Protein 4P8I (pdb70)

Radius of gyration: 22.71 Å; Cα contacts (8 Å, |Δi|>4): 964; chains: 2; bounding box: 68×53×58 Å

InterPro domains:
  IPR020916 Protein-glutamine gamma-glutamyltransferase, bacteria [MF_00727] (1-245)
  IPR020916 Protein-glutamine gamma-glutamyltransferase, bacteria [NF002869] (1-244)
  IPR020916 Protein-glutamine gamma-glutamyltransferase, bacteria [PF20085] (1-242)

Organism: Bacillus subtilis (strain 168) (NCBI:txid224308)

Foldseek 3Di:
DEDECNRQDDDDPDDDDPLQVVQVNLQNPDPDYDYYPDPVLVVLVSQLLVLLLVLLVLLLPQLAAADEQCGWFADPVAFDADNSRKTWGDDPDQVLVRLVVCSVNVNRTHYHQQLVSQSSSLSSLCVRQNSVLCCVQVVTDIRDRPDDRPFAKDKDFAADDGRNWWWKFALCQFAPVCCSLRIFIWGDNDDQWTRTHNPHIGGQVVSQVVSQVRGDDPDPDTTGIGRMTMDTDSVSSVVSRD/DEAAQHDQDDPPVDDDDPVLPVQVVLQNPDPDYDYHPHPVLVVLQSQLLLLLLVLLVLLLVQQAAADEQCGWFADPVAFDADNRRKTWGPDQDQPQVRLCVCSVNRNRTYYHQQLVSQSSSLSSVCVRQNSVLSCVQQVTDIRDRNDDGPFAKDKFFAQRDGRNWWWKWALCQFAPVCVSLRIFIWGCNDDQWTRTGNQHIGGDVSRQVVSQVGGDPPDDDTIDTGRMTMDTPSNSVVVSGD

Secondary structure (DSSP, 8-state):
-EEETTEEE--------GGGHHHHHHHHHSSS-EEESSHHHHHHHHHHHHHHHHHHHHHHHH--EE--GGG-B--TTTEEE-TTS-EEE-TT--HHHHHHHHHHSGGG-EE-HHHHHHHHHHHHHHHHH-HHHHHHH--S-EESTTEEES--EEEEE-S---TT-EEEEE-TTB-TT-GGGSEEEEEEEETTEEEETTTEEE-HHHHHHHHHTTB-TT--SPPEE-SEEEEE-HHHHHHHH-/-EEETTEEE--------GGGHHHHHHHHHSSS-EEESSHHHHHHHHHHHHHHHHHHHHHHHHT-EE--GGG-B--TTTEEEPTTS-EEEPTT--HHHHHHHHHHSGGG-EE-HHHHHHHHHHHHHHHHH-HHHHHHHS-S-EE-TTEEES--EEEEE-S---TT-EEEEE-TTB-GGGGGGSEEEEEEEETTEEEETTTEEE-HHHHHHHHHTTB-TT--PPPEE-SEEEEE-HHHHHHH--

B-factor: mean 51.2, std 26.02, range [20.74, 214.8]

Solvent-accessible surface area: 22007 Å² total; per-residue (Å²): 76,0,38,15,91,75,124,87,9,147,105,105,175,85,187,37,80,152,98,6,40,70,0,10,117,74,0,27,144,18,96,45,99,21,87,11,133,22,77,37,6,0,25,12,13,0,99,2,11,45,34,6,5,50,3,0,82,61,2,72,177,17,34,15,130,63,10,46,22,116,149,11,92,7,20,94,76,29,0,65,60,6,87,9,3,0,0,3,15,52,126,165,63,63,13,4,121,0,0,73,9,0,27,134,56,0,88,121,0,2,0,33,10,5,2,0,1,0,0,0,1,0,10,0,1,1,81,28,13,30,92,117,86,0,43,83,22,5,42,46,1,3,1,8,15,35,0,7,0,77,0,5,4,52,27,67,92,23,133,82,46,12,24,3,0,4,2,45,2,83,1,38,28,37,31,99,169,91,58,93,39,136,11,9,22,0,0,16,11,15,174,74,86,14,5,0,8,51,44,13,60,29,51,7,146,95,0,42,68,93,0,32,80,39,70,98,200,60,16,172,90,54,2,100,56,33,60,28,2,13,19,12,36,8,52,11,4,19,72,68,36,185,68,0,29,16,86,69,110,62,14,148,126,98,174,85,187,43,90,148,73,5,52,66,0,17,114,45,0,42,132,14,90,35,112,17,76,8,140,40,73,58,10,0,31,3,10,0,90,1,11,29,34,5,3,48,2,0,68,54,2,80,158,20,33,16,116,79,11,50,23,112,149,13,88,9,21,94,76,24,0,69,57,7,87,8,4,0,0,6,14,53,118,200,60,55,10,0,115,0,0,75,9,0,24,128,56,1,84,120,0,2,1,30,16,6,4,0,1,0,0,0,1,0,10,0,1,1,76,18,12,31,64,123,73,0,41,84,18,0,66,70,2,3,1,12,14,31,0,2,0,51,0,2,9,57,30,58,96,25,144,96,49,4,15,3,0,5,2,48,2,87,1,41,36,55,30,90,163,80,51,107,39,140,7,11,20,0,0,15,10,14,163,85,89,12,3,0,12,55,45,12,58,32,55,8,149,95,0,41,67,92,0,28,78,43,65,98,201,58,17,165,105,53,3,93,52,39,35,30,2,15,6,12,32,2,39,8,0,41,94,58,19,130

Sequence (484 aa):
MIIVSGQLLRPQNWQIDQDLNPLLKEMIETPVQFDYHSIAELMFELKLRMNIVAAAKTLHKSGAKFATFLKTYGNTTYWRVSPEGALELKYRMPPSKAIRDIAENGPFYAFECCATAIVIIYYLALIDTIGEDKFNASFDRIILYDWHYEKLPIYTETGHHFFLGDCLYFKNPEFDPQKAQWRGENVILLGEDKYFAHGLGILNGKQIIDKLNSFRKKGALQSAYLLSQATRLDVPSLFRIVRMIIVSGQLLRPQNWQIDQDLNPLLKEMIETPVQFDYHSIAELMFELKLRMNIVAAAKTLHKSGAKFATFLKTYGNTTYWRVSPEGALELKYRMPPSKAIRDIAENGPFYAFECATAIVIIYYLALIDTIGEDKFNASFDRIILYDWHYEKLPIYTETGHHHFFLGDCLYFKNPEFDPQKAQWRGENVILLGEDKYFAHGLGILNGKQIIDKLNSFRKKGALQSAYLLSQATRLDVPSLFRIVR

Structure (mmCIF, N/CA/C/O backbone):
data_4P8I
#
_entry.id   4P8I
#
_cell.length_a   97.940
_cell.length_b   97.940
_cell.length_c   66.183
_cell.angle_alpha   90.00
_cell.angle_beta   90.00
_cell.angle_gamma   90.00
#
_symmetry.space_group_name_H-M   'P 41'
#
loop_
_entity.id
_entity.type
_entity.pdbx_description
1 polymer 'Protein-glutamine gamma-glutamyltransferase'
2 non-polymer 1,2-ETHANEDIOL
3 non-polymer 'TRIETHYLENE GLYCOL'
4 non-polymer DI(HYDROXYETHYL)ETHER
5 non-polymer GLYCEROL
6 water water
#
loop_
_atom_site.group_PDB
_atom_site.id
_atom_site.type_symbol
_atom_site.label_atom_id
_atom_site.label_alt_id
_atom_site.label_comp_id
_atom_site.label_asym_id
_atom_site.label_entity_id
_atom_site.label_seq_id
_atom_site.pdbx_PDB_ins_code
_atom_site.Cartn_x
_atom_site.Cartn_y
_atom_site.Cartn_z
_atom_site.occupancy
_atom_site.B_iso_or_equiv
_atom_site.auth_seq_id
_atom_site.auth_comp_id
_atom_site.auth_asym_id
_atom_site.auth_atom_id
_atom_site.pdbx_PDB_model_num
ATOM 1 N N . MET A 1 1 ? 21.136 7.758 59.389 1.00 67.01 1 MET A N 1
ATOM 2 C CA . MET A 1 1 ? 21.615 6.357 59.304 1.00 83.27 1 MET A CA 1
ATOM 3 C C . MET A 1 1 ? 23.006 6.329 58.691 1.00 73.61 1 MET A C 1
ATOM 4 O O . MET A 1 1 ? 23.185 6.715 57.538 1.00 72.13 1 MET A O 1
ATOM 9 N N . ILE A 1 2 ? 23.989 5.897 59.475 1.00 70.67 2 ILE A N 1
ATOM 10 C CA . ILE A 1 2 ? 25.352 5.745 58.987 1.00 65.99 2 ILE A CA 1
ATOM 11 C C . ILE A 1 2 ? 25.683 4.268 58.764 1.00 73.22 2 ILE A C 1
ATOM 12 O O . ILE A 1 2 ? 25.532 3.436 59.659 1.00 80.89 2 ILE A O 1
ATOM 17 N N . ILE A 1 3 ? 26.134 3.963 57.553 1.00 74.32 3 ILE A N 1
ATOM 18 C CA . ILE A 1 3 ? 26.618 2.641 57.208 1.00 77.35 3 ILE A CA 1
ATOM 19 C C . ILE A 1 3 ? 28.079 2.734 56.789 1.00 82.78 3 ILE A C 1
ATOM 20 O O . ILE A 1 3 ? 28.429 3.476 55.865 1.00 76.08 3 ILE A O 1
ATOM 25 N N . VAL A 1 4 ? 28.932 1.995 57.488 1.00 75.73 4 VAL A N 1
ATOM 26 C CA . VAL A 1 4 ? 30.365 2.035 57.235 1.00 73.31 4 VAL A CA 1
ATOM 27 C C . VAL A 1 4 ? 30.831 0.654 56.791 1.00 77.84 4 VAL A C 1
ATOM 28 O O . VAL A 1 4 ? 30.662 -0.323 57.512 1.00 81.59 4 VAL A O 1
ATOM 32 N N . SER A 1 5 ? 31.379 0.592 55.578 1.00 85.16 5 SER A N 1
ATOM 33 C CA . SER A 1 5 ? 31.865 -0.656 54.975 1.00 94.96 5 SER A CA 1
ATOM 34 C C . SER A 1 5 ? 30.802 -1.765 54.968 1.00 108.61 5 SER A C 1
ATOM 35 O O . SER A 1 5 ? 31.118 -2.952 55.098 1.00 116.26 5 SER A O 1
ATOM 38 N N . GLY A 1 6 ? 29.546 -1.363 54.788 1.00 93.19 6 GLY A N 1
ATOM 39 C CA . GLY A 1 6 ? 28.443 -2.297 54.679 1.00 97.45 6 GLY A CA 1
ATOM 40 C C . GLY A 1 6 ? 27.884 -2.705 56.027 1.00 106.15 6 GLY A C 1
ATOM 41 O O . GLY A 1 6 ? 27.113 -3.663 56.122 1.00 115.48 6 GLY A O 1
ATOM 42 N N . GLN A 1 7 ? 28.282 -1.987 57.072 1.00 98.44 7 GLN A N 1
ATOM 43 C CA . GLN A 1 7 ? 27.806 -2.252 58.424 1.00 110.97 7 GLN A CA 1
ATOM 44 C C . GLN A 1 7 ? 27.104 -1.025 58.977 1.00 104.39 7 GLN A C 1
ATOM 45 O O . GLN A 1 7 ? 27.642 0.078 58.928 1.00 96.19 7 GLN A O 1
ATOM 51 N N . LEU A 1 8 ? 25.906 -1.222 59.511 1.00 104.88 8 LEU A N 1
ATOM 52 C CA . LEU A 1 8 ? 25.168 -0.143 60.151 1.00 102.41 8 LEU A CA 1
ATOM 53 C C . LEU A 1 8 ? 25.883 0.320 61.411 1.00 98.17 8 LEU A C 1
ATOM 54 O O . LEU A 1 8 ? 26.396 -0.490 62.182 1.00 87.56 8 LEU A O 1
ATOM 59 N N . LEU A 1 9 ? 25.916 1.631 61.608 1.00 77.66 9 LEU A N 1
ATOM 60 C CA . LEU A 1 9 ? 26.484 2.211 62.810 1.00 84.58 9 LEU A CA 1
ATOM 61 C C . LEU A 1 9 ? 25.333 2.684 63.688 1.00 84.34 9 LEU A C 1
ATOM 62 O O . LEU A 1 9 ? 24.689 3.693 63.390 1.00 85.87 9 LEU A O 1
ATOM 67 N N . ARG A 1 10 ? 25.045 1.930 64.741 1.00 93.27 10 ARG A N 1
ATOM 68 C CA . ARG A 1 10 ? 24.097 2.367 65.758 1.00 111.33 10 ARG A CA 1
ATOM 69 C C . ARG A 1 10 ? 24.915 2.857 66.942 1.00 98.24 10 ARG A C 1
ATOM 70 O O . ARG A 1 10 ? 26.123 2.645 66.969 1.00 98.26 10 ARG A O 1
ATOM 78 N N . PRO A 1 11 ? 24.271 3.525 67.915 1.00 97.84 11 PRO A N 1
ATOM 79 C CA . PRO A 1 11 ? 24.973 4.042 69.101 1.00 106.58 11 PRO A CA 1
ATOM 80 C C . PRO A 1 11 ? 26.021 3.097 69.717 1.00 151.61 11 PRO A C 1
ATOM 81 O O . PRO A 1 11 ? 25.709 2.037 70.273 1.00 103.57 11 PRO A O 1
ATOM 85 N N . GLN A 1 12 ? 27.279 3.511 69.588 1.00 139.44 12 GLN A N 1
ATOM 86 C CA . GLN A 1 12 ? 28.427 2.757 70.074 1.00 120.18 12 GLN A CA 1
ATOM 87 C C . GLN A 1 12 ? 29.497 3.724 70.569 1.00 94.95 12 GLN A C 1
ATOM 88 O O . GLN A 1 12 ? 29.824 4.703 69.897 1.00 89.97 12 GLN A O 1
ATOM 94 N N . ASN A 1 16 ? 30.366 5.756 73.882 1.00 93.68 16 ASN A N 1
ATOM 95 C CA . ASN A 1 16 ? 31.649 5.077 74.025 1.00 144.86 16 ASN A CA 1
ATOM 96 C C . ASN A 1 16 ? 32.838 5.847 73.445 1.00 154.77 16 ASN A C 1
ATOM 97 O O . ASN A 1 16 ? 33.792 6.155 74.161 1.00 158.30 16 ASN A O 1
ATOM 102 N N . TRP A 1 17 ? 32.771 6.136 72.145 1.00 147.60 17 TRP A N 1
ATOM 103 C CA . TRP A 1 17 ? 33.907 6.656 71.373 1.00 124.97 17 TRP A CA 1
ATOM 104 C C . TRP A 1 17 ? 34.665 7.810 72.021 1.00 109.79 17 TRP A C 1
ATOM 105 O O . TRP A 1 17 ? 34.094 8.607 72.766 1.00 108.41 17 TRP A O 1
ATOM 116 N N . GLN A 1 18 ? 35.954 7.896 71.704 1.00 104.66 18 GLN A N 1
ATOM 117 C CA . GLN A 1 18 ? 36.808 8.967 72.205 1.00 104.39 18 GLN A CA 1
ATOM 118 C C . GLN A 1 18 ? 37.041 10.037 71.135 1.00 93.50 18 GLN A C 1
ATOM 119 O O . GLN A 1 18 ? 38.147 10.164 70.603 1.00 88.26 18 GLN A O 1
ATOM 125 N N . ILE A 1 19 ? 35.992 10.801 70.829 1.00 89.76 19 ILE A N 1
ATOM 126 C CA . ILE A 1 19 ? 36.077 11.875 69.840 1.00 84.43 19 ILE A CA 1
ATOM 127 C C . ILE A 1 19 ? 35.730 13.240 70.422 1.00 83.40 19 ILE A C 1
ATOM 128 O O . ILE A 1 19 ? 35.139 13.355 71.498 1.00 81.55 19 ILE A O 1
ATOM 133 N N . ASP A 1 20 ? 36.095 14.267 69.668 1.00 67.06 20 ASP A N 1
ATOM 134 C CA . ASP A 1 20 ? 35.800 15.642 70.016 1.00 70.57 20 ASP A CA 1
ATOM 135 C C . ASP A 1 20 ? 34.316 15.823 70.285 1.00 75.76 20 ASP A C 1
ATOM 136 O O . ASP A 1 20 ? 33.505 15.768 69.360 1.00 74.66 20 ASP A O 1
ATOM 141 N N . GLN A 1 21 ? 33.982 16.037 71.557 1.00 87.84 21 GLN A N 1
ATOM 142 C CA . GLN A 1 21 ? 32.613 16.318 71.982 1.00 88.17 21 GLN A CA 1
ATOM 143 C C . GLN A 1 21 ? 31.880 17.189 70.976 1.00 84.71 21 GLN A C 1
ATOM 144 O O . GLN A 1 21 ? 30.731 16.916 70.646 1.00 88.38 21 GLN A O 1
ATOM 150 N N . ASP A 1 22 ? 32.566 18.214 70.468 1.00 76.01 22 ASP A N 1
ATOM 151 C CA . ASP A 1 22 ? 32.009 19.118 69.460 1.00 76.46 22 ASP A CA 1
ATOM 152 C C . ASP A 1 22 ? 31.349 18.405 68.281 1.00 58.76 22 ASP A C 1
ATOM 153 O O . ASP A 1 22 ? 30.585 19.021 67.545 1.00 47.61 22 ASP A O 1
ATOM 158 N N . LEU A 1 23 ? 31.648 17.119 68.096 1.00 66.96 23 LEU A N 1
ATOM 159 C CA . LEU A 1 23 ? 31.180 16.383 66.923 1.00 57.52 23 LEU A CA 1
ATOM 160 C C . LEU A 1 23 ? 29.982 15.488 67.226 1.00 61.12 23 LEU A C 1
ATOM 161 O O . LEU A 1 23 ? 29.338 14.987 66.308 1.00 53.07 23 LEU A O 1
ATOM 166 N N . ASN A 1 24 ? 29.674 15.305 68.504 1.00 76.22 24 ASN A N 1
ATOM 167 C CA . ASN A 1 24 ? 28.678 14.313 68.908 1.00 83.88 24 ASN A CA 1
ATOM 168 C C . ASN A 1 24 ? 27.252 14.659 68.501 1.00 74.76 24 ASN A C 1
ATOM 169 O O . ASN A 1 24 ? 26.533 13.785 68.022 1.00 68.98 24 ASN A O 1
ATOM 174 N N . PRO A 1 25 ? 26.834 15.925 68.694 1.00 74.02 25 PRO A N 1
ATOM 175 C CA . PRO A 1 25 ? 25.515 16.319 68.192 1.00 75.12 25 PRO A CA 1
ATOM 176 C C . PRO A 1 25 ? 25.312 15.953 66.726 1.00 66.90 25 PRO A C 1
ATOM 177 O O . PRO A 1 25 ? 24.340 15.265 66.410 1.00 62.17 25 PRO A O 1
ATOM 181 N N . LEU A 1 26 ? 26.225 16.370 65.854 1.00 50.77 26 LEU A N 1
ATOM 182 C CA . LEU A 1 26 ? 26.100 16.058 64.439 1.00 50.92 26 LEU A CA 1
ATOM 183 C C . LEU A 1 26 ? 26.097 14.556 64.189 1.00 52.91 26 LEU A C 1
ATOM 184 O O . LEU A 1 26 ? 25.306 14.052 63.392 1.00 51.23 26 LEU A O 1
ATOM 189 N N . LEU A 1 27 ? 27.003 13.850 64.853 1.00 54.26 27 LEU A N 1
ATOM 190 C CA . LEU A 1 27 ? 27.098 12.405 64.708 1.00 52.75 27 LEU A CA 1
ATOM 191 C C . LEU A 1 27 ? 25.763 11.765 65.072 1.00 52.30 27 LEU A C 1
ATOM 192 O O . LEU A 1 27 ? 25.222 10.968 64.307 1.00 52.49 27 LEU A O 1
ATOM 197 N N . LYS A 1 28 ? 25.219 12.144 66.223 1.00 60.33 28 LYS A N 1
ATOM 198 C CA . LYS A 1 28 ? 23.954 11.582 66.669 1.00 79.21 28 LYS A CA 1
ATOM 199 C C . LYS A 1 28 ? 22.863 11.941 65.680 1.00 75.25 28 LYS A C 1
ATOM 200 O O . LYS A 1 28 ? 22.020 11.106 65.355 1.00 74.67 28 LYS A O 1
ATOM 206 N N . GLU A 1 29 ? 22.891 13.175 65.188 1.00 59.42 29 GLU A N 1
ATOM 207 C CA . GLU A 1 29 ? 21.916 13.604 64.199 1.00 61.39 29 GLU A CA 1
ATOM 208 C C . GLU A 1 29 ? 22.032 12.746 62.937 1.00 62.40 29 GLU A C 1
ATOM 209 O O . GLU A 1 29 ? 21.025 12.347 62.366 1.00 62.65 29 GLU A O 1
ATOM 215 N N . MET A 1 30 ? 23.254 12.443 62.510 1.00 53.46 30 MET A N 1
ATOM 216 C CA . MET A 1 30 ? 23.437 11.683 61.279 1.00 46.79 30 MET A CA 1
ATOM 217 C C . MET A 1 30 ? 23.117 10.200 61.454 1.00 56.70 30 MET A C 1
ATOM 218 O O . MET A 1 30 ? 22.842 9.501 60.478 1.00 56.49 30 MET A O 1
ATOM 223 N N . ILE A 1 31 ? 23.126 9.713 62.685 1.00 58.38 31 ILE A N 1
ATOM 224 C CA . ILE A 1 31 ? 22.763 8.319 62.911 1.00 60.07 31 ILE A CA 1
ATOM 225 C C . ILE A 1 31 ? 21.234 8.188 62.927 1.00 73.55 31 ILE A C 1
ATOM 226 O O . ILE A 1 31 ? 20.677 7.309 62.271 1.00 68.95 31 ILE A O 1
ATOM 231 N N . GLU A 1 32 ? 20.565 9.090 63.642 1.00 73.25 32 GLU A N 1
ATOM 232 C CA . GLU A 1 32 ? 19.132 8.972 63.897 1.00 78.06 32 GLU A CA 1
ATOM 233 C C . GLU A 1 32 ? 18.269 9.225 62.654 1.00 68.91 32 GLU A C 1
ATOM 234 O O . GLU A 1 32 ? 17.242 8.572 62.462 1.00 73.58 32 GLU A O 1
ATOM 240 N N . THR A 1 33 ? 18.691 10.168 61.819 1.00 74.31 33 THR A N 1
ATOM 241 C CA . THR A 1 33 ? 17.928 10.583 60.644 1.00 70.26 33 THR A CA 1
ATOM 242 C C . THR A 1 33 ? 17.626 9.410 59.720 1.00 69.05 33 THR A C 1
ATOM 243 O O . THR A 1 33 ? 18.398 8.454 59.665 1.00 71.99 33 THR A O 1
ATOM 247 N N . PRO A 1 34 ? 16.493 9.467 58.996 1.00 69.00 34 PRO A N 1
ATOM 248 C CA . PRO A 1 34 ? 16.237 8.383 58.042 1.00 84.42 34 PRO A CA 1
ATOM 249 C C . PRO A 1 34 ? 17.182 8.403 56.838 1.00 84.81 34 PRO A C 1
ATOM 250 O O . PRO A 1 34 ? 17.349 7.375 56.194 1.00 83.15 34 PRO A O 1
ATOM 254 N N . VAL A 1 35 ? 17.801 9.541 56.534 1.00 73.39 35 VAL A N 1
ATOM 255 C CA . VAL A 1 35 ? 18.679 9.603 55.374 1.00 71.49 35 VAL A CA 1
ATOM 256 C C . VAL A 1 35 ? 19.950 8.794 55.629 1.00 73.26 35 VAL A C 1
ATOM 257 O O . VAL A 1 35 ? 20.381 8.626 56.773 1.00 68.05 35 VAL A O 1
ATOM 261 N N . GLN A 1 36 ? 20.560 8.323 54.549 1.00 85.14 36 GLN A N 1
ATOM 262 C CA . GLN A 1 36 ? 21.643 7.354 54.627 1.00 86.95 36 GLN A CA 1
ATOM 263 C C . GLN A 1 36 ? 23.000 7.962 54.288 1.00 72.39 36 GLN A C 1
ATOM 264 O O . GLN A 1 36 ? 23.158 8.571 53.234 1.00 74.57 36 GLN A O 1
ATOM 270 N N . PHE A 1 37 ? 23.972 7.792 55.184 1.00 70.40 37 PHE A N 1
ATOM 271 C CA . PHE A 1 37 ? 25.360 8.196 54.926 1.00 76.72 37 PHE A CA 1
ATOM 272 C C . PHE A 1 37 ? 26.270 6.979 54.829 1.00 72.29 37 PHE A C 1
ATOM 273 O O . PHE A 1 37 ? 26.363 6.204 55.783 1.00 73.24 37 PHE A O 1
ATOM 281 N N . ASP A 1 38 ? 26.941 6.831 53.686 1.00 61.66 38 ASP A N 1
ATOM 282 C CA . ASP A 1 38 ? 27.793 5.672 53.418 1.00 62.21 38 ASP A CA 1
ATOM 283 C C . ASP A 1 38 ? 29.263 6.077 53.401 1.00 63.16 38 ASP A C 1
ATOM 284 O O . ASP A 1 38 ? 29.637 7.029 52.718 1.00 56.80 38 ASP A O 1
ATOM 289 N N . TYR A 1 39 ? 30.080 5.330 54.142 1.00 70.57 39 TYR A N 1
ATOM 290 C CA . TYR A 1 39 ? 31.525 5.543 54.211 1.00 65.15 39 TYR A CA 1
ATOM 291 C C . TYR A 1 39 ? 32.280 4.232 53.988 1.00 71.89 39 TYR A C 1
ATOM 292 O O . TYR A 1 39 ? 31.753 3.164 54.275 1.00 72.56 39 TYR A O 1
ATOM 301 N N . HIS A 1 40 ? 33.509 4.334 53.483 1.00 66.98 40 HIS A N 1
ATOM 302 C CA . HIS A 1 40 ? 34.399 3.186 53.339 1.00 65.73 40 HIS A CA 1
ATOM 303 C C . HIS A 1 40 ? 35.240 2.967 54.597 1.00 62.37 40 HIS A C 1
ATOM 304 O O . HIS A 1 40 ? 35.909 1.944 54.729 1.00 68.11 40 HIS A O 1
ATOM 311 N N . SER A 1 41 ? 35.219 3.919 55.522 1.00 59.21 41 SER A N 1
ATOM 312 C CA . SER A 1 41 ? 36.013 3.801 56.750 1.00 62.49 41 SER A CA 1
ATOM 313 C C . SER A 1 41 ? 35.512 4.735 57.846 1.00 57.40 41 SER A C 1
ATOM 314 O O . SER A 1 41 ? 34.754 5.675 57.581 1.00 52.84 41 SER A O 1
ATOM 317 N N . ILE A 1 42 ? 35.950 4.488 59.075 1.00 62.08 42 ILE A N 1
ATOM 318 C CA . ILE A 1 42 ? 35.634 5.383 60.178 1.00 70.06 42 ILE A CA 1
ATOM 319 C C . ILE A 1 42 ? 36.323 6.720 59.960 1.00 60.04 42 ILE A C 1
ATOM 320 O O . ILE A 1 42 ? 35.719 7.773 60.149 1.00 58.28 42 ILE A O 1
ATOM 325 N N . ALA A 1 43 ? 37.598 6.671 59.585 1.00 51.69 43 ALA A N 1
ATOM 326 C CA . ALA A 1 43 ? 38.338 7.863 59.191 1.00 59.40 43 ALA A CA 1
ATOM 327 C C . ALA A 1 43 ? 37.506 8.742 58.257 1.00 55.93 43 ALA A C 1
ATOM 328 O O . ALA A 1 43 ? 37.501 9.990 58.359 1.00 46.25 43 ALA A O 1
ATOM 330 N N . GLU A 1 44 ? 36.786 8.107 57.338 1.00 54.23 44 GLU A N 1
ATOM 331 C CA . GLU A 1 44 ? 36.075 8.883 56.325 1.00 49.98 44 GLU A CA 1
ATOM 332 C C . GLU A 1 44 ? 34.889 9.622 56.943 1.00 42.58 44 GLU A C 1
ATOM 333 O O . GLU A 1 44 ? 34.625 10.768 56.595 1.00 43.68 44 GLU A O 1
ATOM 339 N N . LEU A 1 45 ? 34.169 8.952 57.844 1.00 49.52 45 LEU A N 1
ATOM 340 C CA . LEU A 1 45 ? 33.087 9.592 58.596 1.00 46.30 45 LEU A CA 1
ATOM 341 C C . LEU A 1 45 ? 33.624 10.723 59.497 1.00 52.46 45 LEU A C 1
ATOM 342 O O . LEU A 1 45 ? 33.026 11.789 59.596 1.00 39.87 45 LEU A O 1
ATOM 347 N N . MET A 1 46 ? 34.753 10.488 60.154 1.00 48.09 46 MET A N 1
ATOM 348 C CA . MET A 1 46 ? 35.336 11.498 61.035 1.00 49.33 46 MET A CA 1
ATOM 349 C C . MET A 1 46 ? 35.654 12.774 60.265 1.00 45.64 46 MET A C 1
ATOM 350 O O . MET A 1 46 ? 35.399 13.888 60.741 1.00 49.71 46 MET A O 1
ATOM 355 N N . PHE A 1 47 ? 36.187 12.595 59.060 1.00 46.94 47 PHE A N 1
ATOM 356 C CA . PHE A 1 47 ? 36.474 13.681 58.142 1.00 45.48 47 PHE A CA 1
ATOM 357 C C . PHE A 1 47 ? 35.190 14.475 57.848 1.00 40.96 47 PHE A C 1
ATOM 358 O O . PHE A 1 47 ? 35.182 15.696 57.935 1.00 37.22 47 PHE A O 1
ATOM 366 N N . GLU A 1 48 ? 34.090 13.787 57.544 1.00 38.47 48 GLU A N 1
ATOM 367 C CA . GLU A 1 48 ? 32.848 14.499 57.286 1.00 36.86 48 GLU A CA 1
ATOM 368 C C . GLU A 1 48 ? 32.366 15.284 58.509 1.00 34.30 48 GLU A C 1
ATOM 369 O O . GLU A 1 48 ? 31.968 16.437 58.372 1.00 37.68 48 GLU A O 1
ATOM 375 N N . LEU A 1 49 ? 32.389 14.673 59.692 1.00 36.60 49 LEU A N 1
ATOM 376 C CA . LEU A 1 49 ? 31.973 15.382 60.903 1.00 35.88 49 LEU A CA 1
ATOM 377 C C . LEU A 1 49 ? 32.808 16.637 61.105 1.00 41.09 49 LEU A C 1
ATOM 378 O O . LEU A 1 49 ? 32.255 17.732 61.282 1.00 37.45 49 LEU A O 1
ATOM 383 N N . LYS A 1 50 ? 34.134 16.487 61.059 1.00 46.22 50 LYS A N 1
ATOM 384 C CA . LYS A 1 50 ? 35.030 17.633 61.188 1.00 42.81 50 LYS A CA 1
ATOM 385 C C . LYS A 1 50 ? 34.809 18.689 60.100 1.00 36.73 50 LYS A C 1
ATOM 386 O O . LYS A 1 50 ? 34.777 19.909 60.378 1.00 40.08 50 LYS A O 1
ATOM 392 N N . LEU A 1 51 ? 34.684 18.242 58.853 1.00 35.78 51 LEU A N 1
ATOM 393 C CA . LEU A 1 51 ? 34.504 19.163 57.734 1.00 37.14 51 LEU A CA 1
ATOM 394 C C . LEU A 1 51 ? 33.212 19.985 57.917 1.00 37.30 51 LEU A C 1
ATOM 395 O O . LEU A 1 51 ? 33.194 21.193 57.712 1.00 33.77 51 LEU A O 1
ATOM 400 N N . ARG A 1 52 ? 32.127 19.322 58.304 1.00 36.65 52 ARG A N 1
ATOM 401 C CA . ARG A 1 52 ? 30.859 20.020 58.455 1.00 36.53 52 ARG A CA 1
ATOM 402 C C . ARG A 1 52 ? 30.912 21.036 59.606 1.00 35.38 52 ARG A C 1
ATOM 403 O O . ARG A 1 52 ? 30.431 22.170 59.465 1.00 32.58 52 ARG A O 1
ATOM 411 N N . MET A 1 53 ? 31.484 20.642 60.737 1.00 39.11 53 MET A N 1
ATOM 412 C CA . MET A 1 53 ? 31.590 21.570 61.856 1.00 43.60 53 MET A CA 1
ATOM 413 C C . MET A 1 53 ? 32.532 22.745 61.516 1.00 42.60 53 MET A C 1
ATOM 414 O O . MET A 1 53 ? 32.320 23.855 61.999 1.00 39.36 53 MET A O 1
ATOM 419 N N . ASN A 1 54 ? 33.534 22.500 60.672 1.00 38.59 54 ASN A N 1
ATOM 420 C CA . ASN A 1 54 ? 34.467 23.543 60.218 1.00 36.66 54 ASN A CA 1
ATOM 421 C C . ASN A 1 54 ? 33.786 24.524 59.234 1.00 33.06 54 ASN A C 1
ATOM 422 O O . ASN A 1 54 ? 34.162 25.720 59.154 1.00 37.95 54 ASN A O 1
ATOM 427 N N . ILE A 1 55 ? 32.813 24.017 58.479 1.00 32.60 55 ILE A N 1
ATOM 428 C CA . ILE A 1 55 ? 31.967 24.840 57.606 1.00 30.86 55 ILE A CA 1
ATOM 429 C C . ILE A 1 55 ? 31.143 25.807 58.477 1.00 35.16 55 ILE A C 1
ATOM 430 O O . ILE A 1 55 ? 31.055 26.986 58.180 1.00 31.19 55 ILE A O 1
ATOM 435 N N . VAL A 1 56 ? 30.541 25.291 59.545 1.00 33.02 56 VAL A N 1
ATOM 436 C CA . VAL A 1 56 ? 29.772 26.104 60.470 1.00 35.12 56 VAL A CA 1
ATOM 437 C C . VAL A 1 56 ? 30.666 27.169 61.120 1.00 42.25 56 VAL A C 1
ATOM 438 O O . VAL A 1 56 ? 30.320 28.354 61.181 1.00 36.16 56 VAL A O 1
ATOM 442 N N . ALA A 1 57 ? 31.819 26.743 61.608 1.00 36.70 57 ALA A N 1
ATOM 443 C CA . ALA A 1 57 ? 32.760 27.661 62.216 1.00 39.49 57 ALA A CA 1
ATOM 444 C C . ALA A 1 57 ? 33.225 28.711 61.218 1.00 39.07 57 ALA A C 1
ATOM 445 O O . ALA A 1 57 ? 33.324 29.885 61.558 1.00 38.39 57 ALA A O 1
ATOM 447 N N . ALA A 1 58 ? 33.502 28.287 59.988 1.00 32.93 58 ALA A N 1
ATOM 448 C CA . ALA A 1 58 ? 33.963 29.199 58.957 1.00 35.16 58 ALA A CA 1
ATOM 449 C C . ALA A 1 58 ? 32.889 30.243 58.569 1.00 33.66 58 ALA A C 1
ATOM 450 O O . ALA A 1 58 ? 33.210 31.388 58.284 1.00 29.38 58 ALA A O 1
ATOM 452 N N . ALA A 1 59 ? 31.630 29.821 58.494 1.00 32.28 59 ALA A N 1
ATOM 453 C CA . ALA A 1 59 ? 30.539 30.756 58.249 1.00 34.65 59 ALA A CA 1
ATOM 454 C C . ALA A 1 59 ? 30.511 31.811 59.350 1.00 29.86 59 ALA A C 1
ATOM 455 O O . ALA A 1 59 ? 30.439 33.019 59.077 1.00 33.87 59 ALA A O 1
ATOM 457 N N . LYS A 1 60 ? 30.617 31.368 60.599 1.00 33.57 60 LYS A N 1
ATOM 458 C CA . LYS A 1 60 ? 30.616 32.282 61.734 1.00 40.56 60 LYS A CA 1
ATOM 459 C C . LYS A 1 60 ? 31.822 33.213 61.695 1.00 43.32 60 LYS A C 1
ATOM 460 O O . LYS A 1 60 ? 31.736 34.412 62.071 1.00 35.41 60 LYS A O 1
ATOM 466 N N . THR A 1 61 ? 32.944 32.673 61.226 1.00 36.97 61 THR A N 1
ATOM 467 C CA . THR A 1 61 ? 34.183 33.457 61.125 1.00 36.81 61 THR A CA 1
ATOM 468 C C . THR A 1 61 ? 34.019 34.556 60.085 1.00 35.96 61 THR A C 1
ATOM 469 O O . THR A 1 61 ? 34.426 35.701 60.305 1.00 37.78 61 THR A O 1
ATOM 473 N N . LEU A 1 62 ? 33.402 34.213 58.956 1.00 33.50 62 LEU A N 1
ATOM 474 C CA . LEU A 1 62 ? 33.171 35.194 57.920 1.00 31.81 62 LEU A CA 1
ATOM 475 C C . LEU A 1 62 ? 32.197 36.255 58.439 1.00 35.11 62 LEU A C 1
ATOM 476 O O . LEU A 1 62 ? 32.423 37.443 58.264 1.00 37.33 62 LEU A O 1
ATOM 481 N N . HIS A 1 63 ? 31.141 35.806 59.112 1.00 36.29 63 HIS A N 1
ATOM 482 C CA . HIS A 1 63 ? 30.193 36.705 59.733 1.00 35.64 63 HIS A CA 1
ATOM 483 C C . HIS A 1 63 ? 30.862 37.767 60.604 1.00 34.04 63 HIS A C 1
ATOM 484 O O . HIS A 1 63 ? 30.506 38.953 60.557 1.00 45.42 63 HIS A O 1
ATOM 491 N N . LYS A 1 64 ? 31.821 37.356 61.419 1.00 38.43 64 LYS A N 1
ATOM 492 C CA . LYS A 1 64 ? 32.448 38.290 62.345 1.00 42.32 64 LYS A CA 1
ATOM 493 C C . LYS A 1 64 ? 33.673 39.006 61.755 1.00 34.48 64 LYS A C 1
ATOM 494 O O . LYS A 1 64 ? 34.221 39.919 62.382 1.00 40.37 64 LYS A O 1
ATOM 500 N N . SER A 1 65 ? 34.094 38.618 60.555 1.00 45.25 65 SER A N 1
ATOM 501 C CA . SER A 1 65 ? 35.328 39.157 59.974 1.00 39.05 65 SER A CA 1
ATOM 502 C C . SER A 1 65 ? 35.290 40.619 59.590 1.00 42.58 65 SER A C 1
ATOM 503 O O . SER A 1 65 ? 36.330 41.278 59.566 1.00 39.89 65 SER A O 1
ATOM 506 N N . GLY A 1 66 ? 34.119 41.115 59.223 1.00 38.02 66 GLY A N 1
ATOM 507 C CA . GLY A 1 66 ? 33.992 42.478 58.727 1.00 45.96 66 GLY A CA 1
ATOM 508 C C . GLY A 1 66 ? 33.934 42.524 57.204 1.00 43.46 66 GLY A C 1
ATOM 509 O O . GLY A 1 66 ? 33.726 43.589 56.622 1.00 38.96 66 GLY A O 1
ATOM 510 N N . ALA A 1 67 ? 34.139 41.377 56.556 1.00 34.54 67 ALA A N 1
ATOM 511 C CA . ALA A 1 67 ? 33.893 41.235 55.119 1.00 34.30 67 ALA A CA 1
ATOM 512 C C . ALA A 1 67 ? 32.415 41.557 54.813 1.00 44.29 67 ALA A C 1
ATOM 513 O O . ALA A 1 67 ? 31.521 41.064 55.492 1.00 37.46 67 ALA A O 1
ATOM 515 N N . LYS A 1 68 ? 32.179 42.324 53.759 1.00 38.54 68 LYS A N 1
ATOM 516 C CA . LYS A 1 68 ? 30.851 42.859 53.464 1.00 35.20 68 LYS A CA 1
ATOM 517 C C . LYS A 1 68 ? 30.251 42.233 52.214 1.00 37.23 68 LYS A C 1
ATOM 518 O O . LYS A 1 68 ? 30.929 41.550 51.444 1.00 33.71 68 LYS A O 1
ATOM 524 N N . PHE A 1 69 ? 28.963 42.484 51.999 1.00 36.79 69 PHE A N 1
ATOM 525 C CA . PHE A 1 69 ? 28.354 42.136 50.735 1.00 32.33 69 PHE A CA 1
ATOM 526 C C . PHE A 1 69 ? 28.673 43.213 49.706 1.00 31.53 69 PHE A C 1
ATOM 527 O O . PHE A 1 69 ? 28.599 44.411 50.005 1.00 35.00 69 PHE A O 1
ATOM 535 N N . ALA A 1 70 ? 28.976 42.797 48.483 1.00 32.39 70 ALA A N 1
ATOM 536 C CA . ALA A 1 70 ? 28.991 43.711 47.347 1.00 32.47 70 ALA A CA 1
ATOM 537 C C . ALA A 1 70 ? 28.572 42.937 46.107 1.00 36.59 70 ALA A C 1
ATOM 538 O O . ALA A 1 70 ? 28.804 41.744 46.026 1.00 32.33 70 ALA A O 1
ATOM 540 N N . THR A 1 71 ? 27.940 43.623 45.164 1.00 32.00 71 THR A N 1
ATOM 541 C CA . THR A 1 71 ? 27.699 43.066 43.841 1.00 30.78 71 THR A CA 1
ATOM 542 C C . THR A 1 71 ? 28.994 42.734 43.122 1.00 33.21 71 THR A C 1
ATOM 543 O O . THR A 1 71 ? 30.075 43.189 43.521 1.00 32.38 71 THR A O 1
ATOM 547 N N . PHE A 1 72 ? 28.907 42.004 42.021 1.00 31.80 72 PHE A N 1
ATOM 548 C CA . PHE A 1 72 ? 30.132 41.699 41.307 1.00 28.06 72 PHE A CA 1
ATOM 549 C C . PHE A 1 72 ? 30.837 42.980 40.877 1.00 32.10 72 PHE A C 1
ATOM 550 O O . PHE A 1 72 ? 32.060 43.062 40.964 1.00 32.29 72 PHE A O 1
ATOM 558 N N . LEU A 1 73 ? 30.090 43.956 40.395 1.00 28.96 73 LEU A N 1
ATOM 559 C CA . LEU A 1 73 ? 30.804 45.138 39.885 1.00 28.71 73 LEU A CA 1
ATOM 560 C C . LEU A 1 73 ? 31.363 46.012 40.993 1.00 39.99 73 LEU A C 1
ATOM 561 O O . LEU A 1 73 ? 32.123 46.936 40.713 1.00 36.42 73 LEU A O 1
ATOM 566 N N . LYS A 1 74 ? 31.013 45.721 42.240 1.00 32.06 74 LYS A N 1
ATOM 567 C CA . LYS A 1 74 ? 31.494 46.508 43.370 1.00 35.36 74 LYS A CA 1
ATOM 568 C C . LYS A 1 74 ? 32.412 45.684 44.258 1.00 31.78 74 LYS A C 1
ATOM 569 O O . LYS A 1 74 ? 32.899 46.166 45.293 1.00 33.36 74 LYS A O 1
ATOM 575 N N . THR A 1 75 ? 32.696 44.462 43.830 1.00 32.50 75 THR A N 1
ATOM 576 C CA . THR A 1 75 ? 33.511 43.545 44.607 1.00 32.72 75 THR A CA 1
ATOM 577 C C . THR A 1 75 ? 34.944 44.051 44.722 1.00 31.78 75 THR A C 1
ATOM 578 O O . THR A 1 75 ? 35.487 44.584 43.753 1.00 31.35 75 THR A O 1
ATOM 582 N N . TYR A 1 76 ? 35.502 43.980 45.925 1.00 31.05 76 TYR A N 1
ATOM 583 C CA . TYR A 1 76 ? 36.917 44.297 46.135 1.00 34.99 76 TYR A CA 1
ATOM 584 C C . TYR A 1 76 ? 37.573 43.367 47.161 1.00 36.13 76 TYR A C 1
ATOM 585 O O . TYR A 1 76 ? 36.902 42.669 47.929 1.00 31.97 76 TYR A O 1
ATOM 594 N N . GLY A 1 77 ? 38.907 43.365 47.177 1.00 31.66 77 GLY A N 1
ATOM 595 C CA . GLY A 1 77 ? 39.642 42.536 48.120 1.00 32.70 77 GLY A CA 1
ATOM 596 C C . GLY A 1 77 ? 40.976 43.148 48.526 1.00 33.75 77 GLY A C 1
ATOM 597 O O . GLY A 1 77 ? 41.340 44.220 48.059 1.00 36.64 77 GLY A O 1
ATOM 598 N N . ASN A 1 78 ? 41.683 42.482 49.430 1.00 32.41 78 ASN A N 1
ATOM 599 C CA . ASN A 1 78 ? 43.005 42.948 49.860 1.00 33.58 78 ASN A CA 1
ATOM 600 C C . ASN A 1 78 ? 43.978 42.814 48.707 1.00 34.20 78 ASN A C 1
ATOM 601 O O . ASN A 1 78 ? 44.352 41.714 48.294 1.00 33.65 78 ASN A O 1
ATOM 606 N N . THR A 1 79 ? 44.407 43.957 48.190 1.00 33.55 79 THR A N 1
ATOM 607 C CA . THR A 1 79 ? 45.216 43.964 46.991 1.00 36.52 79 THR A CA 1
ATOM 608 C C . THR A 1 79 ? 46.627 43.388 47.232 1.00 33.77 79 THR A C 1
ATOM 609 O O . THR A 1 79 ? 47.414 43.217 46.300 1.00 38.64 79 THR A O 1
ATOM 613 N N . THR A 1 80 ? 46.964 43.145 48.484 1.00 37.25 80 THR A N 1
ATOM 614 C CA . THR A 1 80 ? 48.210 42.421 48.744 1.00 37.34 80 THR A CA 1
ATOM 615 C C . THR A 1 80 ? 48.155 41.046 48.082 1.00 35.80 80 THR A C 1
ATOM 616 O O . THR A 1 80 ? 49.168 40.558 47.558 1.00 37.80 80 THR A O 1
ATOM 620 N N . TYR A 1 81 ? 46.979 40.412 48.121 1.00 35.90 81 TYR A N 1
ATOM 621 C CA . TYR A 1 81 ? 46.833 39.008 47.691 1.00 35.91 81 TYR A CA 1
ATOM 622 C C . TYR A 1 81 ? 46.013 38.801 46.428 1.00 30.42 81 TYR A C 1
ATOM 623 O O . TYR A 1 81 ? 46.209 37.799 45.708 1.00 34.38 81 TYR A O 1
ATOM 632 N N . TRP A 1 82 ? 45.084 39.727 46.175 1.00 32.11 82 TRP A N 1
ATOM 633 C CA . TRP A 1 82 ? 43.969 39.525 45.223 1.00 30.84 82 TRP A CA 1
ATOM 634 C C . TRP A 1 82 ? 43.884 40.691 44.248 1.00 41.40 82 TRP A C 1
ATOM 635 O O . TRP A 1 82 ? 43.974 41.837 44.652 1.00 38.25 82 TRP A O 1
ATOM 646 N N . ARG A 1 83 ? 43.749 40.401 42.966 1.00 28.53 83 ARG A N 1
ATOM 647 C CA . ARG A 1 83 ? 43.411 41.433 42.022 1.00 28.42 83 ARG A CA 1
ATOM 648 C C . ARG A 1 83 ? 41.942 41.238 41.697 1.00 29.51 83 ARG A C 1
ATOM 649 O O . ARG A 1 83 ? 41.423 40.111 41.746 1.00 32.84 83 ARG A O 1
ATOM 657 N N . VAL A 1 84 ? 41.279 42.331 41.355 1.00 29.11 84 VAL A N 1
ATOM 658 C CA . VAL A 1 84 ? 39.846 42.262 40.990 1.00 31.53 84 VAL A CA 1
ATOM 659 C C . VAL A 1 84 ? 39.696 42.434 39.483 1.00 28.32 84 VAL A C 1
ATOM 660 O O . VAL A 1 84 ? 40.139 43.466 38.930 1.00 32.58 84 VAL A O 1
ATOM 664 N N . SER A 1 85 ? 39.117 41.432 38.814 1.00 24.96 85 SER A N 1
ATOM 665 C CA . SER A 1 85 ? 38.911 41.524 37.360 1.00 34.67 85 SER A CA 1
ATOM 666 C C . SER A 1 85 ? 37.825 42.542 37.030 1.00 32.62 85 SER A C 1
ATOM 667 O O . SER A 1 85 ? 37.015 42.905 37.888 1.00 28.58 85 SER A O 1
ATOM 670 N N . PRO A 1 86 ? 37.770 42.979 35.778 1.00 27.49 86 PRO A N 1
ATOM 671 C CA . PRO A 1 86 ? 36.726 43.950 35.475 1.00 28.18 86 PRO A CA 1
ATOM 672 C C . PRO A 1 86 ? 35.308 43.425 35.788 1.00 29.11 86 PRO A C 1
ATOM 673 O O . PRO A 1 86 ? 34.510 44.187 36.315 1.00 30.25 86 PRO A O 1
ATOM 677 N N . GLU A 1 87 ? 35.057 42.134 35.589 1.00 27.54 87 GLU A N 1
ATOM 678 C CA . GLU A 1 87 ? 33.753 41.554 35.806 1.00 30.07 87 GLU A CA 1
ATOM 679 C C . GLU A 1 87 ? 33.464 41.338 37.296 1.00 24.38 87 GLU A C 1
ATOM 680 O O . GLU A 1 87 ? 32.313 41.137 37.699 1.00 28.28 87 GLU A O 1
ATOM 686 N N . GLY A 1 88 ? 34.498 41.427 38.116 1.00 26.84 88 GLY A N 1
ATOM 687 C CA . GLY A 1 88 ? 34.355 41.286 39.559 1.00 32.04 88 GLY A CA 1
ATOM 688 C C . GLY A 1 88 ? 34.918 40.020 40.201 1.00 29.28 88 GLY A C 1
ATOM 689 O O . GLY A 1 88 ? 34.600 39.734 41.361 1.00 26.35 88 GLY A O 1
ATOM 690 N N . ALA A 1 89 ? 35.776 39.290 39.486 1.00 25.04 89 ALA A N 1
ATOM 691 C CA . ALA A 1 89 ? 36.413 38.086 40.035 1.00 23.62 89 ALA A CA 1
ATOM 692 C C . ALA A 1 89 ? 37.592 38.478 40.928 1.00 30.42 89 ALA A C 1
ATOM 693 O O . ALA A 1 89 ? 38.318 39.407 40.598 1.00 29.68 89 ALA A O 1
ATOM 695 N N . LEU A 1 90 ? 37.757 37.812 42.061 1.00 25.03 90 LEU A N 1
ATOM 696 C CA . LEU A 1 90 ? 38.909 37.977 42.923 1.00 22.56 90 LEU A CA 1
ATOM 697 C C . LEU A 1 90 ? 39.934 36.905 42.571 1.00 28.36 90 LEU A C 1
ATOM 698 O O . LEU A 1 90 ? 39.708 35.713 42.813 1.00 27.36 90 LEU A O 1
ATOM 703 N N . GLU A 1 91 ? 41.035 37.354 41.994 1.00 28.55 91 GLU A N 1
ATOM 704 C CA . GLU A 1 91 ? 42.048 36.513 41.393 1.00 31.17 91 GLU A CA 1
ATOM 705 C C . GLU A 1 91 ? 43.270 36.523 42.282 1.00 26.78 91 GLU A C 1
ATOM 706 O O . GLU A 1 91 ? 43.790 37.578 42.610 1.00 29.59 91 GLU A O 1
ATOM 712 N N . LEU A 1 92 ? 43.664 35.336 42.738 1.00 27.97 92 LEU A N 1
ATOM 713 C CA . LEU A 1 92 ? 44.892 35.186 43.526 1.00 26.77 92 LEU A CA 1
ATOM 714 C C . LEU A 1 92 ? 46.076 35.693 42.718 1.00 27.23 92 LEU A C 1
ATOM 715 O O . LEU A 1 92 ? 46.309 35.219 41.597 1.00 31.03 92 LEU A O 1
ATOM 720 N N . LYS A 1 93 ? 46.806 36.655 43.258 1.00 31.01 93 LYS A N 1
ATOM 721 C CA . LYS A 1 93 ? 48.001 37.153 42.558 1.00 31.23 93 LYS A CA 1
ATOM 722 C C . LYS A 1 93 ? 49.120 36.124 42.429 1.00 29.93 93 LYS A C 1
ATOM 723 O O . LYS A 1 93 ? 49.281 35.184 43.240 1.00 29.07 93 LYS A O 1
ATOM 729 N N . TYR A 1 94 ? 49.846 36.266 41.336 1.00 27.85 94 TYR A N 1
ATOM 730 C CA . TYR A 1 94 ? 50.956 35.385 40.969 1.00 31.38 94 TYR A CA 1
ATOM 731 C C . TYR A 1 94 ? 51.829 34.997 42.170 1.00 39.39 94 TYR A C 1
ATOM 732 O O . TYR A 1 94 ? 52.370 35.867 42.848 1.00 35.40 94 TYR A O 1
ATOM 741 N N . ARG A 1 95 ? 51.970 33.695 42.412 1.00 37.26 95 ARG A N 1
ATOM 742 C CA . ARG A 1 95 ? 52.816 33.137 43.497 1.00 39.73 95 ARG A CA 1
ATOM 743 C C . ARG A 1 95 ? 52.493 33.710 44.915 1.00 43.03 95 ARG A C 1
ATOM 744 O O . ARG A 1 95 ? 53.368 33.826 45.761 1.00 43.31 95 ARG A O 1
ATOM 752 N N . MET A 1 96 ? 51.228 34.032 45.188 1.00 33.80 96 MET A N 1
ATOM 753 C CA . MET A 1 96 ? 50.794 34.259 46.576 1.00 31.84 96 MET A CA 1
ATOM 754 C C . MET A 1 96 ? 50.332 32.939 47.197 1.00 33.96 96 MET A C 1
ATOM 755 O O . MET A 1 96 ? 49.612 32.157 46.541 1.00 40.02 96 MET A O 1
ATOM 760 N N . PRO A 1 97 ? 50.741 32.657 48.452 1.00 35.21 97 PRO A N 1
ATOM 761 C CA . PRO A 1 97 ? 50.358 31.362 49.054 1.00 34.57 97 PRO A CA 1
ATOM 762 C C . PRO A 1 97 ? 48.863 31.215 49.193 1.00 33.42 97 PRO A C 1
ATOM 763 O O . PRO A 1 97 ? 48.294 32.093 49.852 1.00 31.80 97 PRO A O 1
ATOM 767 N N . PRO A 1 98 ? 48.224 30.167 48.598 1.00 31.87 98 PRO A N 1
ATOM 768 C CA . PRO A 1 98 ? 46.752 30.140 48.607 1.00 33.39 98 PRO A CA 1
ATOM 769 C C . PRO A 1 98 ? 46.125 30.127 50.001 1.00 26.05 98 PRO A C 1
ATOM 770 O O . PRO A 1 98 ? 45.221 30.934 50.222 1.00 32.68 98 PRO A O 1
ATOM 774 N N . SER A 1 99 ? 46.589 29.268 50.899 1.00 32.21 99 SER A N 1
ATOM 775 C CA . SER A 1 99 ? 45.996 29.202 52.229 1.00 35.36 99 SER A CA 1
ATOM 776 C C . SER A 1 99 ? 46.026 30.557 52.933 1.00 32.99 99 SER A C 1
ATOM 777 O O . SER A 1 99 ? 45.051 30.954 53.559 1.00 34.46 99 SER A O 1
ATOM 780 N N . LYS A 1 100 ? 47.153 31.257 52.834 1.00 31.06 100 LYS A N 1
ATOM 781 C CA . LYS A 1 100 ? 47.322 32.544 53.486 1.00 32.84 100 LYS A CA 1
ATOM 782 C C . LYS A 1 100 ? 46.424 33.636 52.877 1.00 33.12 100 LYS A C 1
ATOM 783 O O . LYS A 1 100 ? 45.864 34.443 53.604 1.00 30.61 100 LYS A O 1
ATOM 789 N N . ALA A 1 101 ? 46.301 33.670 51.557 1.00 31.11 101 ALA A N 1
ATOM 790 C CA . ALA A 1 101 ? 45.460 34.652 50.883 1.00 31.60 101 ALA A CA 1
ATOM 791 C C . ALA A 1 101 ? 43.983 34.483 51.283 1.00 29.86 101 ALA A C 1
ATOM 792 O O . ALA A 1 101 ? 43.259 35.460 51.501 1.00 29.95 101 ALA A O 1
ATOM 794 N N . ILE A 1 102 ? 43.572 33.239 51.406 1.00 30.10 102 ILE A N 1
ATOM 795 C CA . ILE A 1 102 ? 42.181 32.893 51.726 1.00 24.34 102 ILE A CA 1
ATOM 796 C C . ILE A 1 102 ? 41.917 33.205 53.208 1.00 32.37 102 ILE A C 1
ATOM 797 O O . ILE A 1 102 ? 40.926 33.842 53.540 1.00 29.98 102 ILE A O 1
ATOM 802 N N . ARG A 1 103 ? 42.836 32.818 54.080 1.00 29.93 103 ARG A N 1
ATOM 803 C CA . ARG A 1 103 ? 42.763 33.140 55.505 1.00 30.11 103 ARG A CA 1
ATOM 804 C C . ARG A 1 103 ? 42.741 34.642 55.768 1.00 35.84 103 ARG A C 1
ATOM 805 O O . ARG A 1 103 ? 42.207 35.091 56.789 1.00 38.31 103 ARG A O 1
ATOM 813 N N . ASP A 1 104 ? 43.289 35.414 54.838 1.00 34.03 104 ASP A N 1
ATOM 814 C CA . ASP A 1 104 ? 43.351 36.857 55.028 1.00 30.62 104 ASP A CA 1
ATOM 815 C C . ASP A 1 104 ? 41.937 37.427 54.992 1.00 28.53 104 ASP A C 1
ATOM 816 O O . ASP A 1 104 ? 41.683 38.511 55.541 1.00 33.09 104 ASP A O 1
ATOM 821 N N . ILE A 1 105 ? 41.024 36.721 54.343 1.00 29.70 105 ILE A N 1
ATOM 822 C CA . ILE A 1 105 ? 39.634 37.182 54.276 1.00 32.71 105 ILE A CA 1
ATOM 823 C C . ILE A 1 105 ? 39.034 37.244 55.701 1.00 37.33 105 ILE A C 1
ATOM 824 O O . ILE A 1 105 ? 38.269 38.168 56.038 1.00 33.91 105 ILE A O 1
ATOM 829 N N . ALA A 1 106 ? 39.423 36.286 56.538 1.00 36.74 106 ALA A N 1
ATOM 830 C CA . ALA A 1 106 ? 38.984 36.241 57.927 1.00 36.15 106 ALA A CA 1
ATOM 831 C C . ALA A 1 106 ? 39.769 37.226 58.788 1.00 41.27 106 ALA A C 1
ATOM 832 O O . ALA A 1 106 ? 39.252 37.767 59.767 1.00 41.92 106 ALA A O 1
ATOM 834 N N . GLU A 1 107 ? 41.021 37.471 58.428 1.00 36.49 107 GLU A N 1
ATOM 835 C CA . GLU A 1 107 ? 41.904 38.246 59.301 1.00 42.80 107 GLU A CA 1
ATOM 836 C C . GLU A 1 107 ? 41.880 39.734 58.956 1.00 41.05 107 GLU A C 1
ATOM 837 O O . GLU A 1 107 ? 42.111 40.557 59.822 1.00 46.01 107 GLU A O 1
ATOM 843 N N . ASN A 1 108 ? 41.590 40.049 57.695 1.00 42.09 108 ASN A N 1
ATOM 844 C CA . ASN A 1 108 ? 41.445 41.433 57.232 1.00 39.22 108 ASN A CA 1
ATOM 845 C C . ASN A 1 108 ? 40.112 41.644 56.507 1.00 33.65 108 ASN A C 1
ATOM 846 O O . ASN A 1 108 ? 40.058 42.259 55.438 1.00 38.66 108 ASN A O 1
ATOM 851 N N . GLY A 1 109 ? 39.045 41.107 57.093 1.00 34.60 109 GLY A N 1
ATOM 852 C CA . GLY A 1 109 ? 37.718 41.193 56.515 1.00 38.78 109 GLY A CA 1
ATOM 853 C C . GLY A 1 109 ? 37.329 42.553 55.955 1.00 37.62 109 GLY A C 1
ATOM 854 O O . GLY A 1 109 ? 36.806 42.622 54.851 1.00 34.85 109 GLY A O 1
ATOM 855 N N . PRO A 1 110 ? 37.595 43.642 56.693 1.00 35.34 110 PRO A N 1
ATOM 856 C CA . PRO A 1 110 ? 37.113 44.935 56.167 1.00 41.68 110 PRO A CA 1
ATOM 857 C C . PRO A 1 110 ? 37.716 45.313 54.809 1.00 46.32 110 PRO A C 1
ATOM 858 O O . PRO A 1 110 ? 37.232 46.248 54.188 1.00 40.10 110 PRO A O 1
ATOM 862 N N . PHE A 1 111 ? 38.741 44.597 54.342 1.00 35.61 111 PHE A N 1
ATOM 863 C CA . PHE A 1 111 ? 39.310 44.901 53.035 1.00 37.38 111 PHE A CA 1
ATOM 864 C C . PHE A 1 111 ? 38.643 44.179 51.887 1.00 39.20 111 PHE A C 1
ATOM 865 O O . PHE A 1 111 ? 39.091 44.294 50.737 1.00 33.85 111 PHE A O 1
ATOM 873 N N . TYR A 1 112 ? 37.540 43.485 52.192 1.00 35.88 112 TYR A N 1
ATOM 874 C CA . TYR A 1 112 ? 36.865 42.640 51.214 1.00 39.10 112 TYR A CA 1
ATOM 875 C C . TYR A 1 112 ? 35.381 42.915 51.149 1.00 37.56 112 TYR A C 1
ATOM 876 O O . TYR A 1 112 ? 34.777 43.212 52.160 1.00 35.28 112 TYR A O 1
ATOM 885 N N . ALA A 1 113 ? 34.808 42.767 49.965 1.00 31.48 113 ALA A N 1
ATOM 886 C CA . ALA A 1 113 ? 33.359 42.779 49.790 1.00 33.24 113 ALA A CA 1
ATOM 887 C C . ALA A 1 113 ? 33.078 41.986 48.543 1.00 29.49 113 ALA A C 1
ATOM 888 O O . ALA A 1 113 ? 33.731 42.176 47.523 1.00 32.02 113 ALA A O 1
ATOM 890 N N . PHE A 1 114 ? 32.134 41.056 48.627 1.00 28.35 114 PHE A N 1
ATOM 891 C CA . PHE A 1 114 ? 31.871 40.131 47.536 1.00 27.71 114 PHE A CA 1
ATOM 892 C C . PHE A 1 114 ? 30.442 39.569 47.697 1.00 31.92 114 PHE A C 1
ATOM 893 O O . PHE A 1 114 ? 29.780 39.838 48.705 1.00 32.65 114 PHE A O 1
ATOM 901 N N . GLU A 1 115 ? 30.004 38.830 46.683 1.00 28.50 115 GLU A N 1
ATOM 902 C CA . GLU A 1 115 ? 28.606 38.377 46.506 1.00 40.99 115 GLU A CA 1
ATOM 903 C C . GLU A 1 115 ? 28.348 37.063 47.312 1.00 30.87 115 GLU A C 1
ATOM 904 O O . GLU A 1 115 ? 29.292 36.455 47.878 1.00 27.03 115 GLU A O 1
ATOM 910 N N A CYS A 1 116 ? 27.093 36.642 47.382 0.45 27.59 116 CYS A N 1
ATOM 911 N N B CYS A 1 116 ? 27.101 36.620 47.420 0.55 26.99 116 CYS A N 1
ATOM 912 C CA A CYS A 1 116 ? 26.687 35.516 48.232 0.45 27.80 116 CYS A CA 1
ATOM 913 C CA B CYS A 1 116 ? 26.813 35.552 48.385 0.55 26.94 116 CYS A CA 1
ATOM 914 C C A CYS A 1 116 ? 27.300 34.205 47.830 0.45 30.12 116 CYS A C 1
ATOM 915 C C B CYS A 1 116 ? 27.193 34.154 47.861 0.55 29.48 116 CYS A C 1
ATOM 916 O O A CYS A 1 116 ? 27.801 33.463 48.657 0.45 31.40 116 CYS A O 1
ATOM 917 O O B CYS A 1 116 ? 27.506 33.302 48.670 0.55 32.03 116 CYS A O 1
ATOM 922 N N . ALA A 1 117 ? 27.250 33.917 46.544 1.00 27.39 117 ALA A N 1
ATOM 923 C CA . ALA A 1 117 ? 27.774 32.644 46.051 1.00 33.09 117 ALA A CA 1
ATOM 924 C C . ALA A 1 117 ? 29.289 32.586 46.320 1.00 34.09 117 ALA A C 1
ATOM 925 O O . ALA A 1 117 ? 29.833 31.594 46.805 1.00 25.49 117 ALA A O 1
ATOM 927 N N . THR A 1 118 ? 29.962 33.684 46.023 1.00 27.96 118 THR A N 1
ATOM 928 C CA . THR A 1 118 ? 31.397 33.802 46.281 1.00 25.07 118 THR A CA 1
ATOM 929 C C . THR A 1 118 ? 31.705 33.539 47.753 1.00 26.76 118 THR A C 1
ATOM 930 O O . THR A 1 118 ? 32.684 32.830 48.091 1.00 28.59 118 THR A O 1
ATOM 934 N N . ALA A 1 119 ? 30.824 34.033 48.619 1.00 28.27 119 ALA A N 1
ATOM 935 C CA . ALA A 1 119 ? 30.949 33.864 50.060 1.00 23.65 119 ALA A CA 1
ATOM 936 C C . ALA A 1 119 ? 30.899 32.375 50.436 1.00 21.57 119 ALA A C 1
ATOM 937 O O . ALA A 1 119 ? 31.662 31.925 51.287 1.00 26.22 119 ALA A O 1
ATOM 939 N N . ILE A 1 120 ? 29.982 31.629 49.828 1.00 25.81 120 ILE A N 1
ATOM 940 C CA . ILE A 1 120 ? 29.862 30.199 50.144 1.00 25.37 120 ILE A CA 1
ATOM 941 C C . ILE A 1 120 ? 31.166 29.453 49.787 1.00 27.69 120 ILE A C 1
ATOM 942 O O . ILE A 1 120 ? 31.626 28.578 50.526 1.00 26.07 120 ILE A O 1
ATOM 947 N N . VAL A 1 121 ? 31.698 29.752 48.607 1.00 27.25 121 VAL A N 1
ATOM 948 C CA . VAL A 1 121 ? 32.914 29.111 48.153 1.00 23.89 121 VAL A CA 1
ATOM 949 C C . VAL A 1 121 ? 34.060 29.449 49.073 1.00 27.79 121 VAL A C 1
ATOM 950 O O . VAL A 1 121 ? 34.868 28.583 49.384 1.00 26.96 121 VAL A O 1
ATOM 954 N N . ILE A 1 122 ? 34.132 30.699 49.526 1.00 27.43 122 ILE A N 1
ATOM 955 C CA . ILE A 1 122 ? 35.139 31.107 50.483 1.00 29.34 122 ILE A CA 1
ATOM 956 C C . ILE A 1 122 ? 35.016 30.338 51.770 1.00 28.99 122 ILE A C 1
ATOM 957 O O . ILE A 1 122 ? 36.014 29.887 52.336 1.00 24.59 122 ILE A O 1
ATOM 962 N N . ILE A 1 123 ? 33.788 30.135 52.230 1.00 28.72 123 ILE A N 1
ATOM 963 C CA . ILE A 1 123 ? 33.577 29.376 53.451 1.00 23.17 123 ILE A CA 1
ATOM 964 C C . ILE A 1 123 ? 34.050 27.895 53.295 1.00 23.39 123 ILE A C 1
ATOM 965 O O . ILE A 1 123 ? 34.660 27.327 54.209 1.00 29.07 123 ILE A O 1
ATOM 970 N N . TYR A 1 124 ? 33.812 27.317 52.128 1.00 26.39 124 TYR A N 1
ATOM 971 C CA . TYR A 1 124 ? 34.272 25.962 51.839 1.00 26.39 124 TYR A CA 1
ATOM 972 C C . TYR A 1 124 ? 35.806 25.903 51.854 1.00 25.20 124 TYR A C 1
ATOM 973 O O . TYR A 1 124 ? 36.398 24.965 52.393 1.00 27.74 124 TYR A O 1
ATOM 982 N N . TYR A 1 125 ? 36.467 26.885 51.253 1.00 27.08 125 TYR A N 1
ATOM 983 C CA . TYR A 1 125 ? 37.931 26.884 51.280 1.00 28.31 125 TYR A CA 1
ATOM 984 C C . TYR A 1 125 ? 38.436 27.057 52.698 1.00 33.14 125 TYR A C 1
ATOM 985 O O . TYR A 1 125 ? 39.345 26.346 53.115 1.00 28.78 125 TYR A O 1
ATOM 994 N N . LEU A 1 126 ? 37.892 28.019 53.449 1.00 28.12 126 LEU A N 1
ATOM 995 C CA . LEU A 1 126 ? 38.309 28.214 54.849 1.00 31.67 126 LEU A CA 1
ATOM 996 C C . LEU A 1 126 ? 38.152 26.935 55.694 1.00 33.26 126 LEU A C 1
ATOM 997 O O . LEU A 1 126 ? 39.021 26.576 56.528 1.00 29.80 126 LEU A O 1
ATOM 1002 N N . ALA A 1 127 ? 37.019 26.255 55.503 1.00 32.26 127 ALA A N 1
ATOM 1003 C CA . ALA A 1 127 ? 36.746 25.027 56.229 1.00 37.08 127 ALA A CA 1
ATOM 1004 C C . ALA A 1 127 ? 37.704 23.910 55.840 1.00 28.41 127 ALA A C 1
ATOM 1005 O O . ALA A 1 127 ? 38.139 23.111 56.667 1.00 35.33 127 ALA A O 1
ATOM 1007 N N . LEU A 1 128 ? 37.967 23.814 54.546 1.00 31.18 128 LEU A N 1
ATOM 1008 C CA . LEU A 1 128 ? 38.878 22.806 54.043 1.00 32.83 128 LEU A CA 1
ATOM 1009 C C . LEU A 1 128 ? 40.290 23.000 54.586 1.00 38.17 128 LEU A C 1
ATOM 1010 O O . LEU A 1 128 ? 40.958 22.034 55.021 1.00 34.27 128 LEU A O 1
ATOM 1015 N N . ILE A 1 129 ? 40.757 24.251 54.591 1.00 34.28 129 ILE A N 1
ATOM 1016 C CA . ILE A 1 129 ? 42.079 24.528 55.143 1.00 31.22 129 ILE A CA 1
ATOM 1017 C C . ILE A 1 129 ? 42.104 24.049 56.585 1.00 36.49 129 ILE A C 1
ATOM 1018 O O . ILE A 1 129 ? 43.080 23.449 57.029 1.00 42.24 129 ILE A O 1
ATOM 1023 N N . ASP A 1 130 ? 41.027 24.309 57.316 1.00 38.57 130 ASP A N 1
ATOM 1024 C CA . ASP A 1 130 ? 40.960 23.894 58.709 1.00 42.40 130 ASP A CA 1
ATOM 1025 C C . ASP A 1 130 ? 40.911 22.386 58.822 1.00 37.36 130 ASP A C 1
ATOM 1026 O O . ASP A 1 130 ? 41.392 21.837 59.788 1.00 44.53 130 ASP A O 1
ATOM 1031 N N . THR A 1 131 ? 40.318 21.733 57.829 1.00 34.95 131 THR A N 1
ATOM 1032 C CA . THR A 1 131 ? 40.171 20.280 57.887 1.00 39.02 131 THR A CA 1
ATOM 1033 C C . THR A 1 131 ? 41.410 19.497 57.420 1.00 41.39 131 THR A C 1
ATOM 1034 O O . THR A 1 131 ? 41.777 18.493 58.043 1.00 41.81 131 THR A O 1
ATOM 1038 N N . ILE A 1 132 ? 42.051 19.923 56.329 1.00 38.22 132 ILE A N 1
ATOM 1039 C CA . ILE A 1 132 ? 43.135 19.110 55.753 1.00 34.73 132 ILE A CA 1
ATOM 1040 C C . ILE A 1 132 ? 44.499 19.732 56.010 1.00 38.45 132 ILE A C 1
ATOM 1041 O O . ILE A 1 132 ? 45.514 19.060 55.834 1.00 39.92 132 ILE A O 1
ATOM 1046 N N . GLY A 1 133 ? 44.519 20.999 56.426 1.00 42.05 133 GLY A N 1
ATOM 1047 C CA . GLY A 1 133 ? 45.766 21.662 56.839 1.00 42.18 133 GLY A CA 1
ATOM 1048 C C . GLY A 1 133 ? 46.383 22.444 55.691 1.00 46.11 133 GLY A C 1
ATOM 1049 O O . GLY A 1 133 ? 46.068 22.173 54.539 1.00 35.37 133 GLY A O 1
ATOM 1050 N N . GLU A 1 134 ? 47.271 23.401 55.963 1.00 42.14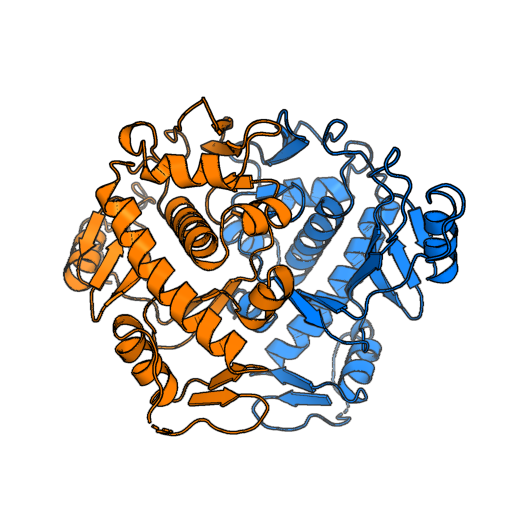 134 GLU A N 1
ATOM 1051 C CA . GLU A 1 134 ? 47.696 24.308 54.889 1.00 33.98 134 GLU A CA 1
ATOM 1052 C C . GLU A 1 134 ? 48.561 23.594 53.843 1.00 35.32 134 GLU A C 1
ATOM 1053 O O . GLU A 1 134 ? 48.469 23.912 52.663 1.00 38.90 134 GLU A O 1
ATOM 1059 N N . ASP A 1 135 ? 49.362 22.629 54.284 1.00 35.16 135 ASP A N 1
ATOM 1060 C CA . ASP A 1 135 ? 50.268 21.919 53.385 1.00 37.92 135 ASP A CA 1
ATOM 1061 C C . ASP A 1 135 ? 49.459 21.170 52.296 1.00 38.53 135 ASP A C 1
ATOM 1062 O O . ASP A 1 135 ? 49.681 21.375 51.088 1.00 39.49 135 ASP A O 1
ATOM 1067 N N . LYS A 1 136 ? 48.514 20.342 52.707 1.00 41.91 136 LYS A N 1
ATOM 1068 C CA . LYS A 1 136 ? 47.662 19.660 51.727 1.00 37.63 136 LYS A CA 1
ATOM 1069 C C . LYS A 1 136 ? 46.817 20.609 50.900 1.00 35.92 136 LYS A C 1
ATOM 1070 O O . LYS A 1 136 ? 46.647 20.380 49.702 1.00 38.95 136 LYS A O 1
ATOM 1076 N N . PHE A 1 137 ? 46.303 21.680 51.509 1.00 35.29 137 PHE A N 1
ATOM 1077 C CA . PHE A 1 137 ? 45.550 22.655 50.765 1.00 31.88 137 PHE A CA 1
ATOM 1078 C C . PHE A 1 137 ? 46.393 23.272 49.688 1.00 38.25 137 PHE A C 1
ATOM 1079 O O . PHE A 1 137 ? 45.984 23.373 48.547 1.00 34.61 137 PHE A O 1
ATOM 1087 N N . ASN A 1 138 ? 47.601 23.703 50.044 1.00 36.00 138 ASN A N 1
ATOM 1088 C CA . ASN A 1 138 ? 48.369 24.437 49.081 1.00 33.96 138 ASN A CA 1
ATOM 1089 C C . ASN A 1 138 ? 48.869 23.519 47.971 1.00 34.11 138 ASN A C 1
ATOM 1090 O O . ASN A 1 138 ? 49.067 23.970 46.843 1.00 39.65 138 ASN A O 1
ATOM 1095 N N . ALA A 1 139 ? 49.071 22.232 48.292 1.00 33.63 139 ALA A N 1
ATOM 1096 C CA . ALA A 1 139 ? 49.518 21.269 47.312 1.00 38.44 139 ALA A CA 1
ATOM 1097 C C . ALA A 1 139 ? 48.428 20.998 46.276 1.00 42.12 139 ALA A C 1
ATOM 1098 O O . ALA A 1 139 ? 48.714 20.766 45.115 1.00 4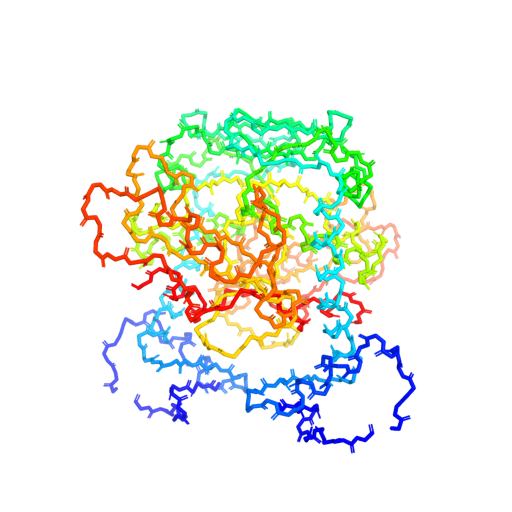6.70 139 ALA A O 1
ATOM 1100 N N . SER A 1 140 ? 47.175 21.011 46.711 1.00 37.26 140 SER A N 1
ATOM 1101 C CA . SER A 1 140 ? 46.073 20.679 45.840 1.00 33.23 140 SER A CA 1
ATOM 1102 C C . SER A 1 140 ? 45.399 21.877 45.171 1.00 36.44 140 SER A C 1
ATOM 1103 O O . SER A 1 140 ? 45.024 21.840 43.994 1.00 38.12 140 SER A O 1
ATOM 1106 N N . PHE A 1 141 ? 45.181 22.914 45.959 1.00 35.58 141 PHE A N 1
ATOM 1107 C CA . PHE A 1 141 ? 44.400 24.042 45.528 1.00 31.80 141 PHE A CA 1
ATOM 1108 C C . PHE A 1 141 ? 45.361 25.213 45.334 1.00 34.10 141 PHE A C 1
ATOM 1109 O O . PHE A 1 141 ? 45.349 26.175 46.099 1.00 35.52 141 PHE A O 1
ATOM 1117 N N . ASP A 1 142 ? 46.171 25.113 44.287 1.00 32.24 142 ASP A N 1
ATOM 1118 C CA . ASP A 1 142 ? 47.362 25.939 44.161 1.00 33.24 142 ASP A CA 1
ATOM 1119 C C . ASP A 1 142 ? 47.094 27.193 43.308 1.00 28.80 142 ASP A C 1
ATOM 1120 O O . ASP A 1 142 ? 47.922 28.035 43.224 1.00 29.56 142 ASP A O 1
ATOM 1125 N N . ARG A 1 143 ? 45.951 27.239 42.663 1.00 26.41 143 ARG A N 1
ATOM 1126 C CA . ARG A 1 143 ? 45.471 28.355 41.851 1.00 29.79 143 ARG A CA 1
ATOM 1127 C C . ARG A 1 143 ? 44.062 28.653 42.244 1.00 32.54 143 ARG A C 1
ATOM 1128 O O . ARG A 1 143 ? 43.235 27.747 42.316 1.00 31.25 143 ARG A O 1
ATOM 1136 N N . ILE A 1 144 ? 43.759 29.929 42.491 1.00 24.85 144 ILE A N 1
ATOM 1137 C CA . ILE A 1 144 ? 42.450 30.279 43.043 1.00 25.25 144 ILE A CA 1
ATOM 1138 C C . ILE A 1 144 ? 41.859 31.572 42.433 1.00 32.64 144 ILE A C 1
ATOM 1139 O O . ILE A 1 144 ? 42.504 32.634 42.385 1.00 27.78 144 ILE A O 1
ATOM 1144 N N . ILE A 1 145 ? 40.620 31.473 41.982 1.00 25.11 145 ILE A N 1
ATOM 1145 C CA . ILE A 1 145 ? 39.833 32.640 41.608 1.00 25.66 145 ILE A CA 1
ATOM 1146 C C . ILE A 1 145 ? 38.459 32.500 42.302 1.00 27.55 145 ILE A C 1
ATOM 1147 O O . ILE A 1 145 ? 37.743 31.501 42.136 1.00 27.64 145 ILE A O 1
ATOM 1152 N N . LEU A 1 146 ? 38.126 33.505 43.124 1.00 24.91 146 LEU A N 1
ATOM 1153 C CA . LEU A 1 146 ? 36.845 33.600 43.814 1.00 25.08 146 LEU A CA 1
ATOM 1154 C C . LEU A 1 146 ? 35.860 34.429 43.008 1.00 25.86 146 LEU A C 1
ATOM 1155 O O . LEU A 1 146 ? 36.011 35.648 42.834 1.00 23.39 146 LEU A O 1
ATOM 1160 N N . TYR A 1 147 ? 34.811 33.778 42.520 1.00 25.62 147 TYR A N 1
ATOM 1161 C CA . TYR A 1 147 ? 33.911 34.402 41.561 1.00 27.94 147 TYR A CA 1
ATOM 1162 C C . TYR A 1 147 ? 32.702 33.527 41.353 1.00 28.33 147 TYR A C 1
ATOM 1163 O O . TYR A 1 147 ? 32.785 32.536 40.612 1.00 24.94 147 TYR A O 1
ATOM 1172 N N . ASP A 1 148 ? 31.584 33.937 41.948 1.00 26.52 148 ASP A N 1
ATOM 1173 C CA . ASP A 1 148 ? 30.291 33.258 41.806 1.00 21.80 148 ASP A CA 1
ATOM 1174 C C . ASP A 1 148 ? 30.516 31.796 42.280 1.00 27.06 148 ASP A C 1
ATOM 1175 O O . ASP A 1 148 ? 31.101 31.590 43.339 1.00 24.88 148 ASP A O 1
ATOM 1180 N N . TRP A 1 149 ? 30.054 30.825 41.507 1.00 29.51 149 TRP A N 1
ATOM 1181 C CA . TRP A 1 149 ? 30.229 29.398 41.853 1.00 25.82 149 TRP A CA 1
ATOM 1182 C C . TRP A 1 149 ? 31.440 28.772 41.157 1.00 26.87 149 TRP A C 1
ATOM 1183 O O . TRP A 1 149 ? 31.433 27.584 40.802 1.00 26.88 149 TRP A O 1
ATOM 1194 N N . HIS A 1 150 ? 32.509 29.540 40.977 1.00 22.75 150 HIS A N 1
ATOM 1195 C CA . HIS A 1 150 ? 33.774 28.952 40.529 1.00 20.74 150 HIS A CA 1
ATOM 1196 C C . HIS A 1 150 ? 34.504 28.241 41.657 1.00 28.56 150 HIS A C 1
ATOM 1197 O O . HIS A 1 150 ? 34.655 28.775 42.782 1.00 28.24 150 HIS A O 1
ATOM 1204 N N . TYR A 1 151 ? 34.922 27.020 41.310 1.00 27.86 151 TYR A N 1
ATOM 1205 C CA . TYR A 1 151 ? 35.641 26.099 42.173 1.00 30.25 151 TYR A CA 1
ATOM 1206 C C . TYR A 1 151 ? 36.925 25.672 41.513 1.00 24.70 151 TYR A C 1
ATOM 1207 O O . TYR A 1 151 ? 36.884 25.285 40.338 1.00 27.88 151 TYR A O 1
ATOM 1216 N N . GLU A 1 152 ? 38.001 25.608 42.288 1.00 25.68 152 GLU A N 1
ATOM 1217 C CA . GLU A 1 152 ? 39.236 24.936 41.882 1.00 24.32 152 GLU A CA 1
ATOM 1218 C C . GLU A 1 152 ? 39.178 23.511 42.446 1.00 24.21 152 GLU A C 1
ATOM 1219 O O . GLU A 1 152 ? 39.335 23.293 43.647 1.00 27.73 152 GLU A O 1
ATOM 1225 N N . LYS A 1 153 ? 38.858 22.558 41.589 1.00 28.91 153 LYS A N 1
ATOM 1226 C CA . LYS A 1 153 ? 38.809 21.157 42.001 1.00 28.05 153 LYS A CA 1
ATOM 1227 C C . LYS A 1 153 ? 37.808 20.753 43.109 1.00 31.23 153 LYS A C 1
ATOM 1228 O O . LYS A 1 153 ? 37.726 19.575 43.461 1.00 38.15 153 LYS A O 1
ATOM 1234 N N . LEU A 1 154 ? 37.019 21.665 43.657 1.00 28.08 154 LEU A N 1
ATOM 1235 C CA . LEU A 1 154 ? 36.069 21.240 44.673 1.00 26.35 154 LEU A CA 1
ATOM 1236 C C . LEU A 1 154 ? 34.971 20.326 44.106 1.00 26.48 154 LEU A C 1
ATOM 1237 O O . LEU A 1 154 ? 34.440 20.593 43.023 1.00 25.55 154 LEU A O 1
ATOM 1242 N N . PRO A 1 155 ? 34.656 19.232 44.818 1.00 28.06 155 PRO A N 1
ATOM 1243 C CA . PRO A 1 155 ? 33.573 18.336 44.393 1.00 26.36 155 PRO A CA 1
ATOM 1244 C C . PRO A 1 155 ? 32.320 18.704 45.151 1.00 31.88 155 PRO A C 1
ATOM 1245 O O . PRO A 1 155 ? 32.194 18.334 46.329 1.00 29.00 155 PRO A O 1
ATOM 1249 N N . ILE A 1 156 ? 31.453 19.469 44.490 1.00 30.47 156 ILE A N 1
ATOM 1250 C CA . ILE A 1 156 ? 30.270 20.060 45.107 1.00 29.51 156 ILE A CA 1
ATOM 1251 C C . ILE A 1 156 ? 29.092 19.643 44.272 1.00 38.01 156 ILE A C 1
ATOM 1252 O O . ILE A 1 156 ? 29.139 19.715 43.038 1.00 32.48 156 ILE A O 1
ATOM 1257 N N . TYR A 1 157 ? 28.023 19.253 44.947 1.00 34.58 157 TYR A N 1
ATOM 1258 C CA . TYR A 1 157 ? 26.813 18.876 44.247 1.00 33.18 157 TYR A CA 1
ATOM 1259 C C . TYR A 1 157 ? 25.585 19.359 45.010 1.00 35.73 157 TYR A C 1
ATOM 1260 O O . TYR A 1 157 ? 25.667 19.606 46.211 1.00 30.37 157 TYR A O 1
ATOM 1269 N N . THR A 1 158 ? 24.449 19.404 44.311 1.00 36.59 158 THR A N 1
ATOM 1270 C CA . THR A 1 158 ? 23.174 19.834 44.885 1.00 32.26 158 THR A CA 1
ATOM 1271 C C . THR A 1 158 ? 22.175 18.727 44.643 1.00 33.42 158 THR A C 1
ATOM 1272 O O . THR A 1 158 ? 22.024 18.274 43.510 1.00 35.80 158 THR A O 1
ATOM 1276 N N . GLU A 1 159 ? 21.548 18.273 45.726 1.00 35.97 159 GLU A N 1
ATOM 1277 C CA . GLU A 1 159 ? 20.518 17.238 45.662 1.00 44.93 159 GLU A CA 1
ATOM 1278 C C . GLU A 1 159 ? 19.163 17.694 46.236 1.00 42.54 159 GLU A C 1
ATOM 1279 O O . GLU A 1 159 ? 19.105 18.466 47.190 1.00 37.85 159 GLU A O 1
ATOM 1285 N N . THR A 1 160 ? 18.079 17.199 45.655 1.00 40.22 160 THR A N 1
ATOM 1286 C CA . THR A 1 160 ? 16.739 17.398 46.229 1.00 35.58 160 THR A CA 1
ATOM 1287 C C . THR A 1 160 ? 16.596 16.681 47.563 1.00 43.25 160 THR A C 1
ATOM 1288 O O . THR A 1 160 ? 16.959 15.500 47.702 1.00 49.21 160 THR A O 1
ATOM 1292 N N . GLY A 1 161 ? 16.025 17.385 48.538 1.00 45.22 161 GLY A N 1
ATOM 1293 C CA . GLY A 1 161 ? 15.604 16.752 49.782 1.00 49.04 161 GLY A CA 1
ATOM 1294 C C . GLY A 1 161 ? 15.204 17.805 50.787 1.00 41.40 161 GLY A C 1
ATOM 1295 O O . GLY A 1 161 ? 15.371 19.002 50.523 1.00 41.44 161 GLY A O 1
ATOM 1296 N N . HIS A 1 162 ? 14.675 17.373 51.927 1.00 37.22 162 HIS A N 1
ATOM 1297 C CA . HIS A 1 162 ? 14.219 18.304 52.952 1.00 43.24 162 HIS A CA 1
ATOM 1298 C C . HIS A 1 162 ? 14.795 17.970 54.323 1.00 46.52 162 HIS A C 1
ATOM 1299 O O . HIS A 1 162 ? 14.479 18.646 55.304 1.00 47.74 162 HIS A O 1
ATOM 1306 N N . HIS A 1 163 ? 15.665 16.954 54.383 1.00 44.36 163 HIS A N 1
ATOM 1307 C CA . HIS A 1 163 ? 16.439 16.660 55.593 1.00 42.50 163 HIS A CA 1
ATOM 1308 C C . HIS A 1 163 ? 17.818 17.300 55.479 1.00 32.72 163 HIS A C 1
ATOM 1309 O O . HIS A 1 163 ? 18.625 16.892 54.624 1.00 39.42 163 HIS A O 1
ATOM 1316 N N . PHE A 1 164 ? 18.082 18.285 56.339 1.00 38.84 164 PHE A N 1
ATOM 1317 C CA . PHE A 1 164 ? 19.295 19.095 56.255 1.00 39.09 164 PHE A CA 1
ATOM 1318 C C . PHE A 1 164 ? 20.077 18.882 57.522 1.00 41.48 164 PHE A C 1
ATOM 1319 O O . PHE A 1 164 ? 19.514 18.430 58.526 1.00 46.66 164 PHE A O 1
ATOM 1327 N N . PHE A 1 165 ? 21.370 19.192 57.444 1.00 35.07 165 PHE A N 1
ATOM 1328 C CA . PHE A 1 165 ? 22.342 18.947 58.489 1.00 43.13 165 PHE A CA 1
ATOM 1329 C C . PHE A 1 165 ? 23.341 20.087 58.553 1.00 35.98 165 PHE A C 1
ATOM 1330 O O . PHE A 1 165 ? 23.616 20.756 57.543 1.00 32.18 165 PHE A O 1
ATOM 1338 N N . LEU A 1 166 ? 23.894 20.296 59.741 1.00 40.63 166 LEU A N 1
ATOM 1339 C CA . LEU A 1 166 ? 24.908 21.331 59.969 1.00 39.25 166 LEU A CA 1
ATOM 1340 C C . LEU A 1 166 ? 25.929 21.380 58.839 1.00 35.08 166 LEU A C 1
ATOM 1341 O O . LEU A 1 166 ? 26.523 20.357 58.476 1.00 33.84 166 LEU A O 1
ATOM 1346 N N . GLY A 1 167 ? 26.089 22.569 58.270 1.00 33.02 167 GLY A N 1
ATOM 1347 C CA . GLY A 1 167 ? 27.074 22.807 57.235 1.00 31.88 167 GLY A CA 1
ATOM 1348 C C . GLY A 1 167 ? 26.524 22.729 55.836 1.00 28.69 167 GLY A C 1
ATOM 1349 O O . GLY A 1 167 ? 27.198 23.106 54.875 1.00 29.11 167 GLY A O 1
ATOM 1350 N N . ASP A 1 168 ? 25.276 22.270 55.708 1.00 28.19 168 ASP A N 1
ATOM 1351 C CA . ASP A 1 168 ? 24.594 22.315 54.430 1.00 31.44 168 ASP A CA 1
ATOM 1352 C C . ASP A 1 168 ? 24.486 23.746 53.923 1.00 30.62 168 ASP A C 1
ATOM 1353 O O . ASP A 1 168 ? 24.285 24.676 54.695 1.00 29.47 168 ASP A O 1
ATOM 1358 N N . CYS A 1 169 ? 24.620 23.877 52.612 1.00 28.41 169 CYS A N 1
ATOM 1359 C CA . CYS A 1 169 ? 24.345 25.096 51.908 1.00 32.75 169 CYS A CA 1
ATOM 1360 C C . CYS A 1 169 ? 22.922 25.000 51.298 1.00 26.33 169 CYS A C 1
ATOM 1361 O O . CYS A 1 169 ? 22.623 24.117 50.510 1.00 27.27 169 CYS A O 1
ATOM 1364 N N . LEU A 1 170 ? 22.056 25.905 51.727 1.00 28.67 170 LEU A N 1
ATOM 1365 C CA . LEU A 1 170 ? 20.662 25.932 51.345 1.00 25.94 170 LEU A CA 1
ATOM 1366 C C . LEU A 1 170 ? 20.357 27.218 50.601 1.00 28.74 170 LEU A C 1
ATOM 1367 O O . LEU A 1 170 ? 21.216 28.130 50.476 1.00 28.63 170 LEU A O 1
ATOM 1372 N N . TYR A 1 171 ? 19.148 27.286 50.073 1.00 30.17 171 TYR A N 1
ATOM 1373 C CA . TYR A 1 171 ? 18.736 28.417 49.259 1.00 28.06 171 TYR A CA 1
ATOM 1374 C C . TYR A 1 171 ? 17.308 28.831 49.539 1.00 30.21 171 TYR A C 1
ATOM 1375 O O . TYR A 1 171 ? 16.395 28.052 49.357 1.00 29.59 171 TYR A O 1
ATOM 1384 N N . PHE A 1 172 ? 17.156 30.065 50.004 1.00 26.58 172 PHE A N 1
ATOM 1385 C CA . PHE A 1 172 ? 15.882 30.776 50.037 1.00 29.64 172 PHE A CA 1
ATOM 1386 C C . PHE A 1 172 ? 15.656 31.482 48.709 1.00 28.91 172 PHE A C 1
ATOM 1387 O O . PHE A 1 172 ? 16.406 32.394 48.322 1.00 30.63 172 PHE A O 1
ATOM 1395 N N . LYS A 1 173 ? 14.639 31.017 47.979 1.00 31.25 173 LYS A N 1
ATOM 1396 C CA . LYS A 1 173 ? 14.274 31.608 46.696 1.00 33.77 173 LYS A CA 1
ATOM 1397 C C . LYS A 1 173 ? 13.168 32.654 46.833 1.00 35.19 173 LYS A C 1
ATOM 1398 O O . LYS A 1 173 ? 12.238 32.492 47.610 1.00 37.09 173 LYS A O 1
ATOM 1404 N N . ASN A 1 174 ? 13.276 33.692 46.018 1.00 34.80 174 ASN A N 1
ATOM 1405 C CA . ASN A 1 174 ? 12.325 34.805 45.975 1.00 40.31 174 ASN A CA 1
ATOM 1406 C C . ASN A 1 174 ? 11.806 34.870 44.550 1.00 41.34 174 ASN A C 1
ATOM 1407 O O . ASN A 1 174 ? 12.300 35.626 43.723 1.00 38.24 174 ASN A O 1
ATOM 1412 N N . PRO A 1 175 ? 10.819 34.026 44.236 1.00 40.85 175 PRO A N 1
ATOM 1413 C CA . PRO A 1 175 ? 10.405 33.849 42.836 1.00 42.15 175 PRO A CA 1
ATOM 1414 C C . PRO A 1 175 ? 9.932 35.118 42.170 1.00 46.54 175 PRO A C 1
ATOM 1415 O O . PRO A 1 175 ? 10.198 35.322 40.982 1.00 47.05 175 PRO A O 1
ATOM 1419 N N . GLU A 1 176 ? 9.256 35.976 42.926 1.00 45.53 176 GLU A N 1
ATOM 1420 C CA . GLU A 1 176 ? 8.733 37.207 42.359 1.00 45.24 176 GLU A CA 1
ATOM 1421 C C . GLU A 1 176 ? 9.483 38.441 42.860 1.00 44.67 176 GLU A C 1
ATOM 1422 O O . GLU A 1 176 ? 8.875 39.502 43.112 1.00 48.29 176 GLU A O 1
ATOM 1428 N N . PHE A 1 177 ? 10.811 38.286 42.994 1.00 46.61 177 PHE A N 1
ATOM 1429 C CA . PHE A 1 177 ? 11.673 39.394 43.378 1.00 45.95 177 PHE A CA 1
ATOM 1430 C C . PHE A 1 177 ? 11.466 40.559 42.420 1.00 46.79 177 PHE A C 1
ATOM 1431 O O . PHE A 1 177 ? 11.181 40.361 41.232 1.00 47.80 177 PHE A O 1
ATOM 1439 N N . ASP A 1 178 ? 11.643 41.771 42.936 1.00 49.33 178 ASP A N 1
ATOM 1440 C CA . ASP A 1 178 ? 11.589 42.978 42.117 1.00 52.92 178 ASP A CA 1
ATOM 1441 C C . ASP A 1 178 ? 12.631 42.915 41.000 1.00 60.20 178 ASP A C 1
ATOM 1442 O O . ASP A 1 178 ? 13.819 42.859 41.289 1.00 57.38 178 ASP A O 1
ATOM 1447 N N . PRO A 1 179 ? 12.192 42.925 39.725 1.00 72.79 179 PRO A N 1
ATOM 1448 C CA . PRO A 1 179 ? 13.179 42.826 38.644 1.00 77.05 179 PRO A CA 1
ATOM 1449 C C . PRO A 1 179 ? 14.225 43.941 38.699 1.00 68.56 179 PRO A C 1
ATOM 1450 O O . PRO A 1 179 ? 15.336 43.744 38.238 1.00 67.14 179 PRO A O 1
ATOM 1454 N N . GLN A 1 180 ? 13.869 45.084 39.277 1.00 67.40 180 GLN A N 1
ATOM 1455 C CA . GLN A 1 180 ? 14.786 46.217 39.355 1.00 70.49 180 GLN A CA 1
ATOM 1456 C C . GLN A 1 180 ? 15.786 46.084 40.513 1.00 69.30 180 GLN A C 1
ATOM 1457 O O . GLN A 1 180 ? 16.698 46.893 40.630 1.00 74.35 180 GLN A O 1
ATOM 1463 N N . LYS A 1 181 ? 15.620 45.063 41.358 1.00 68.92 181 LYS A N 1
ATOM 1464 C CA . LYS A 1 181 ? 16.563 44.810 42.449 1.00 66.41 181 LYS A CA 1
ATOM 1465 C C . LYS A 1 181 ? 16.993 43.352 42.429 1.00 54.63 181 LYS A C 1
ATOM 1466 O O . LYS A 1 181 ? 16.649 42.565 43.311 1.00 47.64 181 LYS A O 1
ATOM 1472 N N . ALA A 1 182 ? 17.787 43.013 41.426 1.00 57.78 182 ALA A N 1
ATOM 1473 C CA . ALA A 1 182 ? 18.086 41.621 41.116 1.00 54.85 182 ALA A CA 1
ATOM 1474 C C . ALA A 1 182 ? 18.870 40.882 42.214 1.00 59.83 182 ALA A C 1
ATOM 1475 O O . ALA A 1 182 ? 18.840 39.649 42.280 1.00 54.96 182 ALA A O 1
ATOM 1477 N N . GLN A 1 183 ? 19.543 41.616 43.093 1.00 48.21 183 GLN A N 1
ATOM 1478 C CA . GLN A 1 183 ? 20.310 40.990 44.183 1.00 48.93 183 GLN A CA 1
ATOM 1479 C C . GLN A 1 183 ? 19.396 40.230 45.159 1.00 44.74 183 GLN A C 1
ATOM 1480 O O . GLN A 1 183 ? 19.853 39.421 45.974 1.00 40.06 183 GLN A O 1
ATOM 1486 N N . TRP A 1 184 ? 18.096 40.492 45.078 1.00 47.10 184 TRP A N 1
ATOM 1487 C CA . TRP A 1 184 ? 17.149 39.901 46.005 1.00 40.44 184 TRP A CA 1
ATOM 1488 C C . TRP A 1 184 ? 16.433 38.716 45.386 1.00 37.87 184 TRP A C 1
ATOM 1489 O O . TRP A 1 184 ? 15.359 38.343 45.841 1.00 40.29 184 TRP A O 1
ATOM 1500 N N . ARG A 1 185 ? 17.020 38.160 44.333 1.00 38.73 185 ARG A N 1
ATOM 1501 C CA . ARG A 1 185 ? 16.498 36.964 43.674 1.00 44.40 185 ARG A CA 1
ATOM 1502 C C . ARG A 1 185 ? 16.352 35.779 44.644 1.00 41.81 185 ARG A C 1
ATOM 1503 O O . ARG A 1 185 ? 15.518 34.888 44.455 1.00 35.41 185 ARG A O 1
ATOM 1511 N N . GLY A 1 186 ? 17.172 35.778 45.686 1.00 41.41 186 GLY A N 1
ATOM 1512 C CA . GLY A 1 186 ? 17.241 34.676 46.630 1.00 38.13 186 GLY A CA 1
ATOM 1513 C C . GLY A 1 186 ? 18.469 34.850 47.523 1.00 38.34 186 GLY A C 1
ATOM 1514 O O . GLY A 1 186 ? 19.219 35.819 47.377 1.00 38.10 186 GLY A O 1
ATOM 1515 N N . GLU A 1 187 ? 18.664 33.943 48.471 1.00 29.75 187 GLU A N 1
ATOM 1516 C CA . GLU A 1 187 ? 19.784 34.017 49.411 1.00 34.81 187 GLU A CA 1
ATOM 1517 C C . GLU A 1 187 ? 20.371 32.627 49.662 1.00 29.62 187 GLU A C 1
ATOM 1518 O O . GLU A 1 187 ? 19.672 31.779 50.166 1.00 27.48 187 GLU A O 1
ATOM 1524 N N . ASN A 1 188 ? 21.639 32.427 49.302 1.00 27.45 188 ASN A N 1
ATOM 1525 C CA . ASN A 1 188 ? 22.401 31.223 49.700 1.00 28.46 188 ASN A CA 1
ATOM 1526 C C . ASN A 1 188 ? 22.758 31.314 51.161 1.00 25.88 188 ASN A C 1
ATOM 1527 O O . ASN A 1 188 ? 23.219 32.376 51.615 1.00 32.02 188 ASN A O 1
ATOM 1532 N N . VAL A 1 189 ? 22.548 30.243 51.908 1.00 25.71 189 VAL A N 1
ATOM 1533 C CA . VAL A 1 189 ? 22.852 30.225 53.330 1.00 28.67 189 VAL A CA 1
ATOM 1534 C C . VAL A 1 189 ? 23.600 28.972 53.755 1.00 30.22 189 VAL A C 1
ATOM 1535 O O . VAL A 1 189 ? 23.531 27.954 53.075 1.00 30.33 189 VAL A O 1
ATOM 1539 N N . ILE A 1 190 ? 24.300 29.066 54.887 1.00 29.29 190 ILE A N 1
ATOM 1540 C CA . ILE A 1 190 ? 24.817 27.892 55.578 1.00 29.49 190 ILE A CA 1
ATOM 1541 C C . ILE A 1 190 ? 23.981 27.640 56.826 1.00 29.51 190 ILE A C 1
ATOM 1542 O O . ILE A 1 190 ? 23.713 28.583 57.619 1.00 31.14 190 ILE A O 1
ATOM 1547 N N . LEU A 1 191 ? 23.598 26.379 57.003 1.00 30.01 191 LEU A N 1
ATOM 1548 C CA . LEU A 1 191 ? 22.854 25.937 58.177 1.00 31.64 191 LEU A CA 1
ATOM 1549 C C . LEU A 1 191 ? 23.812 25.817 59.365 1.00 36.81 191 LEU A C 1
ATOM 1550 O O . LEU A 1 191 ? 24.768 25.051 59.331 1.00 37.38 191 LEU A O 1
ATOM 1555 N N . LEU A 1 192 ? 23.551 26.610 60.398 1.00 32.05 192 LEU A N 1
ATOM 1556 C CA . LEU A 1 192 ? 24.386 26.674 61.602 1.00 35.20 192 LEU A CA 1
ATOM 1557 C C . LEU A 1 192 ? 23.712 25.951 62.780 1.00 43.91 192 LEU A C 1
ATOM 1558 O O . LEU A 1 192 ? 24.340 25.658 63.793 1.00 39.10 192 LEU A O 1
ATOM 1563 N N . GLY A 1 193 ? 22.418 25.708 62.644 1.00 41.54 193 GLY A N 1
ATOM 1564 C CA . GLY A 1 193 ? 21.638 25.029 63.669 1.00 42.22 193 GLY A CA 1
ATOM 1565 C C . GLY A 1 193 ? 20.166 25.039 63.278 1.00 38.73 193 GLY A C 1
ATOM 1566 O O . GLY A 1 193 ? 19.823 25.546 62.211 1.00 41.98 193 GLY A O 1
ATOM 1567 N N . GLU A 1 194 ? 19.303 24.471 64.120 1.00 46.64 194 GLU A N 1
ATOM 1568 C CA . GLU A 1 194 ? 17.865 24.465 63.857 1.00 54.39 194 GLU A CA 1
ATOM 1569 C C . GLU A 1 194 ? 17.341 25.880 63.541 1.00 41.87 194 GLU A C 1
ATOM 1570 O O . GLU A 1 194 ? 17.409 26.786 64.384 1.00 43.53 194 GLU A O 1
ATOM 1576 N N . ASP A 1 195 ? 16.845 26.070 62.327 1.00 39.53 195 ASP A N 1
ATOM 1577 C CA . ASP A 1 195 ? 16.306 27.363 61.922 1.00 39.36 195 ASP A CA 1
ATOM 1578 C C . ASP A 1 195 ? 17.288 28.497 62.192 1.00 45.69 195 ASP A C 1
ATOM 1579 O O . ASP A 1 195 ? 16.888 29.566 62.662 1.00 40.65 195 ASP A O 1
ATOM 1584 N N . LYS A 1 196 ? 18.569 28.262 61.910 1.00 38.53 196 LYS A N 1
ATOM 1585 C CA . LYS A 1 196 ? 19.600 29.257 62.179 1.00 41.08 196 LYS A CA 1
ATOM 1586 C C . LYS A 1 196 ? 20.586 29.247 61.021 1.00 33.33 196 LYS A C 1
ATOM 1587 O O . LYS A 1 196 ? 21.220 28.234 60.736 1.00 35.73 196 LYS A O 1
ATOM 1593 N N . TYR A 1 197 ? 20.691 30.381 60.340 1.00 30.34 197 TYR A N 1
ATOM 1594 C CA . TYR A 1 197 ? 21.370 30.470 59.064 1.00 27.42 197 TYR A CA 1
ATOM 1595 C C . TYR A 1 197 ? 22.369 31.593 59.025 1.00 38.01 197 TYR A C 1
ATOM 1596 O O . TYR A 1 197 ? 22.109 32.698 59.541 1.00 35.52 197 TYR A O 1
ATOM 1605 N N . PHE A 1 198 ? 23.490 31.323 58.366 1.00 33.72 198 PHE A N 1
ATOM 1606 C CA . PHE A 1 198 ? 24.371 32.397 57.931 1.00 34.07 198 PHE A CA 1
ATOM 1607 C C . PHE A 1 198 ? 23.956 32.855 56.552 1.00 27.47 198 PHE A C 1
ATOM 1608 O O . PHE A 1 198 ? 23.924 32.062 55.595 1.00 31.00 198 PHE A O 1
ATOM 1616 N N . ALA A 1 199 ? 23.667 34.146 56.451 1.00 34.18 199 ALA A N 1
ATOM 1617 C CA . ALA A 1 199 ? 23.235 34.768 55.210 1.00 34.57 199 ALA A CA 1
ATOM 1618 C C . ALA A 1 199 ? 24.114 35.953 54.912 1.00 31.89 199 ALA A C 1
ATOM 1619 O O . ALA A 1 199 ? 23.947 37.001 55.542 1.00 34.37 199 ALA A O 1
ATOM 1621 N N . HIS A 1 200 ? 25.052 35.790 53.981 1.00 33.13 200 HIS A N 1
ATOM 1622 C CA . HIS A 1 200 ? 26.018 36.825 53.703 1.00 36.70 200 HIS A CA 1
ATOM 1623 C C . HIS A 1 200 ? 25.274 38.089 53.334 1.00 34.19 200 HIS A C 1
ATOM 1624 O O . HIS A 1 200 ? 24.356 38.059 52.514 1.00 37.21 200 HIS A O 1
ATOM 1631 N N . GLY A 1 201 ? 25.622 39.157 54.014 1.00 31.23 201 GLY A N 1
ATOM 1632 C CA . GLY A 1 201 ? 25.001 40.448 53.793 1.00 41.42 201 GLY A CA 1
ATOM 1633 C C . GLY A 1 201 ? 23.767 40.701 54.652 1.00 47.33 201 GLY A C 1
ATOM 1634 O O . GLY A 1 201 ? 23.287 41.824 54.669 1.00 45.61 201 GLY A O 1
ATOM 1635 N N . LEU A 1 202 ? 23.257 39.682 55.352 1.00 41.68 202 LEU A N 1
ATOM 1636 C CA . LEU A 1 202 ? 22.085 39.852 56.222 1.00 35.25 202 LEU A CA 1
ATOM 1637 C C . LEU A 1 202 ? 22.412 39.537 57.663 1.00 38.72 202 LEU A C 1
ATOM 1638 O O . LEU A 1 202 ? 21.915 40.188 58.575 1.00 45.51 202 LEU A O 1
ATOM 1643 N N . GLY A 1 203 ? 23.261 38.544 57.861 1.00 39.60 203 GLY A N 1
ATOM 1644 C CA . GLY A 1 203 ? 23.763 38.204 59.183 1.00 45.70 203 GLY A CA 1
ATOM 1645 C C . GLY A 1 203 ? 23.381 36.774 59.529 1.00 39.49 203 GLY A C 1
ATOM 1646 O O . GLY A 1 203 ? 23.235 35.924 58.646 1.00 34.41 203 GLY A O 1
ATOM 1647 N N . ILE A 1 204 ? 23.238 36.508 60.820 1.00 41.13 204 ILE A N 1
ATOM 1648 C CA . ILE A 1 204 ? 22.753 35.214 61.276 1.00 41.55 204 ILE A CA 1
ATOM 1649 C C . ILE A 1 204 ? 21.289 35.375 61.698 1.00 40.68 204 ILE A C 1
ATOM 1650 O O . ILE A 1 204 ? 20.989 36.025 62.683 1.00 38.95 204 ILE A O 1
ATOM 1655 N N . LEU A 1 205 ? 20.404 34.801 60.889 1.00 35.44 205 LEU A N 1
ATOM 1656 C CA . LEU A 1 205 ? 18.960 34.988 60.952 1.00 44.37 205 LEU A CA 1
ATOM 1657 C C . LEU A 1 205 ? 18.228 33.627 60.967 1.00 42.24 205 LEU A C 1
ATOM 1658 O O . LEU A 1 205 ? 18.802 32.597 60.564 1.00 36.27 205 LEU A O 1
ATOM 1663 N N . ASN A 1 206 ? 16.972 33.627 61.404 1.00 42.40 206 ASN A N 1
ATOM 1664 C CA . ASN A 1 206 ? 16.132 32.436 61.221 1.00 36.23 206 ASN A CA 1
ATOM 1665 C C . ASN A 1 206 ? 15.428 32.502 59.866 1.00 41.76 206 ASN A C 1
ATOM 1666 O O . ASN A 1 206 ? 15.576 33.483 59.124 1.00 33.59 206 ASN A O 1
ATOM 1671 N N . GLY A 1 207 ? 14.661 31.463 59.539 1.00 40.52 207 GLY A N 1
ATOM 1672 C CA . GLY A 1 207 ? 14.040 31.379 58.227 1.00 31.96 207 GLY A CA 1
ATOM 1673 C C . GLY A 1 207 ? 13.018 32.480 57.992 1.00 33.88 207 GLY A C 1
ATOM 1674 O O . GLY A 1 207 ? 12.959 33.073 56.909 1.00 36.02 207 GLY A O 1
ATOM 1675 N N . LYS A 1 208 ? 12.219 32.738 59.018 1.00 40.40 208 LYS A N 1
ATOM 1676 C CA . LYS A 1 208 ? 11.183 33.762 58.945 1.00 42.76 208 LYS A CA 1
ATOM 1677 C C . LYS A 1 208 ? 11.825 35.106 58.613 1.00 38.84 208 LYS A C 1
ATOM 1678 O O . LYS A 1 208 ? 11.348 35.834 57.738 1.00 38.63 208 LYS A O 1
ATOM 1684 N N . GLN A 1 209 ? 12.918 35.435 59.294 1.00 44.60 209 GLN A N 1
ATOM 1685 C CA . GLN A 1 209 ? 13.555 36.738 59.083 1.00 43.92 209 GLN A CA 1
ATOM 1686 C C . GLN A 1 209 ? 14.061 36.884 57.651 1.00 44.53 209 GLN A C 1
ATOM 1687 O O . GLN A 1 209 ? 13.934 37.952 57.042 1.00 42.72 209 GLN A O 1
ATOM 1693 N N . ILE A 1 210 ? 14.630 35.814 57.102 1.00 35.99 210 ILE A N 1
ATOM 1694 C CA . ILE A 1 210 ? 15.110 35.852 55.741 1.00 32.68 210 ILE A CA 1
ATOM 1695 C C . ILE A 1 210 ? 13.980 35.962 54.731 1.00 32.53 210 ILE A C 1
ATOM 1696 O O . ILE A 1 210 ? 14.076 36.730 53.774 1.00 33.90 210 ILE A O 1
ATOM 1701 N N . ILE A 1 211 ? 12.932 35.162 54.899 1.00 34.48 211 ILE A N 1
ATOM 1702 C CA . ILE A 1 211 ? 11.775 35.222 54.005 1.00 36.41 211 ILE A CA 1
ATOM 1703 C C . ILE A 1 211 ? 11.098 36.603 54.028 1.00 32.48 211 ILE A C 1
ATOM 1704 O O . ILE A 1 211 ? 10.787 37.172 52.982 1.00 37.17 211 ILE A O 1
ATOM 1709 N N . ASP A 1 212 ? 10.884 37.126 55.228 1.00 37.57 212 ASP A N 1
ATOM 1710 C CA . ASP A 1 212 ? 10.326 38.460 55.397 1.00 38.15 212 ASP A CA 1
ATOM 1711 C C . ASP A 1 212 ? 11.196 39.528 54.734 1.00 42.65 212 ASP A C 1
ATOM 1712 O O . ASP A 1 212 ? 10.665 40.452 54.095 1.00 37.67 212 ASP A O 1
ATOM 1717 N N . LYS A 1 213 ? 12.516 39.416 54.878 1.00 41.43 213 LYS A N 1
ATOM 1718 C CA . LYS A 1 213 ? 13.405 40.379 54.256 1.00 40.04 213 LYS A CA 1
ATOM 1719 C C . LYS A 1 213 ? 13.272 40.304 52.740 1.00 38.35 213 LYS A C 1
ATOM 1720 O O . LYS A 1 213 ? 13.052 41.318 52.082 1.00 39.98 213 LYS A O 1
ATOM 1726 N N . LEU A 1 214 ? 13.400 39.106 52.197 1.00 35.28 214 LEU A N 1
ATOM 1727 C CA . LEU A 1 214 ? 13.204 38.867 50.767 1.00 34.89 214 LEU A CA 1
ATOM 1728 C C . LEU A 1 214 ? 11.849 39.390 50.289 1.00 41.19 214 LEU A C 1
ATOM 1729 O O . LEU A 1 214 ? 11.746 40.073 49.266 1.00 42.70 214 LEU A O 1
ATOM 1734 N N . ASN A 1 215 ? 10.806 39.071 51.039 1.00 37.30 215 ASN A N 1
ATOM 1735 C CA . ASN A 1 215 ? 9.456 39.428 50.620 1.00 36.36 215 ASN A CA 1
ATOM 1736 C C . ASN A 1 215 ? 9.245 40.931 50.513 1.00 42.97 215 ASN A C 1
ATOM 1737 O O . ASN A 1 215 ? 8.275 41.387 49.880 1.00 45.83 215 ASN A O 1
ATOM 1742 N N . SER A 1 216 ? 10.149 41.705 51.116 1.00 48.20 216 SER A N 1
ATOM 1743 C CA . SER A 1 216 ? 10.000 43.159 51.089 1.00 49.44 216 SER A CA 1
ATOM 1744 C C . SER A 1 216 ? 10.662 43.740 49.844 1.00 49.43 216 SER A C 1
ATOM 1745 O O . SER A 1 216 ? 10.570 44.943 49.608 1.00 49.43 216 SER A O 1
ATOM 1748 N N . PHE A 1 217 ? 11.312 42.881 49.052 1.00 41.30 217 PHE A N 1
ATOM 1749 C CA . PHE A 1 217 ? 11.884 43.287 47.769 1.00 43.08 217 PHE A CA 1
ATOM 1750 C C . PHE A 1 217 ? 11.261 42.512 46.618 1.00 46.14 217 PHE A C 1
ATOM 1751 O O . PHE A 1 217 ? 11.960 42.018 45.743 1.00 48.81 217 PHE A O 1
ATOM 1759 N N . ARG A 1 218 ? 9.929 42.420 46.621 1.00 44.45 218 ARG A N 1
ATOM 1760 C CA . ARG A 1 218 ? 9.198 41.734 45.552 1.00 42.48 218 ARG A CA 1
ATOM 1761 C C . ARG A 1 218 ? 8.522 42.738 44.637 1.00 42.50 218 ARG A C 1
ATOM 1762 O O . ARG A 1 218 ? 8.281 43.893 45.015 1.00 55.57 218 ARG A O 1
ATOM 1770 N N . LYS A 1 219 ? 8.176 42.291 43.436 1.00 44.27 219 LYS A N 1
ATOM 1771 C CA . LYS A 1 219 ? 7.351 43.098 42.578 1.00 51.82 219 LYS A CA 1
ATOM 1772 C C . LYS A 1 219 ? 6.029 43.505 43.242 1.00 53.72 219 LYS A C 1
ATOM 1773 O O . LYS A 1 219 ? 5.533 42.901 44.212 1.00 52.36 219 LYS A O 1
ATOM 1779 N N . LYS A 1 220 ? 5.493 44.574 42.701 1.00 50.67 220 LYS A N 1
ATOM 1780 C CA . LYS A 1 220 ? 4.147 45.035 43.040 1.00 53.05 220 LYS A CA 1
ATOM 1781 C C . LYS A 1 220 ? 3.116 43.903 42.988 1.00 64.30 220 LYS A C 1
ATOM 1782 O O . LYS A 1 220 ? 3.002 43.201 41.983 1.00 68.60 220 LYS A O 1
ATOM 1788 N N . GLY A 1 221 ? 2.377 43.729 44.081 1.00 56.25 221 GLY A N 1
ATOM 1789 C CA . GLY A 1 221 ? 1.300 42.752 44.150 1.00 103.06 221 GLY A CA 1
ATOM 1790 C C . GLY A 1 221 ? 1.681 41.277 44.189 1.00 79.62 221 GLY A C 1
ATOM 1791 O O . GLY A 1 221 ? 0.811 40.412 43.991 1.00 56.34 221 GLY A O 1
ATOM 1792 N N . ALA A 1 222 ? 2.955 40.988 44.456 1.00 49.31 222 ALA A N 1
ATOM 1793 C CA . ALA A 1 222 ? 3.453 39.616 44.479 1.00 46.21 222 ALA A CA 1
ATOM 1794 C C . ALA A 1 222 ? 2.631 38.726 45.417 1.00 52.13 222 ALA A C 1
ATOM 1795 O O . ALA A 1 222 ? 2.399 39.080 46.575 1.00 48.37 222 ALA A O 1
ATOM 1797 N N . LEU A 1 223 ? 2.198 37.580 44.899 1.00 46.37 223 LEU A N 1
ATOM 1798 C CA . LEU A 1 223 ? 1.433 36.595 45.672 1.00 47.22 223 LEU A CA 1
ATOM 1799 C C . LEU A 1 223 ? 2.276 35.331 45.940 1.00 49.32 223 LEU A C 1
ATOM 1800 O O . LEU A 1 223 ? 1.842 34.423 46.627 1.00 44.16 223 LEU A O 1
ATOM 1805 N N . GLN A 1 224 ? 3.482 35.267 45.395 1.00 51.54 224 GLN A N 1
ATOM 1806 C CA . GLN A 1 224 ? 4.425 34.205 45.783 1.00 54.72 224 GLN A CA 1
ATOM 1807 C C . GLN A 1 224 ? 5.400 34.673 46.838 1.00 44.73 224 GLN A C 1
ATOM 1808 O O . GLN A 1 224 ? 6.161 35.599 46.607 1.00 43.29 224 GLN A O 1
ATOM 1814 N N . SER A 1 225 ? 5.379 34.013 47.989 1.00 39.64 225 SER A N 1
ATOM 1815 C CA . SER A 1 225 ? 6.337 34.281 49.043 1.00 37.05 225 SER A CA 1
ATOM 1816 C C . SER A 1 225 ? 7.695 33.684 48.699 1.00 38.93 225 SER A C 1
ATOM 1817 O O . SER A 1 225 ? 7.788 32.666 48.024 1.00 38.52 225 SER A O 1
ATOM 1820 N N . ALA A 1 226 ? 8.738 34.353 49.156 1.00 33.36 226 ALA A N 1
ATOM 1821 C CA . ALA A 1 226 ? 10.056 33.729 49.221 1.00 36.85 226 ALA A CA 1
ATOM 1822 C C . ALA A 1 226 ? 9.908 32.480 50.063 1.00 40.82 226 ALA A C 1
ATOM 1823 O O . ALA A 1 226 ? 9.073 32.439 50.986 1.00 39.86 226 ALA A O 1
ATOM 1825 N N . TYR A 1 227 ? 10.686 31.450 49.744 1.00 34.54 227 TYR A N 1
ATOM 1826 C CA . TYR A 1 227 ? 10.570 30.194 50.471 1.00 33.08 227 TYR A CA 1
ATOM 1827 C C . TYR A 1 227 ? 11.866 29.391 50.422 1.00 32.23 227 TYR A C 1
ATOM 1828 O O . TYR A 1 227 ? 12.739 29.648 49.573 1.00 32.04 227 TYR A O 1
ATOM 1837 N N . LEU A 1 228 ? 11.972 28.419 51.334 1.00 34.06 228 LEU A N 1
ATOM 1838 C CA . LEU A 1 228 ? 13.186 27.571 51.424 1.00 36.83 228 LEU A CA 1
ATOM 1839 C C . LEU A 1 228 ? 13.053 26.422 50.452 1.00 35.08 228 LEU A C 1
ATOM 1840 O O . LEU A 1 228 ? 12.100 25.671 50.552 1.00 34.06 228 LEU A O 1
ATOM 1845 N N . LEU A 1 229 ? 13.990 26.298 49.507 1.00 34.10 229 LEU A N 1
ATOM 1846 C CA . LEU A 1 229 ? 13.980 25.204 48.546 1.00 31.42 229 LEU A CA 1
ATOM 1847 C C . LEU A 1 229 ? 14.249 23.865 49.220 1.00 40.14 229 LEU A C 1
ATOM 1848 O O . LEU A 1 229 ? 14.964 23.782 50.224 1.00 37.02 229 LEU A O 1
ATOM 1853 N N . SER A 1 230 ? 13.684 22.813 48.645 1.00 37.86 230 SER A N 1
ATOM 1854 C CA . SER A 1 230 ? 13.934 21.460 49.124 1.00 35.52 230 SER A CA 1
ATOM 1855 C C . SER A 1 230 ? 15.189 20.928 48.439 1.00 40.80 230 SER A C 1
ATOM 1856 O O . SER A 1 230 ? 15.135 20.022 47.613 1.00 39.87 230 SER A O 1
ATOM 1859 N N . GLN A 1 231 ? 16.331 21.508 48.790 1.00 33.32 231 GLN A N 1
ATOM 1860 C CA . GLN A 1 231 ? 17.603 21.074 48.199 1.00 31.17 231 GLN A CA 1
ATOM 1861 C C . GLN A 1 231 ? 18.717 21.411 49.158 1.00 30.64 231 GLN A C 1
ATOM 1862 O O . GLN A 1 231 ? 18.566 22.285 50.007 1.00 32.99 231 GLN A O 1
ATOM 1868 N N . ALA A 1 232 ? 19.828 20.686 49.037 1.00 32.50 232 ALA A N 1
ATOM 1869 C CA . ALA A 1 232 ? 21.032 20.983 49.825 1.00 28.34 232 ALA A CA 1
ATOM 1870 C C . ALA A 1 232 ? 22.235 20.886 48.932 1.00 31.94 232 ALA A C 1
ATOM 1871 O O . ALA A 1 232 ? 22.312 19.983 48.094 1.00 31.25 232 ALA A O 1
ATOM 1873 N N . THR A 1 233 ? 23.140 21.859 49.077 1.00 29.24 233 THR A N 1
ATOM 1874 C CA . THR A 1 233 ? 24.407 21.868 48.366 1.00 26.32 233 THR A CA 1
ATOM 1875 C C . THR A 1 233 ? 25.466 21.386 49.358 1.00 27.66 233 THR A C 1
ATOM 1876 O O . THR A 1 233 ? 25.536 21.868 50.496 1.00 27.03 233 THR A O 1
ATOM 1880 N N . ARG A 1 234 ? 26.308 20.462 48.891 1.00 26.48 234 ARG A N 1
ATOM 1881 C CA . ARG A 1 234 ? 27.185 19.677 49.751 1.00 28.16 234 ARG A CA 1
ATOM 1882 C C . ARG A 1 234 ? 28.500 19.368 49.060 1.00 29.31 234 ARG A C 1
ATOM 1883 O O . ARG A 1 234 ? 28.552 19.167 47.847 1.00 31.29 234 ARG A O 1
ATOM 1891 N N . LEU A 1 235 ? 29.557 19.330 49.864 1.00 26.74 235 LEU A N 1
ATOM 1892 C CA . LEU A 1 235 ? 30.820 18.714 49.458 1.00 28.13 235 LEU A CA 1
ATOM 1893 C C . LEU A 1 235 ? 30.764 17.178 49.501 1.00 30.70 235 LEU A C 1
ATOM 1894 O O . LEU A 1 235 ? 30.259 16.589 50.455 1.00 34.99 235 LEU A O 1
ATOM 1899 N N . ASP A 1 236 ? 31.294 16.560 48.447 1.00 32.71 236 ASP A N 1
ATOM 1900 C CA . ASP A 1 236 ? 31.427 15.125 48.329 1.00 36.93 236 ASP A CA 1
ATOM 1901 C C . ASP A 1 236 ? 32.606 14.652 49.167 1.00 36.78 236 ASP A C 1
ATOM 1902 O O . ASP A 1 236 ? 33.765 14.924 48.862 1.00 29.20 236 ASP A O 1
ATOM 1907 N N . VAL A 1 237 ? 32.306 13.948 50.242 1.00 33.54 237 VAL A N 1
ATOM 1908 C CA . VAL A 1 237 ? 33.363 13.577 51.185 1.00 37.06 237 VAL A CA 1
ATOM 1909 C C . VAL A 1 237 ? 34.361 12.573 50.622 1.00 39.22 237 VAL A C 1
ATOM 1910 O O . VAL A 1 237 ? 35.580 12.741 50.791 1.00 39.26 237 VAL A O 1
ATOM 1914 N N . PRO A 1 238 ? 33.874 11.532 49.939 1.00 37.07 238 PRO A N 1
ATOM 1915 C CA . PRO A 1 238 ? 34.832 10.564 49.402 1.00 40.63 238 PRO A CA 1
ATOM 1916 C C . PRO A 1 238 ? 35.841 11.156 48.423 1.00 38.47 238 PRO A C 1
ATOM 1917 O O . PRO A 1 238 ? 37.024 10.728 48.453 1.00 37.88 238 PRO A O 1
ATOM 1921 N N . SER A 1 239 ? 35.398 12.080 47.573 1.00 36.99 239 SER A N 1
ATOM 1922 C CA . SER A 1 239 ? 36.311 12.817 46.677 1.00 42.28 239 SER A CA 1
ATOM 1923 C C . SER A 1 239 ? 37.349 13.593 47.446 1.00 32.89 239 SER A C 1
ATOM 1924 O O . SER A 1 239 ? 38.515 13.570 47.101 1.00 42.43 239 SER A O 1
ATOM 1927 N N . LEU A 1 240 ? 36.929 14.286 48.490 1.00 40.07 240 LEU A N 1
ATOM 1928 C CA . LEU A 1 240 ? 37.862 15.057 49.317 1.00 35.00 240 LEU A CA 1
ATOM 1929 C C . LEU A 1 240 ? 38.745 14.222 50.181 1.00 44.60 240 LEU A C 1
ATOM 1930 O O . LEU A 1 240 ? 39.932 14.531 50.377 1.00 41.97 240 LEU A O 1
ATOM 1935 N N . PHE A 1 241 ? 38.172 13.170 50.738 1.00 39.27 241 PHE A N 1
ATOM 1936 C CA . PHE A 1 241 ? 38.909 12.310 51.664 1.00 40.86 241 PHE A CA 1
ATOM 1937 C C . PHE A 1 241 ? 40.066 11.649 50.946 1.00 43.91 241 PHE A C 1
ATOM 1938 O O . PHE A 1 241 ? 41.058 11.253 51.586 1.00 48.51 241 PHE A O 1
ATOM 1946 N N . ARG A 1 242 ? 39.970 11.549 49.617 1.00 47.92 242 ARG A N 1
ATOM 1947 C CA . ARG A 1 242 ? 41.079 11.009 48.817 1.00 52.78 242 ARG A CA 1
ATOM 1948 C C . ARG A 1 242 ? 42.368 11.694 49.183 1.00 50.85 242 ARG A C 1
ATOM 1949 O O . ARG A 1 242 ? 43.425 11.075 49.227 1.00 54.23 242 ARG A O 1
ATOM 1957 N N . ILE A 1 243 ? 42.243 13.004 49.399 1.00 49.68 243 ILE A N 1
ATOM 1958 C CA . ILE A 1 243 ? 43.368 13.917 49.665 1.00 55.41 243 ILE A CA 1
ATOM 1959 C C . ILE A 1 243 ? 44.191 13.504 50.902 1.00 55.91 243 ILE A C 1
ATOM 1960 O O . ILE A 1 243 ? 45.418 13.407 50.8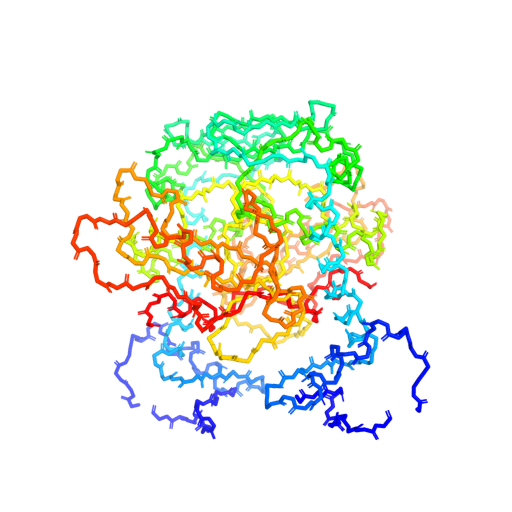27 1.00 55.93 243 ILE A O 1
ATOM 1965 N N . VAL A 1 244 ? 43.516 13.217 52.013 1.00 66.47 244 VAL A N 1
ATOM 1966 C CA . VAL A 1 244 ? 44.174 13.035 53.307 1.00 71.78 244 VAL A CA 1
ATOM 1967 C C . VAL A 1 244 ? 44.615 11.592 53.550 1.00 90.98 244 VAL A C 1
ATOM 1968 O O . VAL A 1 244 ? 45.418 11.324 54.449 1.00 83.59 244 VAL A O 1
ATOM 1972 N N . ARG A 1 245 ? 44.099 10.667 52.748 1.00 102.75 245 ARG A N 1
ATOM 1973 C CA . ARG A 1 245 ? 44.427 9.255 52.897 1.00 129.09 245 ARG A CA 1
ATOM 1974 C C . ARG A 1 245 ? 44.621 8.592 51.540 1.00 133.24 245 ARG A C 1
ATOM 1975 O O . ARG A 1 245 ? 43.729 8.584 50.696 1.00 115.96 245 ARG A O 1
ATOM 1983 N N . MET B 1 1 ? 27.185 -1.774 36.387 1.00 46.78 1 MET B N 1
ATOM 1984 C CA . MET B 1 1 ? 25.872 -2.087 37.025 1.00 52.82 1 MET B CA 1
ATOM 1985 C C . MET B 1 1 ? 25.017 -0.818 37.041 1.00 44.68 1 MET B C 1
ATOM 1986 O O . MET B 1 1 ? 25.422 0.189 37.625 1.00 47.82 1 MET B O 1
ATOM 1991 N N . ILE B 1 2 ? 23.867 -0.871 36.369 1.00 46.44 2 ILE B N 1
ATOM 1992 C CA . ILE B 1 2 ? 22.978 0.282 36.249 1.00 43.28 2 ILE B CA 1
ATOM 1993 C C . ILE B 1 2 ? 21.706 0.036 37.037 1.00 49.13 2 ILE B C 1
ATOM 1994 O O . ILE B 1 2 ? 21.039 -0.976 36.879 1.00 48.78 2 ILE B O 1
ATOM 1999 N N . ILE B 1 3 ? 21.380 0.988 37.891 1.00 44.19 3 ILE B N 1
ATOM 2000 C CA . ILE B 1 3 ? 20.173 0.936 38.683 1.00 51.43 3 ILE B CA 1
ATOM 2001 C C . ILE B 1 3 ? 19.354 2.202 38.429 1.00 50.49 3 ILE B C 1
ATOM 2002 O O . ILE B 1 3 ? 19.823 3.333 38.664 1.00 45.76 3 ILE B O 1
ATOM 2007 N N . VAL B 1 4 ? 18.157 1.988 37.889 1.00 47.69 4 VAL B N 1
ATOM 2008 C CA . VAL B 1 4 ? 17.202 3.059 37.598 1.00 56.46 4 VAL B CA 1
ATOM 2009 C C . VAL B 1 4 ? 16.047 2.946 38.594 1.00 72.11 4 VAL B C 1
ATOM 2010 O O . VAL B 1 4 ? 15.464 1.877 38.754 1.00 61.56 4 VAL B O 1
ATOM 2014 N N . SER B 1 5 ? 15.722 4.048 39.259 1.00 83.09 5 SER B N 1
ATOM 2015 C CA . SER B 1 5 ? 14.918 3.992 40.471 1.00 85.55 5 SER B CA 1
ATOM 2016 C C . SER B 1 5 ? 15.598 3.016 41.425 1.00 93.27 5 SER B C 1
ATOM 2017 O O . SER B 1 5 ? 16.641 3.339 42.004 1.00 107.86 5 SER B O 1
ATOM 2020 N N . GLY B 1 6 ? 15.035 1.823 41.570 1.00 71.15 6 GLY B N 1
ATOM 2021 C CA . GLY B 1 6 ? 15.666 0.780 42.367 1.00 61.33 6 GLY B CA 1
ATOM 2022 C C . GLY B 1 6 ? 15.764 -0.533 41.606 1.00 59.50 6 GLY B C 1
ATOM 2023 O O . GLY B 1 6 ? 16.187 -1.546 42.150 1.00 67.60 6 GLY B O 1
ATOM 2024 N N . GLN B 1 7 ? 15.359 -0.509 40.342 1.00 67.95 7 GLN B N 1
ATOM 2025 C CA . GLN B 1 7 ? 15.403 -1.684 39.490 1.00 79.16 7 GLN B CA 1
ATOM 2026 C C . GLN B 1 7 ? 16.752 -1.786 38.782 1.00 61.69 7 GLN B C 1
ATOM 2027 O O . GLN B 1 7 ? 17.191 -0.844 38.106 1.00 55.16 7 GLN B O 1
ATOM 2033 N N . LEU B 1 8 ? 17.412 -2.928 38.957 1.00 53.54 8 LEU B N 1
ATOM 2034 C CA . LEU B 1 8 ? 18.606 -3.260 38.191 1.00 51.14 8 LEU B CA 1
ATOM 2035 C C . LEU B 1 8 ? 18.266 -3.422 36.711 1.00 53.61 8 LEU B C 1
ATOM 2036 O O . LEU B 1 8 ? 17.395 -4.224 36.341 1.00 56.88 8 LEU B O 1
ATOM 2041 N N . LEU B 1 9 ? 18.985 -2.690 35.871 1.00 51.71 9 LEU B N 1
ATOM 2042 C CA . LEU B 1 9 ? 18.826 -2.791 34.432 1.00 56.26 9 LEU B CA 1
ATOM 2043 C C . LEU B 1 9 ? 19.682 -3.926 33.903 1.00 72.62 9 LEU B C 1
ATOM 2044 O O . LEU B 1 9 ? 20.909 -3.862 33.973 1.00 78.44 9 LEU B O 1
ATOM 2049 N N . ARG B 1 10 ? 19.032 -4.966 33.392 1.00 68.61 10 ARG B N 1
ATOM 2050 C CA . ARG B 1 10 ? 19.717 -6.056 32.713 1.00 77.61 10 ARG B CA 1
ATOM 2051 C C . ARG B 1 10 ? 19.507 -5.886 31.220 1.00 84.26 10 ARG B C 1
ATOM 2052 O O . ARG B 1 10 ? 18.670 -5.083 30.827 1.00 95.20 10 ARG B O 1
ATOM 2060 N N . PRO B 1 11 ? 20.264 -6.625 30.385 1.00 87.36 11 PRO B N 1
ATOM 2061 C CA . PRO B 1 11 ? 19.953 -6.734 28.953 1.00 96.00 11 PRO B CA 1
ATOM 2062 C C . PRO B 1 11 ? 18.447 -6.725 28.634 1.00 140.29 11 PRO B C 1
ATOM 2063 O O . PRO B 1 11 ? 17.853 -7.758 28.338 1.00 82.91 11 PRO B O 1
ATOM 2067 N N . GLN B 1 12 ? 17.858 -5.531 28.715 1.00 130.20 12 GLN B N 1
ATOM 2068 C CA . GLN B 1 12 ? 16.450 -5.285 28.410 1.00 101.72 12 GLN B CA 1
ATOM 2069 C C . GLN B 1 12 ? 16.325 -4.295 27.258 1.00 81.80 12 GLN B C 1
ATOM 2070 O O . GLN B 1 12 ? 17.183 -3.442 27.080 1.00 71.29 12 GLN B O 1
ATOM 2076 N N . ASN B 1 16 ? 16.389 -4.338 21.562 1.00 78.84 16 ASN B N 1
ATOM 2077 C CA . ASN B 1 16 ? 15.210 -3.997 22.348 1.00 95.88 16 ASN B CA 1
ATOM 2078 C C . ASN B 1 16 ? 14.942 -2.481 22.440 1.00 106.87 16 ASN B C 1
ATOM 2079 O O . ASN B 1 16 ? 13.819 -2.030 22.193 1.00 97.34 16 ASN B O 1
ATOM 2084 N N . TRP B 1 17 ? 15.969 -1.710 22.809 1.00 116.89 17 TRP B N 1
ATOM 2085 C CA . TRP B 1 17 ? 15.888 -0.242 22.879 1.00 105.36 17 TRP B CA 1
ATOM 2086 C C . TRP B 1 17 ? 16.269 0.410 21.554 1.00 91.75 17 TRP B C 1
ATOM 2087 O O . TRP B 1 17 ? 17.149 -0.081 20.850 1.00 87.70 17 TRP B O 1
ATOM 2098 N N . GLN B 1 18 ? 15.638 1.535 21.233 1.00 84.32 18 GLN B N 1
ATOM 2099 C CA . GLN B 1 18 ? 15.903 2.217 19.971 1.00 91.49 18 GLN B CA 1
ATOM 2100 C C . GLN B 1 18 ? 16.656 3.519 20.231 1.00 75.12 18 GLN B C 1
ATOM 2101 O O . GLN B 1 18 ? 16.083 4.610 20.169 1.00 68.39 18 GLN B O 1
ATOM 2107 N N . ILE B 1 19 ? 17.945 3.384 20.532 1.00 70.83 19 ILE B N 1
ATOM 2108 C CA . ILE B 1 19 ? 18.799 4.534 20.821 1.00 71.68 19 ILE B CA 1
ATOM 2109 C C . ILE B 1 19 ? 19.970 4.645 19.837 1.00 70.54 19 ILE B C 1
ATOM 2110 O O . ILE B 1 19 ? 20.287 3.706 19.103 1.00 65.34 19 ILE B O 1
ATOM 2115 N N . ASP B 1 20 ? 20.594 5.818 19.821 1.00 68.40 20 ASP B N 1
ATOM 2116 C CA . ASP B 1 20 ? 21.742 6.099 18.967 1.00 70.49 20 ASP B CA 1
ATOM 2117 C C . ASP B 1 20 ? 22.830 5.026 19.116 1.00 65.41 20 ASP B C 1
ATOM 2118 O O . ASP B 1 20 ? 23.295 4.752 20.223 1.00 58.69 20 ASP B O 1
ATOM 2123 N N . GLN B 1 21 ? 23.235 4.445 17.989 1.00 78.20 21 GLN B N 1
ATOM 2124 C CA . GLN B 1 21 ? 24.243 3.387 17.955 1.00 65.53 21 GLN B CA 1
ATOM 2125 C C . GLN B 1 21 ? 25.547 3.715 18.663 1.00 62.61 21 GLN B C 1
ATOM 2126 O O . GLN B 1 21 ? 26.102 2.860 19.351 1.00 74.74 21 GLN B O 1
ATOM 2132 N N . ASP B 1 22 ? 26.057 4.933 18.486 1.00 64.58 22 ASP B N 1
ATOM 2133 C CA . ASP B 1 22 ? 27.372 5.264 19.020 1.00 96.99 22 ASP B CA 1
ATOM 2134 C C . ASP B 1 22 ? 27.328 5.262 20.552 1.00 56.27 22 ASP B C 1
ATOM 2135 O O . ASP B 1 22 ? 28.372 5.282 21.197 1.00 56.26 22 ASP B O 1
ATOM 2140 N N . LEU B 1 23 ? 26.127 5.178 21.128 1.00 69.42 23 LEU B N 1
ATOM 2141 C CA . LEU B 1 23 ? 25.961 5.020 22.580 1.00 49.25 23 LEU B CA 1
ATOM 2142 C C . LEU B 1 23 ? 26.059 3.573 23.092 1.00 47.94 23 LEU B C 1
ATOM 2143 O O . LEU B 1 23 ? 26.182 3.330 24.302 1.00 44.54 23 LEU B O 1
ATOM 2148 N N . ASN B 1 24 ? 25.978 2.606 22.189 1.00 53.91 24 ASN B N 1
ATOM 2149 C CA . ASN B 1 24 ? 25.875 1.222 22.629 1.00 62.85 24 ASN B CA 1
ATOM 2150 C C . ASN B 1 24 ? 27.129 0.728 23.357 1.00 47.04 24 ASN B C 1
ATOM 2151 O O . ASN B 1 24 ? 27.021 0.138 24.429 1.00 47.33 24 ASN B O 1
ATOM 2156 N N . PRO B 1 25 ? 28.326 0.987 22.808 1.00 50.87 25 PRO B N 1
ATOM 2157 C CA . PRO B 1 25 ? 29.542 0.562 23.512 1.00 49.23 25 PRO B CA 1
ATOM 2158 C C . PRO B 1 25 ? 29.638 1.024 24.963 1.00 43.39 25 PRO B C 1
ATOM 2159 O O . PRO B 1 25 ? 29.987 0.232 25.836 1.00 41.74 25 PRO B O 1
ATOM 2163 N N . LEU B 1 26 ? 29.346 2.292 25.228 1.00 42.17 26 LEU B N 1
ATOM 2164 C CA . LEU B 1 26 ? 29.409 2.806 26.584 1.00 45.87 26 LEU B CA 1
ATOM 2165 C C . LEU B 1 26 ? 28.368 2.130 27.473 1.00 42.63 26 LEU B C 1
ATOM 2166 O O . LEU B 1 26 ? 28.634 1.739 28.623 1.00 37.78 26 LEU B O 1
ATOM 2171 N N . LEU B 1 27 ? 27.167 2.005 26.945 1.00 42.94 27 LEU B N 1
ATOM 2172 C CA . LEU B 1 27 ? 26.088 1.443 27.716 1.00 41.60 27 LEU B CA 1
ATOM 2173 C C . LEU B 1 27 ? 26.439 -0.010 28.097 1.00 37.88 27 LEU B C 1
ATOM 2174 O O . LEU B 1 27 ? 26.166 -0.444 29.212 1.00 45.26 27 LEU B O 1
ATOM 2179 N N . LYS B 1 28 ? 27.068 -0.740 27.173 1.00 40.20 28 LYS B N 1
ATOM 2180 C CA . LYS B 1 28 ? 27.535 -2.102 27.444 1.00 45.01 28 LYS B CA 1
ATOM 2181 C C . LYS B 1 28 ? 28.538 -2.131 28.590 1.00 42.53 28 LYS B C 1
ATOM 2182 O O . LYS B 1 28 ? 28.428 -2.966 29.489 1.00 46.91 28 LYS B O 1
ATOM 2188 N N . GLU B 1 29 ? 29.535 -1.245 28.535 1.00 43.16 29 GLU B N 1
ATOM 2189 C CA . GLU B 1 29 ? 30.461 -1.043 29.646 1.00 41.88 29 GLU B CA 1
ATOM 2190 C C . GLU B 1 29 ? 29.712 -0.841 30.958 1.00 38.41 29 GLU B C 1
ATOM 2191 O O . GLU B 1 29 ? 30.030 -1.462 31.965 1.00 36.60 29 GLU B O 1
ATOM 2197 N N . MET B 1 30 ? 28.739 0.072 30.969 1.00 37.69 30 MET B N 1
ATOM 2198 C CA . MET B 1 30 ? 28.094 0.450 32.223 1.00 33.88 30 MET B CA 1
ATOM 2199 C C . MET B 1 30 ? 27.183 -0.618 32.776 1.00 34.55 30 MET B C 1
ATOM 2200 O O . MET B 1 30 ? 27.002 -0.731 34.000 1.00 42.93 30 MET B O 1
ATOM 2205 N N . ILE B 1 31 ? 26.602 -1.420 31.894 1.00 38.20 31 ILE B N 1
ATOM 2206 C CA . ILE B 1 31 ? 25.823 -2.580 32.351 1.00 40.66 31 ILE B CA 1
ATOM 2207 C C . ILE B 1 31 ? 26.693 -3.715 32.916 1.00 41.25 31 ILE B C 1
ATOM 2208 O O . ILE B 1 31 ? 26.368 -4.306 33.945 1.00 44.57 31 ILE B O 1
ATOM 2213 N N . GLU B 1 32 ? 27.800 -4.008 32.245 1.00 44.16 32 GLU B N 1
ATOM 2214 C CA . GLU B 1 32 ? 28.620 -5.170 32.569 1.00 41.95 32 GLU B CA 1
ATOM 2215 C C . GLU B 1 32 ? 29.560 -4.931 33.748 1.00 37.60 32 GLU B C 1
ATOM 2216 O O . GLU B 1 32 ? 30.015 -5.865 34.388 1.00 43.12 32 GLU B O 1
ATOM 2222 N N . THR B 1 33 ? 29.864 -3.672 34.038 1.00 39.25 33 THR B N 1
ATOM 2223 C CA . THR B 1 33 ? 30.837 -3.358 35.080 1.00 38.49 33 THR B CA 1
ATOM 2224 C C . THR B 1 33 ? 30.314 -3.667 36.479 1.00 42.93 33 THR B C 1
ATOM 2225 O O . THR B 1 33 ? 29.105 -3.593 36.724 1.00 42.76 33 THR B O 1
ATOM 2229 N N . PRO B 1 34 ? 31.228 -4.013 37.412 1.00 43.67 34 PRO B N 1
ATOM 2230 C CA . PRO B 1 34 ? 30.834 -4.089 38.825 1.00 46.17 34 PRO B CA 1
ATOM 2231 C C . PRO B 1 34 ? 30.475 -2.722 39.421 1.00 39.62 34 PRO B C 1
ATOM 2232 O O . PRO B 1 34 ? 29.759 -2.659 40.417 1.00 44.61 34 PRO B O 1
ATOM 2236 N N . VAL B 1 35 ? 30.965 -1.657 38.810 1.00 37.33 35 VAL B N 1
ATOM 2237 C CA . VAL B 1 35 ? 30.708 -0.300 39.335 1.00 37.60 35 VAL B CA 1
ATOM 2238 C C . VAL B 1 35 ? 29.216 0.012 39.232 1.00 45.09 35 VAL B C 1
ATOM 2239 O O . VAL B 1 35 ? 28.586 -0.261 38.210 1.00 46.30 35 VAL B O 1
ATOM 2243 N N . GLN B 1 36 ? 28.657 0.571 40.302 1.00 48.90 36 GLN B N 1
ATOM 2244 C CA . GLN B 1 36 ? 27.251 0.951 40.343 1.00 52.10 36 GLN B CA 1
ATOM 2245 C C . GLN B 1 36 ? 26.984 2.352 39.784 1.00 48.99 36 GLN B C 1
ATOM 2246 O O . GLN B 1 36 ? 27.618 3.326 40.196 1.00 49.29 36 GLN B O 1
ATOM 2252 N N . PHE B 1 37 ? 26.039 2.435 38.855 1.00 46.59 37 PHE B N 1
ATOM 2253 C CA . PHE B 1 37 ? 25.497 3.706 38.384 1.00 44.18 37 PHE B CA 1
ATOM 2254 C C . PHE B 1 37 ? 24.048 3.784 38.827 1.00 48.30 37 PHE B C 1
ATOM 2255 O O . PHE B 1 37 ? 23.244 2.946 38.447 1.00 48.70 37 PHE B O 1
ATOM 2263 N N . ASP B 1 38 ? 23.719 4.778 39.644 1.00 39.77 38 ASP B N 1
ATOM 2264 C CA . ASP B 1 38 ? 22.341 4.984 40.085 1.00 52.88 38 ASP B CA 1
ATOM 2265 C C . ASP B 1 38 ? 21.680 6.197 39.423 1.00 51.78 38 ASP B C 1
ATOM 2266 O O . ASP B 1 38 ? 22.268 7.287 39.359 1.00 47.97 38 ASP B O 1
ATOM 2271 N N . TYR B 1 39 ? 20.460 5.989 38.940 1.00 45.09 39 TYR B N 1
ATOM 2272 C CA . TYR B 1 39 ? 19.679 7.048 38.302 1.00 45.37 39 TYR B CA 1
ATOM 2273 C C . TYR B 1 39 ? 18.246 7.034 38.827 1.00 51.68 39 TYR B C 1
ATOM 2274 O O . TYR B 1 39 ? 17.734 5.980 39.214 1.00 42.10 39 TYR B O 1
ATOM 2283 N N . HIS B 1 40 ? 17.613 8.203 38.836 1.00 44.34 40 HIS B N 1
ATOM 2284 C CA . HIS B 1 40 ? 16.204 8.354 39.207 1.00 54.80 40 HIS B CA 1
ATOM 2285 C C . HIS B 1 40 ? 15.313 7.912 38.067 1.00 55.30 40 HIS B C 1
ATOM 2286 O O . HIS B 1 40 ? 14.138 7.576 38.262 1.00 50.53 40 HIS B O 1
ATOM 2293 N N . SER B 1 41 ? 15.881 7.912 36.870 1.00 48.43 41 SER B N 1
ATOM 2294 C CA . SER B 1 41 ? 15.096 7.707 35.673 1.00 50.86 41 SER B CA 1
ATOM 2295 C C . SER B 1 41 ? 15.958 7.364 34.475 1.00 49.99 41 SER B C 1
ATOM 2296 O O . SER B 1 41 ? 17.186 7.551 34.491 1.00 46.52 41 SER B O 1
ATOM 2299 N N . ILE B 1 42 ? 15.287 6.908 33.426 1.00 47.34 42 ILE B N 1
ATOM 2300 C CA . ILE B 1 42 ? 15.929 6.566 32.165 1.00 55.04 42 ILE B CA 1
ATOM 2301 C C . ILE B 1 42 ? 16.478 7.805 31.485 1.00 53.59 42 ILE B C 1
ATOM 2302 O O . ILE B 1 42 ? 17.534 7.759 30.853 1.00 50.58 42 ILE B O 1
ATOM 2307 N N . ALA B 1 43 ? 15.748 8.906 31.609 1.00 50.39 43 ALA B N 1
ATOM 2308 C CA . ALA B 1 43 ? 16.179 10.162 31.008 1.00 51.24 43 ALA B CA 1
ATOM 2309 C C . ALA B 1 43 ? 17.553 10.553 31.541 1.00 43.12 43 ALA B C 1
ATOM 2310 O O . ALA B 1 43 ? 18.410 11.063 30.787 1.00 40.50 43 ALA B O 1
ATOM 2312 N N . GLU B 1 44 ? 17.772 10.322 32.835 1.00 40.48 44 GLU B N 1
ATOM 2313 C CA . GLU B 1 44 ? 19.080 10.614 33.444 1.00 43.78 44 GLU B CA 1
ATOM 2314 C C . GLU B 1 44 ? 20.178 9.760 32.849 1.00 35.24 44 GLU B C 1
ATOM 2315 O O . GLU B 1 44 ? 21.286 10.246 32.574 1.00 38.54 44 GLU B O 1
ATOM 2321 N N . LEU B 1 45 ? 19.892 8.464 32.727 1.00 37.01 45 LEU B N 1
ATOM 2322 C CA . LEU B 1 45 ? 20.828 7.531 32.122 1.00 36.95 45 LEU B CA 1
ATOM 2323 C C . LEU B 1 45 ? 21.164 7.953 30.704 1.00 37.12 45 LEU B C 1
ATOM 2324 O O . LEU B 1 45 ? 22.346 7.950 30.309 1.00 37.36 45 LEU B O 1
ATOM 2329 N N . MET B 1 46 ? 20.127 8.284 29.940 1.00 36.57 46 MET B N 1
ATOM 2330 C CA . MET B 1 46 ? 20.292 8.748 28.571 1.00 41.48 46 MET B CA 1
ATOM 2331 C C . MET B 1 46 ? 21.151 10.025 28.548 1.00 43.72 46 MET B C 1
ATOM 2332 O O . MET B 1 46 ? 21.982 10.196 27.655 1.00 37.54 46 MET B O 1
ATOM 2337 N N . PHE B 1 47 ? 20.977 10.889 29.547 1.00 35.66 47 PHE B N 1
ATOM 2338 C CA . PHE B 1 47 ? 21.771 12.124 29.628 1.00 38.67 47 PHE B CA 1
ATOM 2339 C C . PHE B 1 47 ? 23.260 11.787 29.822 1.00 38.04 47 PHE B C 1
ATOM 2340 O O . PHE B 1 47 ? 24.128 12.366 29.174 1.00 38.91 47 PHE B O 1
ATOM 2348 N N . GLU B 1 48 ? 23.547 10.811 30.683 1.00 35.47 48 GLU B N 1
ATOM 2349 C CA . GLU B 1 48 ? 24.922 10.409 30.928 1.00 30.63 48 GLU B CA 1
ATOM 2350 C C . GLU B 1 48 ? 25.558 9.856 29.659 1.00 32.71 48 GLU B C 1
ATOM 2351 O O . GLU B 1 48 ? 26.736 10.134 29.373 1.00 36.51 48 GLU B O 1
ATOM 2357 N N . LEU B 1 49 ? 24.798 9.043 28.928 1.00 39.21 49 LEU B N 1
ATOM 2358 C CA . LEU B 1 49 ? 25.302 8.370 27.738 1.00 37.52 49 LEU B CA 1
ATOM 2359 C C . LEU B 1 49 ? 25.658 9.416 26.691 1.00 39.48 49 LEU B C 1
ATOM 2360 O O . LEU B 1 49 ? 26.732 9.396 26.105 1.00 45.05 49 LEU B O 1
ATOM 2365 N N . LYS B 1 50 ? 24.743 10.331 26.459 1.00 34.80 50 LYS B N 1
ATOM 2366 C CA . LYS B 1 50 ? 24.960 11.367 25.460 1.00 43.37 50 LYS B CA 1
ATOM 2367 C C . LYS B 1 50 ? 26.067 12.333 25.893 1.00 39.55 50 LYS B C 1
ATOM 2368 O O . LYS B 1 50 ? 26.946 12.687 25.087 1.00 39.29 50 LYS B O 1
ATOM 2374 N N . LEU B 1 51 ? 26.046 12.741 27.161 1.00 36.22 51 LEU B N 1
ATOM 2375 C CA . LEU B 1 51 ? 27.048 13.676 27.686 1.00 34.58 51 LEU B CA 1
ATOM 2376 C C . LEU B 1 51 ? 28.428 13.055 27.557 1.00 36.29 51 LEU B C 1
ATOM 2377 O O . LEU B 1 51 ? 29.368 13.713 27.097 1.00 37.33 51 LEU B O 1
ATOM 2382 N N . ARG B 1 52 ? 28.546 11.769 27.924 1.00 40.60 52 ARG B N 1
ATOM 2383 C CA . ARG B 1 52 ? 29.845 11.109 27.887 1.00 35.15 52 ARG B CA 1
ATOM 2384 C C . ARG B 1 52 ? 30.357 10.969 26.467 1.00 42.39 52 ARG B C 1
ATOM 2385 O O . ARG B 1 52 ? 31.546 11.182 26.217 1.00 40.30 52 ARG B O 1
ATOM 2393 N N . MET B 1 53 ? 29.496 10.617 25.520 1.00 33.25 53 MET B N 1
ATOM 2394 C CA . MET B 1 53 ? 29.987 10.459 24.145 1.00 36.89 53 MET B CA 1
ATOM 2395 C C . MET B 1 53 ? 30.256 11.866 23.542 1.00 39.47 53 MET B C 1
ATOM 2396 O O . MET B 1 53 ? 31.072 12.025 22.617 1.00 39.37 53 MET B O 1
ATOM 2401 N N . ASN B 1 54 ? 29.591 12.876 24.081 1.00 38.57 54 ASN B N 1
ATOM 2402 C CA . ASN B 1 54 ? 29.811 14.262 23.622 1.00 41.51 54 ASN B CA 1
ATOM 2403 C C . ASN B 1 54 ? 31.145 14.793 24.151 1.00 46.70 54 ASN B C 1
ATOM 2404 O O . ASN B 1 54 ? 31.790 15.629 23.508 1.00 44.27 54 ASN B O 1
ATOM 2409 N N . ILE B 1 55 ? 31.552 14.293 25.322 1.00 36.82 55 ILE B N 1
ATOM 2410 C CA . ILE B 1 55 ? 32.869 14.567 25.881 1.00 35.85 55 ILE B CA 1
ATOM 2411 C C . ILE B 1 55 ? 33.920 13.982 24.935 1.00 43.66 55 ILE B C 1
ATOM 2412 O O . ILE B 1 55 ? 34.914 14.648 24.597 1.00 35.12 55 ILE B O 1
ATOM 2417 N N . VAL B 1 56 ? 33.677 12.763 24.458 1.00 41.68 56 VAL B N 1
ATOM 2418 C CA . VAL B 1 56 ? 34.605 12.141 23.523 1.00 36.53 56 VAL B CA 1
ATOM 2419 C C . VAL B 1 56 ? 34.672 12.974 22.235 1.00 50.19 56 VAL B C 1
ATOM 2420 O O . VAL B 1 56 ? 35.767 13.268 21.726 1.00 48.27 56 VAL B O 1
ATOM 2424 N N . ALA B 1 57 ? 33.511 13.381 21.722 1.00 43.61 57 ALA B N 1
ATOM 2425 C CA . ALA B 1 57 ? 33.465 14.104 20.458 1.00 42.02 57 ALA B CA 1
ATOM 2426 C C . ALA B 1 57 ? 34.133 15.476 20.603 1.00 42.50 57 ALA B C 1
ATOM 2427 O O . ALA B 1 57 ? 34.817 15.958 19.700 1.00 37.96 57 ALA B O 1
ATOM 2429 N N . ALA B 1 58 ? 33.957 16.076 21.764 1.00 38.00 58 ALA B N 1
ATOM 2430 C CA . ALA B 1 58 ? 34.452 17.421 22.004 1.00 45.88 58 ALA B CA 1
ATOM 2431 C C . ALA B 1 58 ? 35.977 17.394 22.145 1.00 40.80 58 ALA B C 1
ATOM 2432 O O . ALA B 1 58 ? 36.663 18.288 21.688 1.00 40.23 58 ALA B O 1
ATOM 2434 N N . ALA B 1 59 ? 36.509 16.346 22.749 1.00 38.21 59 ALA B N 1
ATOM 2435 C CA . ALA B 1 59 ? 37.947 16.178 22.839 1.00 35.31 59 ALA B CA 1
ATOM 2436 C C . ALA B 1 59 ? 38.542 16.090 21.436 1.00 39.73 59 ALA B C 1
ATOM 2437 O O . ALA B 1 59 ? 39.541 16.740 21.131 1.00 41.57 59 ALA B O 1
ATOM 2439 N N . LYS B 1 60 ? 37.927 15.292 20.570 1.00 38.12 60 LYS B N 1
ATOM 2440 C CA . LYS B 1 60 ? 38.364 15.223 19.183 1.00 44.02 60 LYS B CA 1
ATOM 2441 C C . LYS B 1 60 ? 38.221 16.600 18.497 1.00 48.00 60 LYS B C 1
ATOM 2442 O O . LYS B 1 60 ? 39.071 16.997 17.708 1.00 48.23 60 LYS B O 1
ATOM 2448 N N . THR B 1 61 ? 37.154 17.327 18.800 1.00 41.68 61 THR B N 1
ATOM 2449 C CA . THR B 1 61 ? 36.974 18.650 18.207 1.00 50.16 61 THR B CA 1
ATOM 2450 C C . THR B 1 61 ? 38.089 19.600 18.636 1.00 52.24 61 THR B C 1
ATOM 2451 O O . THR B 1 61 ? 38.621 20.364 17.824 1.00 52.31 61 THR B O 1
ATOM 2455 N N . LEU B 1 62 ? 38.431 19.570 19.917 1.00 40.93 62 LEU B N 1
ATOM 2456 C CA . LEU B 1 62 ? 39.481 20.428 20.418 1.00 43.79 62 LEU B CA 1
ATOM 2457 C C . LEU B 1 62 ? 40.792 20.033 19.761 1.00 42.78 62 LEU B C 1
ATOM 2458 O O . LEU B 1 62 ? 41.570 20.881 19.330 1.00 38.69 62 LEU B O 1
ATOM 2463 N N . HIS B 1 63 ? 41.020 18.731 19.670 1.00 42.25 63 HIS B N 1
ATOM 2464 C CA . HIS B 1 63 ? 42.242 18.236 19.077 1.00 52.44 63 HIS B CA 1
ATOM 2465 C C . HIS B 1 63 ? 42.432 18.809 17.675 1.00 54.18 63 HIS B C 1
ATOM 2466 O O . HIS B 1 63 ? 43.527 19.231 17.302 1.00 49.63 63 HIS B O 1
ATOM 2473 N N . LYS B 1 64 ? 41.345 18.810 16.911 1.00 47.34 64 LYS B N 1
ATOM 2474 C CA . LYS B 1 64 ? 41.373 19.199 15.518 1.00 50.91 64 LYS B CA 1
ATOM 2475 C C . LYS B 1 64 ? 41.354 20.720 15.359 1.00 45.51 64 LYS B C 1
ATOM 2476 O O . LYS B 1 64 ? 41.671 21.210 14.290 1.00 49.69 64 LYS B O 1
ATOM 2482 N N . SER B 1 65 ? 40.999 21.445 16.422 1.00 50.43 65 SER B N 1
ATOM 2483 C CA . SER B 1 65 ? 40.642 22.881 16.332 1.00 46.84 65 SER B CA 1
ATOM 2484 C C . SER B 1 65 ? 41.784 23.786 15.920 1.00 50.34 65 SER B C 1
ATOM 2485 O O . SER B 1 65 ? 41.581 24.849 15.310 1.00 47.30 65 SER B O 1
ATOM 2488 N N . GLY B 1 66 ? 42.991 23.384 16.281 1.00 55.23 66 GLY B N 1
ATOM 2489 C CA . GLY B 1 66 ? 44.141 24.245 16.101 1.00 54.68 66 GLY B CA 1
ATOM 2490 C C . GLY B 1 66 ? 44.481 25.023 17.357 1.00 51.65 66 GLY B C 1
ATOM 2491 O O . GLY B 1 66 ? 45.459 25.765 17.368 1.00 58.24 66 GLY B O 1
ATOM 2492 N N . ALA B 1 67 ? 43.691 24.884 18.416 1.00 43.58 67 ALA B N 1
ATOM 2493 C CA . ALA B 1 67 ? 44.087 25.486 19.681 1.00 41.30 67 ALA B CA 1
ATOM 2494 C C . ALA B 1 67 ? 45.377 24.808 20.127 1.00 40.12 67 ALA B C 1
ATOM 2495 O O . ALA B 1 67 ? 45.540 23.614 19.915 1.00 42.82 67 ALA B O 1
ATOM 2497 N N . LYS B 1 68 ? 46.264 25.570 20.763 1.00 43.36 68 LYS B N 1
ATOM 2498 C CA . LYS B 1 68 ? 47.607 25.100 21.092 1.00 58.71 68 LYS B CA 1
ATOM 2499 C C . LYS B 1 68 ? 47.805 24.908 22.592 1.00 45.21 68 LYS B C 1
ATOM 2500 O O . LYS B 1 68 ? 47.014 25.382 23.392 1.00 37.14 68 LYS B O 1
ATOM 2506 N N . PHE B 1 69 ? 48.878 24.206 22.952 1.00 45.51 69 PHE B N 1
ATOM 2507 C CA . PHE B 1 69 ? 49.347 24.193 24.329 1.00 43.77 69 PHE B CA 1
ATOM 2508 C C . PHE B 1 69 ? 50.197 25.440 24.626 1.00 42.43 69 PHE B C 1
ATOM 2509 O O . PHE B 1 69 ? 51.051 25.820 23.830 1.00 46.58 69 PHE B O 1
ATOM 2517 N N . ALA B 1 70 ? 49.941 26.063 25.770 1.00 35.78 70 ALA B N 1
ATOM 2518 C CA . ALA B 1 70 ? 50.820 27.091 26.336 1.00 44.01 70 ALA B CA 1
ATOM 2519 C C . ALA B 1 70 ? 50.797 26.979 27.860 1.00 42.72 70 ALA B C 1
ATOM 2520 O O . ALA B 1 70 ? 49.787 26.564 28.452 1.00 36.31 70 ALA B O 1
ATOM 2522 N N . THR B 1 71 ? 51.907 27.326 28.495 1.00 38.32 71 THR B N 1
ATOM 2523 C CA . THR B 1 71 ? 51.954 27.442 29.949 1.00 36.80 71 THR B CA 1
ATOM 2524 C C . THR B 1 71 ? 50.999 28.532 30.397 1.00 39.16 71 THR B C 1
ATOM 2525 O O . THR B 1 71 ? 50.484 29.290 29.562 1.00 43.80 71 THR B O 1
ATOM 2529 N N . PHE B 1 72 ? 50.741 28.644 31.698 1.00 33.01 72 PHE B N 1
ATOM 2530 C CA . PHE B 1 72 ? 49.795 29.669 32.141 1.00 34.15 72 PHE B CA 1
ATOM 2531 C C . PHE B 1 72 ? 50.280 31.063 31.756 1.00 36.64 72 PHE B C 1
ATOM 2532 O O . PHE B 1 72 ? 49.507 31.906 31.281 1.00 32.41 72 PHE B O 1
ATOM 2540 N N . LEU B 1 73 ? 51.552 31.342 31.934 1.00 36.85 73 LEU B N 1
ATOM 2541 C CA . LEU B 1 73 ? 51.999 32.712 31.680 1.00 38.30 73 LEU B CA 1
ATOM 2542 C C . LEU B 1 73 ? 52.047 33.023 30.174 1.00 47.79 73 LEU B C 1
ATOM 2543 O O . LEU B 1 73 ? 52.212 34.169 29.790 1.00 44.73 73 LEU B O 1
ATOM 2548 N N . LYS B 1 74 ? 51.878 32.017 29.325 1.00 34.38 74 LYS B N 1
ATOM 2549 C CA . LYS B 1 74 ? 51.913 32.198 27.865 1.00 39.98 74 LYS B CA 1
ATOM 2550 C C . LYS B 1 74 ? 50.534 31.984 27.224 1.00 36.30 74 LYS B C 1
ATOM 2551 O O . LYS B 1 74 ? 50.373 31.938 25.999 1.00 37.76 74 LYS B O 1
ATOM 2557 N N . THR B 1 75 ? 49.540 31.849 28.073 1.00 34.54 75 THR B N 1
ATOM 2558 C CA . THR B 1 75 ? 48.181 31.581 27.639 1.00 38.18 75 THR B CA 1
ATOM 2559 C C . THR B 1 75 ? 47.583 32.779 26.884 1.00 38.71 75 THR B C 1
ATOM 2560 O O . THR B 1 75 ? 47.825 33.951 27.237 1.00 33.68 75 THR B O 1
ATOM 2564 N N . TYR B 1 76 ? 46.889 32.495 25.782 1.00 32.83 76 TYR B N 1
ATOM 2565 C CA . TYR B 1 76 ? 46.158 33.551 25.048 1.00 35.23 76 TYR B CA 1
ATOM 2566 C C . TYR B 1 76 ? 44.842 33.045 24.439 1.00 34.64 76 TYR B C 1
ATOM 2567 O O . TYR B 1 76 ? 44.627 31.845 24.310 1.00 31.28 76 TYR B O 1
ATOM 2576 N N . GLY B 1 77 ? 43.956 33.981 24.081 1.00 37.50 77 GLY B N 1
ATOM 2577 C CA . GLY B 1 77 ? 42.645 33.648 23.552 1.00 38.40 77 GLY B CA 1
ATOM 2578 C C . GLY B 1 77 ? 42.094 34.750 22.647 1.00 33.38 77 GLY B C 1
ATOM 2579 O O . GLY B 1 77 ? 42.684 35.803 22.521 1.00 35.59 77 GLY B O 1
ATOM 2580 N N . ASN B 1 78 ? 40.992 34.464 21.972 1.00 33.42 78 ASN B N 1
ATOM 2581 C CA . ASN B 1 78 ? 40.311 35.456 21.147 1.00 40.44 78 ASN B CA 1
ATOM 2582 C C . ASN B 1 78 ? 39.719 36.597 21.993 1.00 38.48 78 ASN B C 1
ATOM 2583 O O . ASN B 1 78 ? 38.777 36.373 22.769 1.00 39.29 78 ASN B O 1
ATOM 2588 N N . THR B 1 79 ? 40.272 37.801 21.834 1.00 36.33 79 THR B N 1
ATOM 2589 C CA . THR B 1 79 ? 39.887 38.976 22.633 1.00 31.26 79 THR B CA 1
ATOM 2590 C C . THR B 1 79 ? 38.462 39.478 22.325 1.00 35.08 79 THR B C 1
ATOM 2591 O O . THR B 1 79 ? 37.937 40.363 23.002 1.00 37.28 79 THR B O 1
ATOM 2595 N N . THR B 1 80 ? 37.847 38.922 21.289 1.00 43.57 80 THR B N 1
ATOM 2596 C CA . THR B 1 80 ? 36.443 39.175 21.030 1.00 47.28 80 THR B CA 1
ATOM 2597 C C . THR B 1 80 ? 35.626 38.686 22.231 1.00 38.16 80 THR B C 1
ATOM 2598 O O . THR B 1 80 ? 34.641 39.319 22.601 1.00 37.29 80 THR B O 1
ATOM 2602 N N . TYR B 1 81 ? 36.070 37.583 22.850 1.00 37.91 81 TYR B N 1
ATOM 2603 C CA . TYR B 1 81 ? 35.304 36.952 23.934 1.00 40.98 81 TYR B CA 1
ATOM 2604 C C . TYR B 1 81 ? 36.025 36.914 25.271 1.00 28.16 81 TYR B C 1
ATOM 2605 O O . TYR B 1 81 ? 35.358 36.911 26.298 1.00 33.56 81 TYR B O 1
ATOM 2614 N N . TRP B 1 82 ? 37.365 36.822 25.261 1.00 31.54 82 TRP B N 1
ATOM 2615 C CA . TRP B 1 82 ? 38.174 36.494 26.448 1.00 30.45 82 TRP B CA 1
ATOM 2616 C C . TRP B 1 82 ? 39.272 37.511 26.751 1.00 31.79 82 TRP B C 1
ATOM 2617 O O . TRP B 1 82 ? 39.926 37.959 25.836 1.00 34.58 82 TRP B O 1
ATOM 2628 N N . ARG B 1 83 ? 39.422 37.865 28.025 1.00 28.50 83 ARG B N 1
ATOM 2629 C CA . ARG B 1 83 ? 40.545 38.631 28.517 1.00 33.15 83 ARG B CA 1
ATOM 2630 C C . ARG B 1 83 ? 41.534 37.701 29.216 1.00 30.11 83 ARG B C 1
ATOM 2631 O O . ARG B 1 83 ? 41.126 36.758 29.885 1.00 37.98 83 ARG B O 1
ATOM 2639 N N . VAL B 1 84 ? 42.835 37.937 29.064 1.00 32.46 84 VAL B N 1
ATOM 2640 C CA . VAL B 1 84 ? 43.822 37.087 29.759 1.00 31.91 84 VAL B CA 1
ATOM 2641 C C . VAL B 1 84 ? 44.269 37.772 31.032 1.00 32.95 84 VAL B C 1
ATOM 2642 O O . VAL B 1 84 ? 44.757 38.907 30.978 1.00 31.24 84 VAL B O 1
ATOM 2646 N N . SER B 1 85 ? 44.093 37.150 32.190 1.00 29.56 85 SER B N 1
ATOM 2647 C CA . SER B 1 85 ? 44.609 37.774 33.408 1.00 31.41 85 SER B CA 1
ATOM 2648 C C . SER B 1 85 ? 46.162 37.675 33.441 1.00 28.21 85 SER B C 1
ATOM 2649 O O . SER B 1 85 ? 46.767 36.887 32.700 1.00 30.21 85 SER B O 1
ATOM 2652 N N . PRO B 1 86 ? 46.794 38.483 34.288 1.00 32.83 86 PRO B N 1
ATOM 2653 C CA . PRO B 1 86 ? 48.262 38.398 34.404 1.00 32.89 86 PRO B CA 1
ATOM 2654 C C . PRO B 1 86 ? 48.742 36.978 34.725 1.00 31.17 86 PRO B C 1
ATOM 2655 O O . PRO B 1 86 ? 49.854 36.606 34.340 1.00 36.25 86 PRO B O 1
ATOM 2659 N N . GLU B 1 87 ? 47.939 36.219 35.466 1.00 30.63 87 GLU B N 1
ATOM 2660 C CA . GLU B 1 87 ? 48.319 34.838 35.863 1.00 32.86 87 GLU B CA 1
ATOM 2661 C C . GLU B 1 87 ? 48.005 33.806 34.798 1.00 30.76 87 GLU B C 1
ATOM 2662 O O . GLU B 1 87 ? 48.431 32.644 34.894 1.00 34.97 87 GLU B O 1
ATOM 2668 N N . GLY B 1 88 ? 47.233 34.212 33.793 1.00 29.57 88 GLY B N 1
ATOM 2669 C CA . GLY B 1 88 ? 46.974 33.388 32.628 1.00 28.00 88 GLY B CA 1
ATOM 2670 C C . GLY B 1 88 ? 45.569 32.810 32.561 1.00 33.28 88 GLY B C 1
ATOM 2671 O O . GLY B 1 88 ? 45.333 31.895 31.775 1.00 30.95 88 GLY B O 1
ATOM 2672 N N . ALA B 1 89 ? 44.647 33.334 33.371 1.00 31.28 89 ALA B N 1
ATOM 2673 C CA . ALA B 1 89 ? 43.238 32.942 33.317 1.00 28.55 89 ALA B CA 1
ATOM 2674 C C . ALA B 1 89 ? 42.555 33.559 32.120 1.00 32.97 89 ALA B C 1
ATOM 2675 O O . ALA B 1 89 ? 42.859 34.716 31.754 1.00 32.15 89 ALA B O 1
ATOM 2677 N N . LEU B 1 90 ? 41.665 32.792 31.478 1.00 31.26 90 LEU B N 1
ATOM 2678 C CA . LEU B 1 90 ? 40.887 33.329 30.375 1.00 31.18 90 LEU B CA 1
ATOM 2679 C C . LEU B 1 90 ? 39.523 33.734 30.940 1.00 30.43 90 LEU B C 1
ATOM 2680 O O . LEU B 1 90 ? 38.746 32.872 31.343 1.00 30.03 90 LEU B O 1
ATOM 2685 N N . GLU B 1 91 ? 39.291 35.035 31.018 1.00 29.85 91 GLU B N 1
ATOM 2686 C CA . GLU B 1 91 ? 38.091 35.590 31.645 1.00 31.00 91 GLU B CA 1
ATOM 2687 C C . GLU B 1 91 ? 37.042 35.937 30.581 1.00 26.52 91 GLU B C 1
ATOM 2688 O O . GLU B 1 91 ? 37.313 36.687 29.666 1.00 28.74 91 GLU B O 1
ATOM 2694 N N . LEU B 1 92 ? 35.830 35.394 30.687 1.00 29.89 92 LEU B N 1
ATOM 2695 C CA . LEU B 1 92 ? 34.777 35.769 29.779 1.00 28.11 92 LEU B CA 1
ATOM 2696 C C . LEU B 1 92 ? 34.480 37.264 29.939 1.00 29.20 92 LEU B C 1
ATOM 2697 O O . LEU B 1 92 ? 34.216 37.726 31.045 1.00 29.84 92 LEU B O 1
ATOM 2702 N N . LYS B 1 93 ? 34.563 38.018 28.855 1.00 29.43 93 LYS B N 1
ATOM 2703 C CA . LYS B 1 93 ? 34.295 39.453 28.930 1.00 28.89 93 LYS B CA 1
ATOM 2704 C C . LYS B 1 93 ? 32.841 39.771 29.214 1.00 28.22 93 LYS B C 1
ATOM 2705 O O . LYS B 1 93 ? 31.905 39.024 28.872 1.00 32.88 93 LYS B O 1
ATOM 2711 N N . TYR B 1 94 ? 32.672 40.900 29.869 1.00 28.90 94 TYR B N 1
ATOM 2712 C CA . TYR B 1 94 ? 31.435 41.360 30.416 1.00 29.70 94 TYR B CA 1
ATOM 2713 C C . TYR B 1 94 ? 30.263 41.199 29.449 1.00 34.88 94 TYR B C 1
ATOM 2714 O O . TYR B 1 94 ? 30.276 41.722 28.330 1.00 33.46 94 TYR B O 1
ATOM 2723 N N . ARG B 1 95 ? 29.265 40.456 29.916 1.00 36.42 95 ARG B N 1
ATOM 2724 C CA . ARG B 1 95 ? 28.025 40.147 29.188 1.00 42.55 95 ARG B CA 1
ATOM 2725 C C . ARG B 1 95 ? 28.164 39.410 27.841 1.00 36.31 95 ARG B C 1
ATOM 2726 O O . ARG B 1 95 ? 27.188 39.310 27.096 1.00 39.17 95 ARG B O 1
ATOM 2734 N N . MET B 1 96 ? 29.326 38.843 27.530 1.00 36.17 96 MET B N 1
ATOM 2735 C CA . MET B 1 96 ? 29.421 38.027 26.313 1.00 34.19 96 MET B CA 1
ATOM 2736 C C . MET B 1 96 ? 28.718 36.681 26.558 1.00 34.35 96 MET B C 1
ATOM 2737 O O . MET B 1 96 ? 28.792 36.165 27.666 1.00 35.54 96 MET B O 1
ATOM 2742 N N . PRO B 1 97 ? 28.079 36.123 25.523 1.00 36.29 97 PRO B N 1
ATOM 2743 C CA . PRO B 1 97 ? 27.406 34.831 25.724 1.00 42.26 97 PRO B CA 1
ATOM 2744 C C . PRO B 1 97 ? 28.399 33.675 25.964 1.00 39.98 97 PRO B C 1
ATOM 2745 O O . PRO B 1 97 ? 29.285 33.439 25.130 1.00 35.87 97 PRO B O 1
ATOM 2749 N N . PRO B 1 98 ? 28.275 32.977 27.110 1.00 39.38 98 PRO B N 1
ATOM 2750 C CA . PRO B 1 98 ? 29.183 31.862 27.418 1.00 31.17 98 PRO B CA 1
ATOM 2751 C C . PRO B 1 98 ? 29.317 30.836 26.282 1.00 31.39 98 PRO B C 1
ATOM 2752 O O . PRO B 1 98 ? 30.448 30.480 25.917 1.00 33.55 98 PRO B O 1
ATOM 2756 N N . SER B 1 99 ? 28.198 30.378 25.718 1.00 33.70 99 SER B N 1
ATOM 2757 C CA . SER B 1 99 ? 28.268 29.322 24.709 1.00 34.62 99 SER B CA 1
ATOM 2758 C C . SER B 1 99 ? 28.996 29.753 23.445 1.00 38.84 99 SER B C 1
ATOM 2759 O O . SER B 1 99 ? 29.782 28.987 22.873 1.00 34.16 99 SER B O 1
ATOM 2762 N N . LYS B 1 100 ? 28.716 30.978 23.007 1.00 35.80 100 LYS B N 1
ATOM 2763 C CA . LYS B 1 100 ? 29.354 31.515 21.835 1.00 48.48 100 LYS B CA 1
ATOM 2764 C C . LYS B 1 100 ? 30.860 31.584 22.092 1.00 35.71 100 LYS B C 1
ATOM 2765 O O . LYS B 1 100 ? 31.642 31.201 21.241 1.00 39.29 100 LYS B O 1
ATOM 2771 N N . ALA B 1 101 ? 31.240 32.043 23.281 1.00 36.41 101 ALA B N 1
ATOM 2772 C CA . ALA B 1 101 ? 32.646 32.281 23.613 1.00 30.68 101 ALA B CA 1
ATOM 2773 C C . ALA B 1 101 ? 33.415 30.966 23.731 1.00 37.23 101 ALA B C 1
ATOM 2774 O O . ALA B 1 101 ? 34.514 30.850 23.257 1.00 33.48 101 ALA B O 1
ATOM 2776 N N . ILE B 1 102 ? 32.802 29.986 24.368 1.00 36.47 102 ILE B N 1
ATOM 2777 C CA . ILE B 1 102 ? 33.396 28.659 24.503 1.00 37.10 102 ILE B CA 1
ATOM 2778 C C . ILE B 1 102 ? 33.448 27.910 23.146 1.00 32.87 102 ILE B C 1
ATOM 2779 O O . ILE B 1 102 ? 34.501 27.358 22.784 1.00 35.25 102 ILE B O 1
ATOM 2784 N N . ARG B 1 103 ? 32.358 27.917 22.387 1.00 30.46 103 AR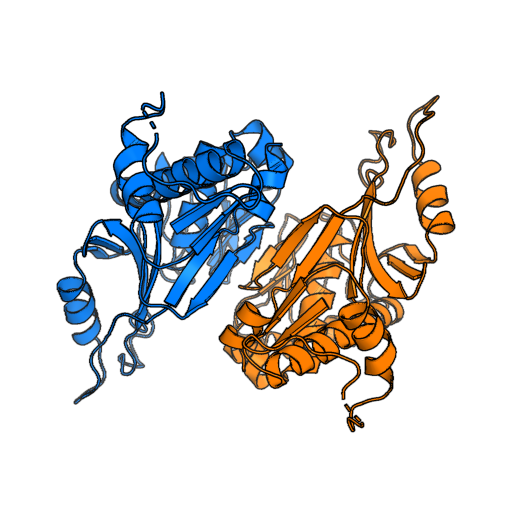G B N 1
ATOM 2785 C CA . ARG B 1 103 ? 32.380 27.350 21.031 1.00 34.43 103 ARG B CA 1
ATOM 2786 C C . ARG B 1 103 ? 33.409 28.018 20.106 1.00 44.97 103 ARG B C 1
ATOM 2787 O O . ARG B 1 103 ? 33.885 27.388 19.155 1.00 37.05 103 ARG B O 1
ATOM 2795 N N . ASP B 1 104 ? 33.730 29.287 20.348 1.00 40.17 104 ASP B N 1
ATOM 2796 C CA . ASP B 1 104 ? 34.729 29.964 19.525 1.00 44.70 104 ASP B CA 1
ATOM 2797 C C . ASP B 1 104 ? 36.097 29.281 19.645 1.00 38.21 104 ASP B C 1
ATOM 2798 O O . ASP B 1 104 ? 36.895 29.315 18.704 1.00 38.43 104 ASP B O 1
ATOM 2803 N N . ILE B 1 105 ? 36.357 28.660 20.789 1.00 36.66 105 ILE B N 1
ATOM 2804 C CA . ILE B 1 105 ? 37.598 27.915 20.969 1.00 41.37 105 ILE B CA 1
ATOM 2805 C C . ILE B 1 105 ? 37.698 26.817 19.901 1.00 48.80 105 ILE B C 1
ATOM 2806 O O . ILE B 1 105 ? 38.765 26.571 19.347 1.00 47.11 105 ILE B O 1
ATOM 2811 N N . ALA B 1 106 ? 36.562 26.212 19.575 1.00 47.67 106 ALA B N 1
ATOM 2812 C CA . ALA B 1 106 ? 36.512 25.161 18.574 1.00 47.21 106 ALA B CA 1
ATOM 2813 C C . ALA B 1 106 ? 36.569 25.738 17.171 1.00 44.72 106 ALA B C 1
ATOM 2814 O O . ALA B 1 106 ? 37.106 25.113 16.265 1.00 61.02 106 ALA B O 1
ATOM 2816 N N . GLU B 1 107 ? 36.018 26.939 16.993 1.00 38.47 107 GLU B N 1
ATOM 2817 C CA . GLU B 1 107 ? 35.813 27.481 15.648 1.00 43.65 107 GLU B CA 1
ATOM 2818 C C . GLU B 1 107 ? 36.936 28.423 15.227 1.00 40.99 107 GLU B C 1
ATOM 2819 O O . GLU B 1 107 ? 37.090 28.724 14.035 1.00 50.59 107 GLU B O 1
ATOM 2825 N N . ASN B 1 108 ? 37.722 28.873 16.201 1.00 46.27 108 ASN B N 1
ATOM 2826 C CA . ASN B 1 108 ? 38.882 29.733 15.936 1.00 48.74 108 ASN B CA 1
ATOM 2827 C C . ASN B 1 108 ? 40.081 29.292 16.781 1.00 46.35 108 ASN B C 1
ATOM 2828 O O . ASN B 1 108 ? 40.779 30.117 17.382 1.00 43.19 108 ASN B O 1
ATOM 2833 N N . GLY B 1 109 ? 40.320 27.982 16.793 1.00 53.19 109 GLY B N 1
ATOM 2834 C CA . GLY B 1 109 ? 41.379 27.371 17.576 1.00 50.14 109 GLY B CA 1
ATOM 2835 C C . GLY B 1 109 ? 42.712 28.085 17.553 1.00 44.43 109 GLY B C 1
ATOM 2836 O O . GLY B 1 109 ? 43.282 28.324 18.607 1.00 44.43 109 GLY B O 1
ATOM 2837 N N . PRO B 1 110 ? 43.210 28.444 16.355 1.00 49.81 110 PRO B N 1
ATOM 2838 C CA . PRO B 1 110 ? 44.497 29.136 16.204 1.00 52.26 110 PRO B CA 1
ATOM 2839 C C . PRO B 1 110 ? 44.655 30.402 17.062 1.00 50.13 110 PRO B C 1
ATOM 2840 O O . PRO B 1 110 ? 45.781 30.850 17.342 1.00 48.61 110 PRO B O 1
ATOM 2844 N N . PHE B 1 111 ? 43.538 30.978 17.499 1.00 46.87 111 PHE B N 1
ATOM 2845 C CA . PHE B 1 111 ? 43.584 32.180 18.313 1.00 46.61 111 PHE B CA 1
ATOM 2846 C C . PHE B 1 111 ? 43.765 31.894 19.798 1.00 39.80 111 PHE B C 1
ATOM 2847 O O . PHE B 1 111 ? 43.772 32.827 20.594 1.00 37.46 111 PHE B O 1
ATOM 2855 N N . TYR B 1 112 ? 43.947 30.623 20.155 1.00 40.04 112 TYR B N 1
ATOM 2856 C CA . TYR B 1 112 ? 43.978 30.181 21.546 1.00 39.75 112 TYR B CA 1
ATOM 2857 C C . TYR B 1 112 ? 45.182 29.319 21.861 1.00 40.62 112 TYR B C 1
ATOM 2858 O O . TYR B 1 112 ? 45.581 28.516 21.042 1.00 39.65 112 TYR B O 1
ATOM 2867 N N . ALA B 1 113 ? 45.728 29.480 23.060 1.00 37.59 113 ALA B N 1
ATOM 2868 C CA . ALA B 1 113 ? 46.658 28.504 23.624 1.00 42.01 113 ALA B CA 1
ATOM 2869 C C . ALA B 1 113 ? 46.496 28.464 25.131 1.00 33.76 113 ALA B C 1
ATOM 2870 O O . ALA B 1 113 ? 46.403 29.500 25.771 1.00 40.36 113 ALA B O 1
ATOM 2872 N N . PHE B 1 114 ? 46.400 27.253 25.681 1.00 31.85 114 PHE B N 1
ATOM 2873 C CA . PHE B 1 114 ? 46.177 27.092 27.127 1.00 29.91 114 PHE B CA 1
ATOM 2874 C C . PHE B 1 114 ? 46.708 25.725 27.646 1.00 38.97 114 PHE B C 1
ATOM 2875 O O . PHE B 1 114 ? 47.125 24.882 26.847 1.00 40.56 114 PHE B O 1
ATOM 2883 N N . GLU B 1 115 ? 46.657 25.534 28.971 0.99 38.22 115 GLU B N 1
ATOM 2884 C CA . GLU B 1 115 ? 47.115 24.296 29.671 0.99 45.79 115 GLU B CA 1
ATOM 2885 C C . GLU B 1 115 ? 46.204 23.082 29.502 0.99 32.65 115 GLU B C 1
ATOM 2886 O O . GLU B 1 115 ? 45.059 23.189 29.037 0.99 34.61 115 GLU B O 1
ATOM 2892 N N . CYS B 1 116 ? 46.690 21.878 29.880 1.00 36.06 116 CYS B N 1
ATOM 2893 C CA . CYS B 1 116 ? 45.919 20.653 29.665 1.00 42.62 116 CYS B CA 1
ATOM 2894 C C . CYS B 1 116 ? 44.774 20.544 30.670 1.00 32.33 116 CYS B C 1
ATOM 2895 O O . CYS B 1 116 ? 43.696 20.115 30.296 1.00 39.95 116 CYS B O 1
ATOM 2898 N N . ALA B 1 117 ? 44.930 21.038 31.894 1.00 34.90 117 ALA B N 1
ATOM 2899 C CA . ALA B 1 117 ? 43.775 21.042 32.810 1.00 34.66 117 ALA B CA 1
ATOM 2900 C C . ALA B 1 117 ? 42.670 21.950 32.298 1.00 41.51 117 ALA B C 1
ATOM 2901 O O . ALA B 1 117 ? 41.476 21.593 32.296 1.00 32.34 117 ALA B O 1
ATOM 2903 N N . THR B 1 118 ? 43.073 23.134 31.858 1.00 30.73 118 THR B N 1
ATOM 2904 C CA . THR B 1 118 ? 42.134 24.092 31.289 1.00 29.60 118 THR B CA 1
ATOM 2905 C C . THR B 1 118 ? 41.391 23.451 30.110 1.00 31.65 118 THR B C 1
ATOM 2906 O O . THR B 1 118 ? 40.171 23.632 29.952 1.00 29.82 118 THR B O 1
ATOM 2910 N N . ALA B 1 119 ? 42.124 22.675 29.308 1.00 32.60 119 ALA B N 1
ATOM 2911 C CA . ALA B 1 119 ? 41.563 21.994 28.144 1.00 32.73 119 ALA B CA 1
ATOM 2912 C C . ALA B 1 119 ? 40.449 21.009 28.510 1.00 34.94 119 ALA B C 1
ATOM 2913 O O . ALA B 1 119 ? 39.483 20.842 27.755 1.00 32.96 119 ALA B O 1
ATOM 2915 N N . ILE B 1 120 ? 40.608 20.336 29.652 1.00 33.42 120 ILE B N 1
ATOM 2916 C CA . ILE B 1 120 ? 39.602 19.391 30.129 1.00 34.36 120 ILE B CA 1
ATOM 2917 C C . ILE B 1 120 ? 38.282 20.119 30.477 1.00 25.56 120 ILE B C 1
ATOM 2918 O O . ILE B 1 120 ? 37.204 19.676 30.139 1.00 28.11 120 ILE B O 1
ATOM 2923 N N . VAL B 1 121 ? 38.402 21.224 31.178 1.00 31.58 121 VAL B N 1
ATOM 2924 C CA . VAL B 1 121 ? 37.218 21.975 31.536 1.00 29.06 121 VAL B CA 1
ATOM 2925 C C . VAL B 1 121 ? 36.546 22.486 30.281 1.00 25.24 121 VAL B C 1
ATOM 2926 O O . VAL B 1 121 ? 35.334 22.467 30.173 1.00 29.95 121 VAL B O 1
ATOM 2930 N N . ILE B 1 122 ? 37.333 22.967 29.336 1.00 30.21 122 ILE B N 1
ATOM 2931 C CA . ILE B 1 122 ? 36.803 23.406 28.058 1.00 33.63 122 ILE B CA 1
ATOM 2932 C C . ILE B 1 122 ? 36.035 22.293 27.388 1.00 32.71 122 ILE B C 1
ATOM 2933 O O . ILE B 1 122 ? 34.938 22.483 26.855 1.00 31.42 122 ILE B O 1
ATOM 2938 N N . ILE B 1 123 ? 36.621 21.110 27.387 1.00 29.94 123 ILE B N 1
ATOM 2939 C CA . ILE B 1 123 ? 35.947 19.949 26.810 1.00 31.98 123 ILE B CA 1
ATOM 2940 C C . ILE B 1 123 ? 34.622 19.659 27.553 1.00 24.96 123 ILE B C 1
ATOM 2941 O O . ILE B 1 123 ? 33.605 19.404 26.931 1.00 29.65 123 ILE B O 1
ATOM 2946 N N . TYR B 1 124 ? 34.614 19.725 28.877 1.00 29.80 124 TYR B N 1
ATOM 2947 C CA . TYR B 1 124 ? 33.353 19.541 29.582 1.00 25.39 124 TYR B CA 1
ATOM 2948 C C . TYR B 1 124 ? 32.304 20.529 29.117 1.00 37.66 124 TYR B C 1
ATOM 2949 O O . TYR B 1 124 ? 31.166 20.151 28.814 1.00 29.55 124 TYR B O 1
ATOM 2958 N N . TYR B 1 125 ? 32.666 21.807 29.030 1.00 33.53 125 TYR B N 1
ATOM 2959 C CA . TYR B 1 125 ? 31.685 22.803 28.630 1.00 29.40 125 TYR B CA 1
ATOM 2960 C C . TYR B 1 125 ? 31.234 22.574 27.194 1.00 29.85 125 TYR B C 1
ATOM 2961 O O . TYR B 1 125 ? 30.058 22.716 26.899 1.00 32.90 125 TYR B O 1
ATOM 2970 N N . LEU B 1 126 ? 32.165 22.290 26.276 1.00 32.45 126 LEU B N 1
ATOM 2971 C CA . LEU B 1 126 ? 31.773 22.033 24.882 1.00 28.98 126 LEU B CA 1
ATOM 2972 C C . LEU B 1 126 ? 30.782 20.873 24.824 1.00 37.31 126 LEU B C 1
ATOM 2973 O O . LEU B 1 126 ? 29.791 20.906 24.080 1.00 37.11 126 LEU B O 1
ATOM 2978 N N . ALA B 1 127 ? 31.052 19.847 25.618 1.00 36.03 127 ALA B N 1
ATOM 2979 C CA . ALA B 1 127 ? 30.194 18.640 25.575 1.00 33.49 127 ALA B CA 1
ATOM 2980 C C . ALA B 1 127 ? 28.823 18.979 26.145 1.00 36.02 127 ALA B C 1
ATOM 2981 O O . ALA B 1 127 ? 27.801 18.563 25.612 1.00 40.08 127 ALA B O 1
ATOM 2983 N N . LEU B 1 128 ? 28.789 19.771 27.208 1.00 34.68 128 LEU B N 1
ATOM 2984 C CA . LEU B 1 128 ? 27.518 20.107 27.827 1.00 37.59 128 LEU B CA 1
ATOM 2985 C C . LEU B 1 128 ? 26.675 20.977 26.888 1.00 38.26 128 LEU B C 1
ATOM 2986 O O . LEU B 1 128 ? 25.470 20.711 26.680 1.00 38.91 128 LEU B O 1
ATOM 2991 N N . ILE B 1 129 ? 27.314 21.969 26.274 1.00 36.80 129 ILE B N 1
ATOM 2992 C CA . ILE B 1 129 ? 26.634 22.772 25.269 1.00 37.14 129 ILE B CA 1
ATOM 2993 C C . ILE B 1 129 ? 26.049 21.876 24.181 1.00 43.44 129 ILE B C 1
ATOM 2994 O O . ILE B 1 129 ? 24.899 22.054 23.799 1.00 40.85 129 ILE B O 1
ATOM 2999 N N . ASP B 1 130 ? 26.825 20.897 23.696 1.00 41.27 130 ASP B N 1
ATOM 3000 C CA . ASP B 1 130 ? 26.321 19.969 22.675 1.00 47.60 130 ASP B CA 1
ATOM 3001 C C . ASP B 1 130 ? 25.158 19.146 23.195 1.00 46.70 130 ASP B C 1
ATOM 3002 O O . ASP B 1 130 ? 24.331 18.689 22.410 1.00 48.02 130 ASP B O 1
ATOM 3007 N N . THR B 1 131 ? 25.096 18.951 24.510 1.00 44.59 131 THR B N 1
ATOM 3008 C CA . THR B 1 131 ? 24.100 18.058 25.089 1.00 43.68 131 THR B CA 1
ATOM 3009 C C . THR B 1 131 ? 22.772 18.760 25.414 1.00 45.80 131 THR B C 1
ATOM 3010 O O . THR B 1 131 ? 21.702 18.198 25.184 1.00 41.37 131 THR B O 1
ATOM 3014 N N . ILE B 1 132 ? 22.845 19.985 25.933 1.00 45.90 132 ILE B N 1
ATOM 3015 C CA . ILE B 1 132 ? 21.671 20.699 26.415 1.00 42.65 132 ILE B CA 1
ATOM 3016 C C . ILE B 1 132 ? 21.353 21.930 25.584 1.00 43.70 132 ILE B C 1
ATOM 3017 O O . ILE B 1 132 ? 20.239 22.440 25.641 1.00 43.31 132 ILE B O 1
ATOM 3022 N N . GLY B 1 133 ? 22.298 22.379 24.769 1.00 44.04 133 GLY B N 1
ATOM 3023 C CA . GLY B 1 133 ? 22.030 23.497 23.865 1.00 42.01 133 GLY B CA 1
ATOM 3024 C C . GLY B 1 133 ? 22.527 24.807 24.460 1.00 40.88 133 GLY B C 1
ATOM 3025 O O . GLY B 1 133 ? 22.722 24.910 25.676 1.00 35.39 133 GLY B O 1
ATOM 3026 N N . GLU B 1 134 ? 22.726 25.804 23.597 1.00 44.83 134 GLU B N 1
ATOM 3027 C CA . GLU B 1 134 ? 23.319 27.082 24.020 1.00 46.84 134 GLU B CA 1
ATOM 3028 C C . GLU B 1 134 ? 22.439 27.821 25.032 1.00 38.59 134 GLU B C 1
ATOM 3029 O O . GLU B 1 134 ? 22.932 28.373 26.026 1.00 44.91 134 GLU B O 1
ATOM 3035 N N . ASP B 1 135 ? 21.135 27.835 24.769 1.00 40.15 135 ASP B N 1
ATOM 3036 C CA . ASP B 1 135 ? 20.191 28.535 25.634 1.00 44.52 135 ASP B CA 1
ATOM 3037 C C . ASP B 1 135 ? 20.190 28.053 27.092 1.00 47.32 135 ASP B C 1
ATOM 3038 O O . ASP B 1 135 ? 20.313 28.873 28.005 1.00 42.13 135 ASP B O 1
ATOM 3043 N N . LYS B 1 136 ? 20.048 26.746 27.329 1.00 43.03 136 LYS B N 1
ATOM 3044 C CA . LYS B 1 136 ? 20.115 26.237 28.705 1.00 44.96 136 LYS B CA 1
ATOM 3045 C C . LYS B 1 136 ? 21.499 26.402 29.329 1.00 39.13 136 LYS B C 1
ATOM 3046 O O . LYS B 1 136 ? 21.627 26.656 30.537 1.00 38.39 136 LYS B O 1
ATOM 3052 N N . PHE B 1 137 ? 22.548 26.201 28.538 1.00 36.95 137 PHE B N 1
ATOM 3053 C CA . PHE B 1 137 ? 23.884 26.382 29.070 1.00 35.51 137 PHE B CA 1
ATOM 3054 C C . PHE B 1 137 ? 24.047 27.829 29.521 1.00 39.04 137 PHE B C 1
ATOM 3055 O O . PHE B 1 137 ? 24.510 28.076 30.626 1.00 36.52 137 PHE B O 1
ATOM 3063 N N . ASN B 1 138 ? 23.658 28.779 28.681 1.00 38.49 138 ASN B N 1
ATOM 3064 C CA . ASN B 1 138 ? 23.869 30.193 29.021 1.00 35.55 138 ASN B CA 1
ATOM 3065 C C . ASN B 1 138 ? 23.066 30.585 30.262 1.00 47.52 138 ASN B C 1
ATOM 3066 O O . ASN B 1 138 ? 23.497 31.425 31.064 1.00 48.22 138 ASN B O 1
ATOM 3071 N N . ALA B 1 139 ? 21.893 29.982 30.414 1.00 44.05 139 ALA B N 1
ATOM 3072 C CA . ALA B 1 139 ? 21.040 30.290 31.548 1.00 44.04 139 ALA B CA 1
ATOM 3073 C C . ALA B 1 139 ? 21.676 29.837 32.862 1.00 39.83 139 ALA B C 1
ATOM 3074 O O . ALA B 1 139 ? 21.600 30.549 33.854 1.00 50.76 139 ALA B O 1
ATOM 3076 N N . SER B 1 140 ? 22.338 28.674 32.870 1.00 32.30 140 SER B N 1
ATOM 3077 C CA . SER B 1 140 ? 22.888 28.127 34.109 1.00 32.77 140 SER B CA 1
ATOM 3078 C C . SER B 1 140 ? 24.363 28.452 34.371 1.00 35.59 140 SER B C 1
ATOM 3079 O O . SER B 1 140 ? 24.770 28.579 35.514 1.00 38.86 140 SER B O 1
ATOM 3082 N N . PHE B 1 141 ? 25.167 28.516 33.326 1.00 37.56 141 PHE B N 1
ATOM 3083 C CA . PHE B 1 141 ? 26.618 28.683 33.502 1.00 32.80 141 PHE B CA 1
ATOM 3084 C C . PHE B 1 141 ? 26.982 30.027 32.918 1.00 31.95 141 PHE B C 1
ATOM 3085 O O . PHE B 1 141 ? 27.586 30.096 31.853 1.00 36.15 141 PHE B O 1
ATOM 3093 N N . ASP B 1 142 ? 26.534 31.073 33.605 1.00 33.44 142 ASP B N 1
ATOM 3094 C CA . ASP B 1 142 ? 26.392 32.409 33.037 1.00 31.91 142 ASP B CA 1
ATOM 3095 C C . ASP B 1 142 ? 27.632 33.285 33.214 1.00 31.04 142 ASP B C 1
ATOM 3096 O O . ASP B 1 142 ? 27.746 34.326 32.598 1.00 34.02 142 ASP B O 1
ATOM 3101 N N . ARG B 1 143 ? 28.521 32.858 34.100 1.00 27.87 143 ARG B N 1
ATOM 3102 C CA . ARG B 1 143 ? 29.811 33.504 34.347 1.00 27.19 143 ARG B CA 1
ATOM 3103 C C . ARG B 1 143 ? 30.883 32.455 34.191 1.00 31.83 143 ARG B C 1
ATOM 3104 O O . ARG B 1 143 ? 30.755 31.345 34.739 1.00 27.54 143 ARG B O 1
ATOM 3112 N N . ILE B 1 144 ? 31.946 32.777 33.448 1.00 31.66 144 ILE B N 1
ATOM 3113 C CA . ILE B 1 144 ? 32.973 31.799 33.131 1.00 27.26 144 ILE B CA 1
ATOM 3114 C C . ILE B 1 144 ? 34.397 32.356 33.149 1.00 35.02 144 ILE B C 1
ATOM 3115 O O . ILE B 1 144 ? 34.704 33.366 32.515 1.00 29.50 144 ILE B O 1
ATOM 3120 N N . ILE B 1 145 ? 35.256 31.647 33.858 1.00 31.17 145 ILE B N 1
ATOM 3121 C CA . ILE B 1 145 ? 36.708 31.864 33.768 1.00 31.19 145 ILE B CA 1
ATOM 3122 C C . ILE B 1 145 ? 37.380 30.484 33.576 1.00 32.48 145 ILE B C 1
ATOM 3123 O O . ILE B 1 145 ? 37.150 29.558 34.339 1.00 31.90 145 ILE B O 1
ATOM 3128 N N . LEU B 1 146 ? 38.163 30.371 32.503 1.00 30.01 146 LEU B N 1
ATOM 3129 C CA . LEU B 1 146 ? 38.903 29.160 32.149 1.00 26.06 146 LEU B CA 1
ATOM 3130 C C . LEU B 1 146 ? 40.331 29.276 32.661 1.00 28.84 146 LEU B C 1
ATOM 3131 O O . LEU B 1 146 ? 41.091 30.156 32.217 1.00 30.43 146 LEU B O 1
ATOM 3136 N N . TYR B 1 147 ? 40.680 28.421 33.623 1.00 29.60 147 TYR B N 1
ATOM 3137 C CA . TYR B 1 147 ? 41.931 28.549 34.377 1.00 30.37 147 TYR B CA 1
ATOM 3138 C C . TYR B 1 147 ? 42.165 27.314 35.228 1.00 30.83 147 TYR B C 1
ATOM 3139 O O . TYR B 1 147 ? 41.555 27.130 36.296 1.00 28.21 147 TYR B O 1
ATOM 3148 N N . ASP B 1 148 ? 43.070 26.482 34.741 1.00 31.69 148 ASP B N 1
ATOM 3149 C CA . ASP B 1 148 ? 43.452 25.276 35.453 1.00 31.97 148 ASP B CA 1
ATOM 3150 C C . ASP B 1 148 ? 42.193 24.432 35.676 1.00 27.54 148 ASP B C 1
ATOM 3151 O O . ASP B 1 148 ? 41.450 24.181 34.731 1.00 29.51 148 ASP B O 1
ATOM 3156 N N . TRP B 1 149 ? 41.944 24.001 36.909 1.00 28.89 149 TRP B N 1
ATOM 3157 C CA . TRP B 1 149 ? 40.765 23.187 37.228 1.00 32.89 149 TRP B CA 1
ATOM 3158 C C . TRP B 1 149 ? 39.582 23.993 37.805 1.00 29.36 149 TRP B C 1
ATOM 3159 O O . TRP B 1 149 ? 38.811 23.491 38.634 1.00 25.67 149 TRP B O 1
ATOM 3170 N N . HIS B 1 150 ? 39.453 25.270 37.403 1.00 25.92 150 HIS B N 1
ATOM 3171 C CA . HIS B 1 150 ? 38.276 26.032 37.763 1.00 26.55 150 HIS B CA 1
ATOM 3172 C C . HIS B 1 150 ? 37.066 25.654 36.885 1.00 22.30 150 HIS B C 1
ATOM 3173 O O . HIS B 1 150 ? 37.129 25.576 35.653 1.00 30.16 150 HIS B O 1
ATOM 3180 N N . TYR B 1 151 ? 35.971 25.407 37.536 1.00 27.78 151 TYR B N 1
ATOM 3181 C CA . TYR B 1 151 ? 34.722 25.325 36.804 1.00 32.18 151 TYR B CA 1
ATOM 3182 C C . TYR B 1 151 ? 33.618 25.994 37.594 1.00 26.67 151 TYR B C 1
ATOM 3183 O O . TYR B 1 151 ? 33.675 26.145 38.824 1.00 25.98 151 TYR B O 1
ATOM 3192 N N . GLU B 1 152 ? 32.651 26.457 36.824 1.00 28.45 152 GLU B N 1
ATOM 3193 C CA . GLU B 1 152 ? 31.457 27.147 37.319 1.00 30.03 152 GLU B CA 1
ATOM 3194 C C . GLU B 1 152 ? 30.345 26.106 37.547 1.00 26.01 152 GLU B C 1
ATOM 3195 O O . GLU B 1 152 ? 29.930 25.459 36.608 1.00 27.91 152 GLU B O 1
ATOM 3201 N N . LYS B 1 153 ? 29.994 25.898 38.814 1.00 27.25 153 LYS B N 1
ATOM 3202 C CA . LYS B 1 153 ? 28.902 25.025 39.248 1.00 26.30 153 LYS B CA 1
ATOM 3203 C C . LYS B 1 153 ? 29.008 23.521 38.918 1.00 28.42 153 LYS B C 1
ATOM 3204 O O . LYS B 1 153 ? 28.233 22.720 39.482 1.00 31.96 153 LYS B O 1
ATOM 3210 N N . LEU B 1 154 ? 29.865 23.120 37.984 1.00 28.75 154 LEU B N 1
ATOM 3211 C CA . LEU B 1 154 ? 29.848 21.727 37.572 1.00 30.71 154 LEU B CA 1
ATOM 3212 C C . LEU B 1 154 ? 30.066 20.803 38.784 1.00 33.44 154 LEU B C 1
ATOM 3213 O O . LEU B 1 154 ? 30.953 21.055 39.596 1.00 26.77 154 LEU B O 1
ATOM 3218 N N . PRO B 1 155 ? 29.232 19.742 38.915 1.00 25.15 155 PRO B N 1
ATOM 3219 C CA . PRO B 1 155 ? 29.465 18.775 39.980 1.00 27.54 155 PRO B CA 1
ATOM 3220 C C . PRO B 1 155 ? 30.416 17.645 39.474 1.00 34.85 155 PRO B C 1
ATOM 3221 O O . PRO B 1 155 ? 30.033 16.773 38.691 1.00 29.59 155 PRO B O 1
ATOM 3225 N N . ILE B 1 156 ? 31.662 17.718 39.929 1.00 27.06 156 ILE B N 1
ATOM 3226 C CA . ILE B 1 156 ? 32.742 16.868 39.442 1.00 29.62 156 ILE B CA 1
ATOM 3227 C C . ILE B 1 156 ? 33.268 16.110 40.639 1.00 35.07 156 ILE B C 1
ATOM 3228 O O . ILE B 1 156 ? 33.328 16.640 41.740 1.00 33.60 156 ILE B O 1
ATOM 3233 N N . TYR B 1 157 ? 33.653 14.864 40.436 1.00 32.57 157 TYR B N 1
ATOM 3234 C CA . TYR B 1 157 ? 34.174 14.076 41.527 1.00 39.85 157 TYR B CA 1
ATOM 3235 C C . TYR B 1 157 ? 35.304 13.228 40.951 1.00 38.73 157 TYR B C 1
ATOM 3236 O O . TYR B 1 157 ? 35.347 12.982 39.744 1.00 32.92 157 TYR B O 1
ATOM 3245 N N . THR B 1 158 ? 36.231 12.831 41.809 1.00 38.59 158 THR B N 1
ATOM 3246 C CA . THR B 1 158 ? 37.299 11.907 41.417 1.00 36.98 158 THR B CA 1
ATOM 3247 C C . THR B 1 158 ? 37.216 10.704 42.323 1.00 33.35 158 THR B C 1
ATOM 3248 O O . THR B 1 158 ? 37.096 10.862 43.532 1.00 42.76 158 THR B O 1
ATOM 3252 N N . GLU B 1 159 ? 37.256 9.500 41.738 1.00 38.99 159 GLU B N 1
ATOM 3253 C CA . GLU B 1 159 ? 37.229 8.260 42.523 1.00 45.93 159 GLU B CA 1
ATOM 3254 C C . GLU B 1 159 ? 38.322 7.281 42.113 1.00 45.29 159 GLU B C 1
ATOM 3255 O O . GLU B 1 159 ? 38.754 7.239 40.956 1.00 36.82 159 GLU B O 1
ATOM 3261 N N . THR B 1 160 ? 38.734 6.503 43.102 1.00 42.57 160 THR B N 1
ATOM 3262 C CA . THR B 1 160 ? 39.775 5.500 42.987 1.00 44.95 160 THR B CA 1
ATOM 3263 C C . THR B 1 160 ? 39.193 4.215 42.405 1.00 42.16 160 THR B C 1
ATOM 3264 O O . THR B 1 160 ? 38.101 3.776 42.781 1.00 47.91 160 THR B O 1
ATOM 3268 N N . GLY B 1 161 ? 39.916 3.637 41.457 1.00 49.93 161 GLY B N 1
ATOM 3269 C CA . GLY B 1 161 ? 39.577 2.331 40.932 1.00 47.00 161 GLY B CA 1
ATOM 3270 C C . GLY B 1 161 ? 40.154 2.145 39.550 1.00 48.81 161 GLY B C 1
ATOM 3271 O O . GLY B 1 161 ? 40.633 3.092 38.917 1.00 46.22 161 GLY B O 1
ATOM 3272 N N A HIS B 1 162 ? 40.105 0.905 39.074 0.45 49.78 162 HIS B N 1
ATOM 3273 N N B HIS B 1 162 ? 40.009 0.923 39.057 0.55 48.96 162 HIS B N 1
ATOM 3274 C CA A HIS B 1 162 ? 40.705 0.537 37.798 0.45 55.31 162 HIS B CA 1
ATOM 3275 C CA B HIS B 1 162 ? 40.667 0.466 37.846 0.55 56.68 162 HIS B CA 1
ATOM 3276 C C A HIS B 1 162 ? 39.682 0.459 36.659 0.45 51.66 162 HIS B C 1
ATOM 3277 C C B HIS B 1 162 ? 39.666 0.2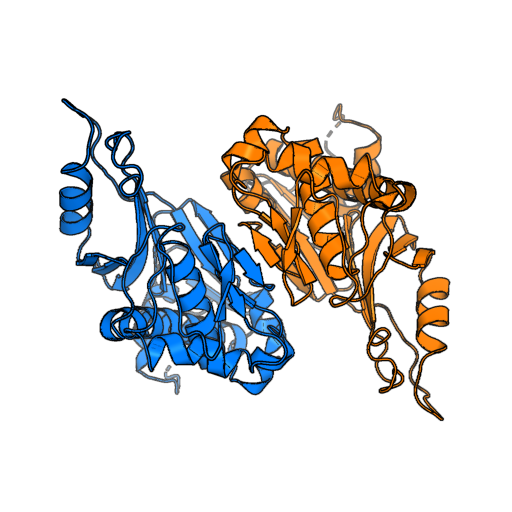94 36.705 0.55 52.79 162 HIS B C 1
ATOM 3278 O O A HIS B 1 162 ? 40.052 0.273 35.499 0.45 52.84 162 HIS B O 1
ATOM 3279 O O B HIS B 1 162 ? 40.034 -0.086 35.588 0.55 53.18 162 HIS B O 1
ATOM 3292 N N . HIS B 1 163 ? 38.398 0.582 36.985 1.00 52.88 163 HIS B N 1
ATOM 3293 C CA . HIS B 1 163 ? 37.349 0.444 35.977 1.00 41.75 163 HIS B CA 1
ATOM 3294 C C . HIS B 1 163 ? 37.012 1.803 35.391 1.00 35.62 163 HIS B C 1
ATOM 3295 O O . HIS B 1 163 ? 36.609 2.707 36.110 1.00 39.84 163 HIS B O 1
ATOM 3302 N N . PHE B 1 164 ? 37.276 1.954 34.090 1.00 42.13 164 PHE B N 1
ATOM 3303 C CA . PHE B 1 164 ? 37.088 3.218 33.390 1.00 37.81 164 PHE B CA 1
ATOM 3304 C C . PHE B 1 164 ? 35.983 3.097 32.326 1.00 41.85 164 PHE B C 1
ATOM 3305 O O . PHE B 1 164 ? 35.603 1.958 31.910 1.00 35.49 164 PHE B O 1
ATOM 3313 N N . PHE B 1 165 ? 35.476 4.262 31.912 1.00 43.79 165 PHE B N 1
ATOM 3314 C CA . PHE B 1 165 ? 34.384 4.374 30.946 1.00 39.48 165 PHE B CA 1
ATOM 3315 C C . PHE B 1 165 ? 34.630 5.526 29.971 1.00 40.79 165 PHE B C 1
ATOM 3316 O O . PHE B 1 165 ? 35.201 6.543 30.332 1.00 37.52 165 PHE B O 1
ATOM 3324 N N . LEU B 1 166 ? 34.211 5.356 28.723 1.00 35.86 166 LEU B N 1
ATOM 3325 C CA . LEU B 1 166 ? 34.375 6.411 27.718 1.00 35.94 166 LEU B CA 1
ATOM 3326 C C . LEU B 1 166 ? 33.949 7.754 28.276 1.00 39.02 166 LEU B C 1
ATOM 3327 O O . LEU B 1 166 ? 32.910 7.850 28.930 1.00 36.53 166 LEU B O 1
ATOM 3332 N N . GLY B 1 167 ? 34.754 8.782 28.012 1.00 37.37 167 GLY B N 1
ATOM 3333 C CA . GLY B 1 167 ? 34.509 10.121 28.521 1.00 37.16 167 GLY B CA 1
ATOM 3334 C C . GLY B 1 167 ? 35.169 10.383 29.860 1.00 44.45 167 GLY B C 1
ATOM 3335 O O . GLY B 1 167 ? 35.116 11.499 30.333 1.00 38.20 167 GLY B O 1
ATOM 3336 N N . ASP B 1 168 ? 35.767 9.369 30.489 1.00 35.65 168 ASP B N 1
ATOM 3337 C CA . ASP B 1 168 ? 36.468 9.592 31.763 1.00 30.33 168 ASP B CA 1
ATOM 3338 C C . ASP B 1 168 ? 37.604 10.577 31.559 1.00 31.40 168 ASP B C 1
ATOM 3339 O O . ASP B 1 168 ? 38.159 10.659 30.476 1.00 36.16 168 ASP B O 1
ATOM 3344 N N . CYS B 1 169 ? 37.892 11.352 32.592 1.00 30.87 169 CYS B N 1
ATOM 3345 C CA . CYS B 1 169 ? 39.146 12.103 32.685 1.00 29.64 169 CYS B CA 1
ATOM 3346 C C . CYS B 1 169 ? 40.091 11.335 33.595 1.00 33.02 169 CYS B C 1
ATOM 3347 O O . CYS B 1 169 ? 39.768 11.054 34.767 1.00 36.71 169 CYS B O 1
ATOM 3350 N N . LEU B 1 170 ? 41.229 10.931 33.014 1.00 42.42 170 LEU B N 1
ATOM 3351 C CA . LEU B 1 170 ? 42.227 10.094 33.673 1.00 35.85 170 LEU B CA 1
ATOM 3352 C C . LEU B 1 170 ? 43.548 10.871 33.785 1.00 35.50 170 LEU B C 1
ATOM 3353 O O . LEU B 1 170 ? 43.650 12.017 33.328 1.00 33.81 170 LEU B O 1
ATOM 3358 N N . TYR B 1 171 ? 44.546 10.260 34.396 1.00 36.76 171 TYR B N 1
ATOM 3359 C CA . TYR B 1 171 ? 45.814 10.939 34.637 1.0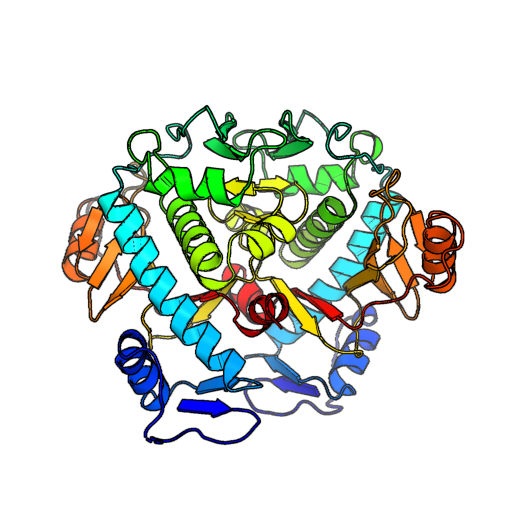0 39.37 171 TYR B CA 1
ATOM 3360 C C . TYR B 1 171 ? 46.982 9.979 34.596 1.00 42.84 171 TYR B C 1
ATOM 3361 O O . TYR B 1 171 ? 47.034 8.981 35.324 1.00 47.04 171 TYR B O 1
ATOM 3370 N N . PHE B 1 172 ? 47.948 10.331 33.755 1.00 44.43 172 PHE B N 1
ATOM 3371 C CA . PHE B 1 172 ? 49.259 9.685 33.762 1.00 45.33 172 PHE B CA 1
ATOM 3372 C C . PHE B 1 172 ? 50.241 10.427 34.685 1.00 39.83 172 PHE B C 1
ATOM 3373 O O . PHE B 1 172 ? 50.531 11.588 34.473 1.00 47.15 172 PHE B O 1
ATOM 3381 N N . LYS B 1 173 ? 50.714 9.747 35.719 1.00 48.53 173 LYS B N 1
ATOM 3382 C CA . LYS B 1 173 ? 51.625 10.364 36.659 1.00 54.43 173 LYS B CA 1
ATOM 3383 C C . LYS B 1 173 ? 53.063 10.041 36.237 1.00 61.12 173 LYS B C 1
ATOM 3384 O O . LYS B 1 173 ? 53.362 8.903 35.834 1.00 53.69 173 LYS B O 1
ATOM 3390 N N . ASN B 1 174 ? 53.948 11.036 36.323 1.00 47.31 174 ASN B N 1
ATOM 3391 C CA . ASN B 1 174 ? 55.379 10.826 36.051 1.00 51.45 174 ASN B CA 1
ATOM 3392 C C . ASN B 1 174 ? 56.154 11.139 37.337 1.00 49.35 174 ASN B C 1
ATOM 3393 O O . ASN B 1 174 ? 56.583 12.270 37.538 1.00 64.27 174 ASN B O 1
ATOM 3398 N N . PRO B 1 175 ? 56.245 10.167 38.251 1.00 56.54 175 PRO B N 1
ATOM 3399 C CA . PRO B 1 175 ? 56.714 10.472 39.605 1.00 64.65 175 PRO B CA 1
ATOM 3400 C C . PRO B 1 175 ? 58.153 11.006 39.690 1.00 71.07 175 PRO B C 1
ATOM 3401 O O . PRO B 1 175 ? 58.426 11.911 40.486 1.00 77.26 175 PRO B O 1
ATOM 3405 N N . GLU B 1 176 ? 59.059 10.469 38.892 1.00 70.60 176 GLU B N 1
ATOM 3406 C CA . GLU B 1 176 ? 60.439 10.943 38.945 1.00 76.23 176 GLU B CA 1
ATOM 3407 C C . GLU B 1 176 ? 60.700 11.897 37.780 1.00 72.78 176 GLU B C 1
ATOM 3408 O O . GLU B 1 176 ? 61.715 11.835 37.112 1.00 62.06 176 GLU B O 1
ATOM 3414 N N . PHE B 1 177 ? 59.760 12.804 37.545 1.00 72.13 177 PHE B N 1
ATOM 3415 C CA . PHE B 1 177 ? 59.935 13.783 36.486 1.00 64.48 177 PHE B CA 1
ATOM 3416 C C . PHE B 1 177 ? 61.155 14.664 36.785 1.00 73.21 177 PHE B C 1
ATOM 3417 O O . PHE B 1 177 ? 61.679 14.691 37.910 1.00 67.63 177 PHE B O 1
ATOM 3425 N N . ASP B 1 178 ? 61.611 15.357 35.750 1.00 63.29 178 ASP B N 1
ATOM 3426 C CA . ASP B 1 178 ? 62.759 16.247 35.844 1.00 72.50 178 ASP B CA 1
ATOM 3427 C C . ASP B 1 178 ? 62.283 17.523 36.542 1.00 61.90 178 ASP B C 1
ATOM 3428 O O . ASP B 1 178 ? 61.391 18.164 36.034 1.00 63.38 178 ASP B O 1
ATOM 3433 N N . PRO B 1 179 ? 62.863 17.883 37.706 1.00 107.16 179 PRO B N 1
ATOM 3434 C CA . PRO B 1 179 ? 62.350 19.060 38.435 1.00 110.28 179 PRO B CA 1
ATOM 3435 C C . PRO B 1 179 ? 62.470 20.381 37.674 1.00 101.02 179 PRO B C 1
ATOM 3436 O O . PRO B 1 179 ? 61.669 21.286 37.915 1.00 93.38 179 PRO B O 1
ATOM 3440 N N . GLN B 1 180 ? 63.435 20.482 36.765 1.00 93.28 180 GLN B N 1
ATOM 3441 C CA . GLN B 1 180 ? 63.583 21.676 35.931 1.00 104.33 180 GLN B CA 1
ATOM 3442 C C . GLN B 1 180 ? 62.540 21.699 34.805 1.00 96.25 180 GLN B C 1
ATOM 3443 O O . GLN B 1 180 ? 62.552 22.593 33.961 1.00 96.75 180 GLN B O 1
ATOM 3449 N N . LYS B 1 181 ? 61.647 20.713 34.803 1.00 91.63 181 LYS B N 1
ATOM 3450 C CA . LYS B 1 181 ? 60.584 20.605 33.806 1.00 97.66 181 LYS B CA 1
ATOM 3451 C C . LYS B 1 181 ? 59.313 20.057 34.465 1.00 84.40 181 LYS B C 1
ATOM 3452 O O . LYS B 1 181 ? 58.858 18.941 34.151 1.00 79.80 181 LYS B O 1
ATOM 3458 N N . ALA B 1 182 ? 58.745 20.837 35.382 1.00 76.54 182 ALA B N 1
ATOM 3459 C CA . ALA B 1 182 ? 57.621 20.367 36.193 1.00 72.63 182 ALA B CA 1
ATOM 3460 C C . ALA B 1 182 ? 56.367 20.207 35.353 1.00 68.94 182 ALA B C 1
ATOM 3461 O O . ALA B 1 182 ? 55.369 19.636 35.801 1.00 65.86 182 ALA B O 1
ATOM 3463 N N . GLN B 1 183 ? 56.438 20.725 34.135 1.00 69.83 183 GLN B N 1
ATOM 3464 C CA . GLN B 1 183 ? 55.398 20.569 33.136 1.00 67.18 183 GLN B CA 1
ATOM 3465 C C . GLN B 1 183 ? 55.157 19.089 32.805 1.00 69.01 183 GLN B C 1
ATOM 3466 O O . GLN B 1 183 ? 54.096 18.737 32.288 1.00 62.65 183 GLN B O 1
ATOM 3472 N N . TRP B 1 184 ? 56.130 18.226 33.104 1.00 79.00 184 TRP B N 1
ATOM 3473 C CA . TRP B 1 184 ? 56.011 16.801 32.777 1.00 76.12 184 TRP B CA 1
ATOM 3474 C C . TRP B 1 184 ? 55.754 15.918 34.002 1.00 64.98 184 TRP B C 1
ATOM 3475 O O . TRP B 1 184 ? 55.969 14.713 33.934 1.00 68.38 184 TRP B O 1
ATOM 3486 N N . ARG B 1 185 ? 55.293 16.501 35.110 1.00 63.75 185 ARG B N 1
ATOM 3487 C CA . ARG B 1 185 ? 54.978 15.720 36.310 1.00 64.08 185 ARG B CA 1
ATOM 3488 C C . ARG B 1 185 ? 53.832 14.723 36.071 1.00 59.78 185 ARG B C 1
ATOM 3489 O O . ARG B 1 185 ? 53.662 13.768 36.827 1.00 59.77 185 ARG B O 1
ATOM 3497 N N . GLY B 1 186 ? 53.071 14.940 35.004 1.00 66.03 186 GLY B N 1
ATOM 3498 C CA . GLY B 1 186 ? 52.033 14.002 34.592 1.00 65.78 186 GLY B CA 1
ATOM 3499 C C . GLY B 1 186 ? 51.182 14.595 33.486 1.00 62.92 186 GLY B C 1
ATOM 3500 O O . GLY B 1 186 ? 51.479 15.703 33.007 1.00 57.67 186 GLY B O 1
ATOM 3501 N N . GLU B 1 187 ? 50.107 13.903 33.098 1.00 56.81 187 GLU B N 1
ATOM 3502 C CA . GLU B 1 187 ? 49.230 14.389 32.022 1.00 57.19 187 GLU B CA 1
ATOM 3503 C C . GLU B 1 187 ? 47.738 14.036 32.224 1.00 54.00 187 GLU B C 1
ATOM 3504 O O . GLU B 1 187 ? 47.393 12.849 32.336 1.00 46.63 187 GLU B O 1
ATOM 3510 N N . ASN B 1 188 ? 46.872 15.051 32.259 1.00 50.12 188 ASN B N 1
ATOM 3511 C CA . ASN B 1 188 ? 45.426 14.814 32.204 1.00 49.04 188 ASN B CA 1
ATOM 3512 C C . ASN B 1 188 ? 44.964 14.423 30.819 1.00 43.22 188 ASN B C 1
ATOM 3513 O O . ASN B 1 188 ? 45.335 15.047 29.830 1.00 44.17 188 ASN B O 1
ATOM 3518 N N . VAL B 1 189 ? 44.084 13.429 30.740 1.00 41.30 189 VAL B N 1
ATOM 3519 C CA . VAL B 1 189 ? 43.641 12.952 29.442 1.00 40.62 189 VAL B CA 1
ATOM 3520 C C . VAL B 1 189 ? 42.148 12.641 29.462 1.00 39.29 189 VAL B C 1
ATOM 3521 O O . VAL B 1 189 ? 41.578 12.462 30.513 1.00 39.15 189 VAL B O 1
ATOM 3525 N N . ILE B 1 190 ? 41.539 12.605 28.287 1.00 39.25 190 ILE B N 1
ATOM 3526 C CA . ILE B 1 190 ? 40.193 12.088 28.122 1.00 38.99 190 ILE B CA 1
ATOM 3527 C C . ILE B 1 190 ? 40.282 10.729 27.451 1.00 38.83 190 ILE B C 1
ATOM 3528 O O . ILE B 1 190 ? 40.992 10.583 26.461 1.00 41.45 190 ILE B O 1
ATOM 3533 N N . LEU B 1 191 ? 39.530 9.769 27.998 1.00 36.49 191 LEU B N 1
ATOM 3534 C CA . LEU B 1 191 ? 39.461 8.369 27.500 1.00 36.43 191 LEU B CA 1
ATOM 3535 C C . LEU B 1 191 ? 38.496 8.352 26.339 1.00 40.46 191 LEU B C 1
ATOM 3536 O O . LEU B 1 191 ? 37.298 8.546 26.528 1.00 40.48 191 LEU B O 1
ATOM 3541 N N . LEU B 1 192 ? 39.036 8.203 25.138 1.00 36.69 192 LEU B N 1
ATOM 3542 C CA . LEU B 1 192 ? 38.246 8.277 23.911 1.00 38.12 192 LEU B CA 1
ATOM 3543 C C . LEU B 1 192 ? 37.805 6.897 23.450 1.00 49.99 192 LEU B C 1
ATOM 3544 O O . LEU B 1 192 ? 36.805 6.759 22.756 1.00 47.05 192 LEU B O 1
ATOM 3549 N N . GLY B 1 193 ? 38.583 5.890 23.835 1.00 43.77 193 GLY B N 1
ATOM 3550 C CA . GLY B 1 193 ? 38.358 4.511 23.404 1.00 43.56 193 GLY B CA 1
ATOM 3551 C C . GLY B 1 193 ? 39.322 3.613 24.135 1.00 53.14 193 GLY B C 1
ATOM 3552 O O . GLY B 1 193 ? 40.084 4.065 25.001 1.00 45.62 193 GLY B O 1
ATOM 3553 N N . GLU B 1 194 ? 39.310 2.330 23.802 1.00 46.68 194 GLU B N 1
ATOM 3554 C CA . GLU B 1 194 ? 40.168 1.431 24.505 1.00 48.20 194 GLU B CA 1
ATOM 3555 C C . GLU B 1 194 ? 41.610 1.766 24.187 1.00 47.02 194 GLU B C 1
ATOM 3556 O O . GLU B 1 194 ? 42.018 1.789 23.031 1.00 49.04 194 GLU B O 1
ATOM 3562 N N . ASP B 1 195 ? 42.368 2.037 25.244 1.00 46.27 195 ASP B N 1
ATOM 3563 C CA . ASP B 1 195 ? 43.761 2.473 25.122 1.00 49.36 195 ASP B CA 1
ATOM 3564 C C . ASP B 1 195 ? 43.921 3.629 24.139 1.00 50.12 195 ASP B C 1
ATOM 3565 O O . ASP B 1 195 ? 44.851 3.634 23.330 1.00 52.54 195 ASP B O 1
ATOM 3570 N N . LYS B 1 196 ? 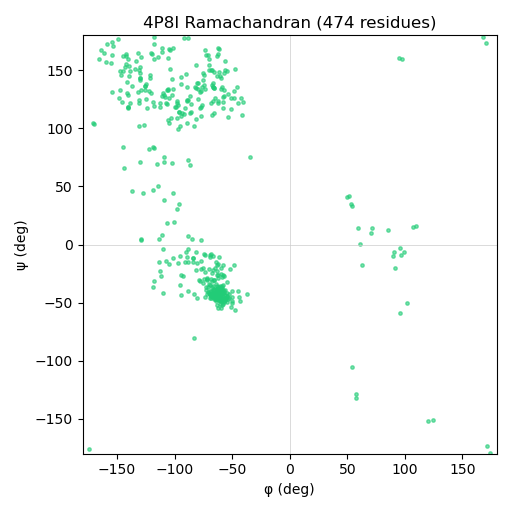42.995 4.582 24.185 1.00 50.63 196 LYS B N 1
ATOM 3571 C CA . LYS B 1 196 ? 43.006 5.709 23.258 1.00 48.59 196 LYS B CA 1
ATOM 3572 C C . LYS B 1 196 ? 42.656 6.984 24.025 1.00 42.37 196 LYS B C 1
ATOM 3573 O O . LYS B 1 196 ? 41.596 7.074 24.657 1.00 42.11 196 LYS B O 1
ATOM 3579 N N . TYR B 1 197 ? 43.558 7.957 23.989 1.00 45.10 197 TYR B N 1
ATOM 3580 C CA . TYR B 1 197 ? 43.439 9.136 24.854 1.00 45.10 197 TYR B CA 1
ATOM 3581 C C . TYR B 1 197 ? 43.586 10.448 24.095 1.00 47.85 197 TYR B C 1
ATOM 3582 O O . TYR B 1 197 ? 44.360 10.555 23.150 1.00 50.71 197 TYR B O 1
ATOM 3591 N N . PHE B 1 198 ? 42.812 11.435 24.512 1.00 40.24 198 PHE B N 1
ATOM 3592 C CA . PHE B 1 198 ? 43.099 12.815 24.138 1.00 43.19 198 PHE B CA 1
ATOM 3593 C C . PHE B 1 198 ? 44.026 13.418 25.178 1.00 44.47 198 PHE B C 1
ATOM 3594 O O . PHE B 1 198 ? 43.714 13.440 26.381 1.00 39.03 198 PHE B O 1
ATOM 3602 N N . ALA B 1 199 ? 45.151 13.917 24.707 1.00 44.90 199 ALA B N 1
ATOM 3603 C CA . ALA B 1 199 ? 46.126 14.532 25.570 1.00 44.90 199 ALA B CA 1
ATOM 3604 C C . ALA B 1 199 ? 46.526 15.887 24.978 1.00 44.09 199 ALA B C 1
ATOM 3605 O O . ALA B 1 199 ? 47.308 15.946 24.033 1.00 49.68 199 ALA B O 1
ATOM 3607 N N . HIS B 1 200 ? 45.987 16.956 25.529 1.00 48.50 200 HIS B N 1
ATOM 3608 C CA . HIS B 1 200 ? 46.223 18.291 24.990 1.00 47.04 200 HIS B CA 1
ATOM 3609 C C . HIS B 1 200 ? 47.724 18.654 24.937 1.00 53.19 200 HIS B C 1
ATOM 3610 O O . HIS B 1 200 ? 48.420 18.542 25.935 1.00 59.83 200 HIS B O 1
ATOM 3617 N N . GLY B 1 201 ? 48.216 19.075 23.773 1.00 51.99 201 GLY B N 1
ATOM 3618 C CA . GLY B 1 201 ? 49.635 19.342 23.585 1.00 52.03 201 GLY B CA 1
ATOM 3619 C C . GLY B 1 201 ? 50.429 18.138 23.066 1.00 53.43 201 GLY B C 1
ATOM 3620 O O . GLY B 1 201 ? 51.508 18.295 22.512 1.00 55.90 201 GLY B O 1
ATOM 3621 N N . LEU B 1 202 ? 49.876 16.935 23.239 1.00 54.02 202 LEU B N 1
ATOM 3622 C CA . LEU B 1 202 ? 50.528 15.701 22.761 1.00 53.98 202 LEU B CA 1
ATOM 3623 C C . LEU B 1 202 ? 49.763 15.095 21.590 1.00 53.42 202 LEU B C 1
ATOM 3624 O O . LEU B 1 202 ? 50.357 14.657 20.616 1.00 62.36 202 LEU B O 1
ATOM 3629 N N . GLY B 1 203 ? 48.441 15.093 21.700 1.00 60.55 203 GLY B N 1
ATOM 3630 C CA . GLY B 1 203 ? 47.580 14.674 20.614 1.00 57.41 203 GLY B CA 1
ATOM 3631 C C . GLY B 1 203 ? 46.650 13.561 21.038 1.00 53.06 203 GLY B C 1
ATOM 3632 O O . GLY B 1 203 ? 46.241 13.475 22.209 1.00 52.95 203 GLY B O 1
ATOM 3633 N N . ILE B 1 204 ? 46.281 12.728 20.074 1.00 53.96 204 ILE B N 1
ATOM 3634 C CA . ILE B 1 204 ? 45.485 11.550 20.366 1.00 53.70 204 ILE B CA 1
ATOM 3635 C C . ILE B 1 204 ? 46.405 10.324 20.279 1.00 61.65 204 ILE B C 1
ATOM 3636 O O . ILE B 1 204 ? 46.820 9.926 19.195 1.00 62.24 204 ILE B O 1
ATOM 3641 N N . LEU B 1 205 ? 46.726 9.759 21.445 1.00 52.12 205 LEU B N 1
ATOM 3642 C CA . LEU B 1 205 ? 47.760 8.734 21.593 1.00 55.68 205 LEU B CA 1
ATOM 3643 C C . LEU B 1 205 ? 47.267 7.544 22.420 1.00 50.29 205 LEU B C 1
ATOM 3644 O O . LEU B 1 205 ? 46.248 7.642 23.109 1.00 48.40 205 LEU B O 1
ATOM 3649 N N . ASN B 1 206 ? 47.991 6.422 22.368 1.00 52.45 206 ASN B N 1
ATOM 3650 C CA . ASN B 1 206 ? 47.709 5.331 23.285 1.00 51.98 206 ASN B CA 1
ATOM 3651 C C . ASN B 1 206 ? 48.579 5.474 24.537 1.00 51.91 206 ASN B C 1
ATOM 3652 O O . ASN B 1 206 ? 49.403 6.378 24.619 1.00 53.80 206 ASN B O 1
ATOM 3657 N N . GLY B 1 207 ? 48.408 4.570 25.496 1.00 54.78 207 GLY B N 1
ATOM 3658 C CA . GLY B 1 207 ? 49.092 4.660 26.774 1.00 63.42 207 GLY B CA 1
ATOM 3659 C C . GLY B 1 207 ? 50.608 4.573 26.697 1.00 59.71 207 GLY B C 1
ATOM 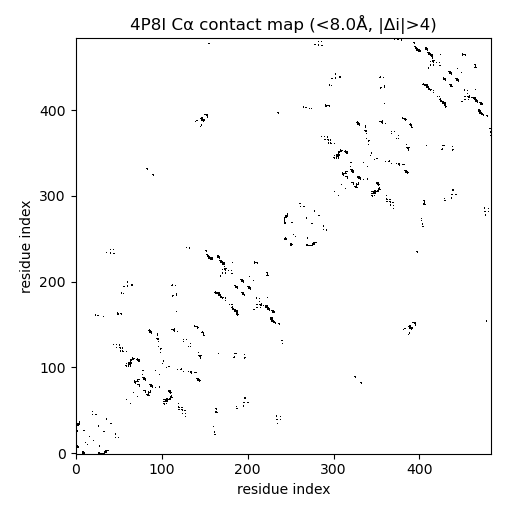3660 O O . GLY B 1 207 ? 51.330 5.369 27.308 1.00 57.49 207 GLY B O 1
ATOM 3661 N N . LYS B 1 208 ? 51.103 3.604 25.947 1.00 57.69 208 LYS B N 1
ATOM 3662 C CA . LYS B 1 208 ? 52.543 3.460 25.795 1.00 64.57 208 LYS B CA 1
ATOM 3663 C C . LYS B 1 208 ? 53.171 4.753 25.277 1.00 63.56 208 LYS B C 1
ATOM 3664 O O . LYS B 1 208 ? 54.195 5.206 25.790 1.00 65.32 208 LYS B O 1
ATOM 3670 N N . GLN B 1 209 ? 52.556 5.336 24.255 1.00 59.59 209 GLN B N 1
ATOM 3671 C CA . GLN B 1 209 ? 53.042 6.590 23.700 1.00 92.99 209 GLN B CA 1
ATOM 3672 C C . GLN B 1 209 ? 53.124 7.658 24.778 1.00 76.74 209 GLN B C 1
ATOM 3673 O O . GLN B 1 209 ? 54.145 8.333 24.899 1.00 76.21 209 GLN B O 1
ATOM 3679 N N . ILE B 1 210 ? 52.063 7.805 25.569 1.00 63.58 210 ILE B N 1
ATOM 3680 C CA . ILE B 1 210 ? 52.048 8.818 26.625 1.00 56.93 210 ILE B CA 1
ATOM 3681 C C . ILE B 1 210 ? 53.108 8.531 27.688 1.00 58.41 210 ILE B C 1
ATOM 3682 O O . ILE B 1 210 ? 53.862 9.426 28.092 1.00 60.23 210 ILE B O 1
ATOM 3687 N N . ILE B 1 211 ? 53.174 7.281 28.133 1.00 58.50 211 ILE B N 1
ATOM 3688 C CA . ILE B 1 211 ? 54.131 6.897 29.151 1.00 58.36 211 ILE B CA 1
ATOM 3689 C C . ILE B 1 211 ? 55.577 7.081 28.664 1.00 65.31 211 ILE B C 1
ATOM 3690 O O . ILE B 1 211 ? 56.442 7.499 29.434 1.00 64.05 211 ILE B O 1
ATOM 3695 N N . ASP B 1 212 ? 55.849 6.756 27.404 1.00 73.27 212 ASP B N 1
ATOM 3696 C CA . ASP B 1 212 ? 57.216 6.847 26.894 1.00 79.13 212 ASP B CA 1
ATOM 3697 C C . ASP B 1 212 ? 57.642 8.300 26.853 1.00 77.83 212 ASP B C 1
ATOM 3698 O O . ASP B 1 212 ? 58.776 8.643 27.211 1.00 69.06 212 ASP B O 1
ATOM 3703 N N . LYS B 1 213 ? 56.718 9.135 26.388 1.00 77.84 213 LYS B N 1
ATOM 3704 C CA . LYS B 1 213 ? 56.933 10.569 26.282 1.00 74.92 213 LYS B CA 1
ATOM 3705 C C . LYS B 1 213 ? 57.210 11.160 27.652 1.00 70.27 213 LYS B C 1
ATOM 3706 O O . LYS B 1 213 ? 58.188 11.884 27.832 1.00 71.29 213 LYS B O 1
ATOM 3712 N N . LEU B 1 214 ? 56.349 10.870 28.621 1.00 62.17 214 LEU B N 1
ATOM 3713 C CA . LEU B 1 214 ? 56.644 11.278 29.988 1.00 73.44 214 LEU B CA 1
ATOM 3714 C C . LEU B 1 214 ? 58.014 10.763 30.447 1.00 85.18 214 LEU B C 1
ATOM 3715 O O . LEU B 1 214 ? 58.830 11.537 30.949 1.00 67.84 214 LEU B O 1
ATOM 3720 N N . ASN B 1 215 ? 58.275 9.470 30.250 1.00 80.97 215 ASN B N 1
ATOM 3721 C CA . ASN B 1 215 ? 59.500 8.857 30.748 1.00 87.07 215 ASN B CA 1
ATOM 3722 C C . ASN B 1 215 ? 60.785 9.501 30.241 1.00 78.33 215 ASN B C 1
ATOM 3723 O O . ASN B 1 215 ? 61.852 9.266 30.812 1.00 76.87 215 ASN B O 1
ATOM 3728 N N . SER B 1 216 ? 60.696 10.281 29.166 1.00 80.84 216 SER B N 1
ATOM 3729 C CA . SER B 1 216 ? 61.879 10.905 28.569 1.00 89.20 216 SER B CA 1
ATOM 3730 C C . SER B 1 216 ? 62.263 12.216 29.267 1.00 85.70 216 SER B C 1
ATOM 3731 O O . SER B 1 216 ? 63.337 12.760 29.023 1.00 81.45 216 SER B O 1
ATOM 3734 N N . PHE B 1 217 ? 61.378 12.717 30.125 1.00 82.81 217 PHE B N 1
ATOM 3735 C CA . PHE B 1 217 ? 61.647 13.924 30.899 1.00 84.87 217 PHE B CA 1
ATOM 3736 C C . PHE B 1 217 ? 61.719 13.614 32.389 1.00 77.05 217 PHE B C 1
ATOM 3737 O O . PHE B 1 217 ? 61.095 14.287 33.200 1.00 75.99 217 PHE B O 1
ATOM 3745 N N . ARG B 1 218 ? 62.512 12.606 32.742 1.00 79.26 218 ARG B N 1
ATOM 3746 C CA . ARG B 1 218 ? 62.713 12.250 34.141 1.00 81.78 218 ARG B CA 1
ATOM 3747 C C . ARG B 1 218 ? 64.091 12.712 34.643 1.00 84.21 218 ARG B C 1
ATOM 3748 O O . ARG B 1 218 ? 64.962 13.108 33.856 1.00 87.55 218 ARG B O 1
ATOM 3756 N N . LYS B 1 219 ? 64.279 12.656 35.958 1.00 109.26 219 LYS B N 1
ATOM 3757 C CA . LYS B 1 219 ? 65.546 13.033 36.571 1.00 113.01 219 LYS B CA 1
ATOM 3758 C C . LYS B 1 219 ? 66.630 12.010 36.239 1.00 122.54 219 LYS B C 1
ATOM 3759 O O . LYS B 1 219 ? 66.339 10.871 35.871 1.00 91.91 219 LYS B O 1
ATOM 3765 N N . LYS B 1 220 ? 67.883 12.434 36.364 1.00 121.40 220 LYS B N 1
ATOM 3766 C CA . LYS B 1 220 ? 69.025 11.546 36.183 1.00 101.52 220 LYS B CA 1
ATOM 3767 C C . LYS B 1 220 ? 68.865 10.245 36.974 1.00 111.69 220 LYS B C 1
ATOM 3768 O O . LYS B 1 220 ? 68.531 10.268 38.158 1.00 112.51 220 LYS B O 1
ATOM 3774 N N . GLY B 1 221 ? 69.105 9.114 36.315 1.00 119.10 221 GLY B N 1
ATOM 3775 C CA . GLY B 1 221 ? 69.106 7.826 36.987 1.00 128.62 221 GLY B CA 1
ATOM 3776 C C . GLY B 1 221 ? 67.738 7.339 37.428 1.00 132.47 221 GLY B C 1
ATOM 3777 O O . GLY B 1 221 ? 67.630 6.353 38.155 1.00 137.25 221 GLY B O 1
ATOM 3778 N N . ALA B 1 222 ? 66.689 8.026 36.989 1.00 126.21 222 ALA B N 1
ATOM 3779 C CA . ALA B 1 222 ? 65.329 7.652 37.350 1.00 110.26 222 ALA B CA 1
ATOM 3780 C C . ALA B 1 222 ? 64.992 6.234 36.890 1.00 103.00 222 ALA B C 1
ATOM 3781 O O . ALA B 1 222 ? 65.257 5.865 35.743 1.00 89.44 222 ALA B O 1
ATOM 3783 N N . LEU B 1 223 ? 64.395 5.455 37.789 1.00 105.64 223 LEU B N 1
ATOM 3784 C CA . LEU B 1 223 ? 64.036 4.069 37.508 1.00 113.65 223 LEU B CA 1
ATOM 3785 C C . LEU B 1 223 ? 62.529 3.828 37.450 1.00 125.82 223 LEU B C 1
ATOM 3786 O O . LEU B 1 223 ? 62.087 2.857 36.835 1.00 111.82 223 LEU B O 1
ATOM 3791 N N . GLN B 1 224 ? 61.748 4.694 38.094 1.00 135.85 224 GLN B N 1
ATOM 3792 C CA . GLN B 1 224 ? 60.290 4.565 38.085 1.00 120.10 224 GLN B CA 1
ATOM 3793 C C . GLN B 1 224 ? 59.699 5.112 36.800 1.00 90.31 224 GLN B C 1
ATOM 3794 O O . GLN B 1 224 ? 59.943 6.262 36.438 1.00 81.72 224 GLN B O 1
ATOM 3800 N N . SER B 1 225 ? 58.916 4.287 36.117 1.00 78.28 225 SER B N 1
ATOM 3801 C CA . SER B 1 225 ? 58.260 4.704 34.887 1.00 71.00 225 SER B CA 1
ATOM 3802 C C . SER B 1 225 ? 57.007 5.479 35.223 1.00 66.41 225 SER B C 1
ATOM 3803 O O . SER B 1 225 ? 56.434 5.283 36.293 1.00 64.84 225 SER B O 1
ATOM 3806 N N . ALA B 1 226 ? 56.589 6.346 34.300 1.00 63.98 226 ALA B N 1
ATOM 3807 C CA . ALA B 1 226 ? 55.270 6.962 34.372 1.00 60.67 226 ALA B CA 1
ATOM 3808 C C . ALA B 1 226 ? 54.213 5.868 34.263 1.00 58.47 226 ALA B C 1
ATOM 3809 O O . ALA B 1 226 ? 54.498 4.750 33.824 1.00 59.93 226 ALA B O 1
ATOM 3811 N N . TYR B 1 227 ? 52.990 6.162 34.664 1.00 59.05 227 TYR B N 1
ATOM 3812 C CA . TYR B 1 227 ? 51.977 5.120 34.663 1.00 61.33 227 TYR B CA 1
ATOM 3813 C C . TYR B 1 227 ? 50.601 5.698 34.814 1.00 59.61 227 TYR B C 1
ATOM 3814 O O . TYR B 1 227 ? 50.435 6.809 35.327 1.00 49.51 227 TYR B O 1
ATOM 3823 N N . LEU B 1 228 ? 49.616 4.909 34.405 1.00 51.91 228 LEU B N 1
ATOM 3824 C CA . LEU B 1 228 ? 48.224 5.341 34.487 1.00 56.89 228 LEU B CA 1
ATOM 3825 C C . LEU B 1 228 ? 47.739 5.203 35.924 1.00 51.01 228 LEU B C 1
ATOM 3826 O O . LEU B 1 228 ? 47.747 4.105 36.463 1.00 50.41 228 LEU B O 1
ATOM 3831 N N . LEU B 1 229 ? 47.371 6.315 36.549 1.00 46.11 229 LEU B N 1
ATOM 3832 C CA . LEU B 1 229 ? 46.769 6.305 37.885 1.00 46.80 229 LEU B CA 1
ATOM 3833 C C . LEU B 1 229 ? 45.468 5.523 37.890 1.00 50.49 229 LEU B C 1
ATOM 3834 O O . LEU B 1 229 ? 44.704 5.594 36.929 1.00 46.99 229 LEU B O 1
ATOM 3839 N N . SER B 1 230 ? 45.196 4.830 38.991 1.00 48.26 230 SER B N 1
ATOM 3840 C CA . SER B 1 230 ? 43.921 4.133 39.167 1.00 41.83 230 SER B CA 1
ATOM 3841 C C . SER B 1 230 ? 42.880 5.048 39.786 1.00 39.16 230 SER B C 1
ATOM 3842 O O . SER B 1 230 ? 42.523 4.918 40.959 1.00 45.67 230 SER B O 1
ATOM 3845 N N . GLN B 1 231 ? 42.405 5.982 38.980 1.00 41.99 231 GLN B N 1
ATOM 3846 C CA . GLN B 1 231 ? 41.432 6.962 39.429 1.00 41.72 231 GLN B CA 1
ATOM 3847 C C . GLN B 1 231 ? 40.732 7.524 38.212 1.00 36.08 231 GLN B C 1
ATOM 3848 O O . GLN B 1 231 ? 41.261 7.470 37.113 1.00 35.72 231 GLN B O 1
ATOM 3854 N N . ALA B 1 232 ? 39.533 8.058 38.393 1.00 34.57 232 ALA B N 1
ATOM 3855 C CA . ALA B 1 232 ? 38.831 8.689 37.283 1.00 31.04 232 ALA B CA 1
ATOM 3856 C C . ALA B 1 232 ? 38.118 9.915 37.796 1.00 31.61 232 ALA B C 1
ATOM 3857 O O . ALA B 1 232 ? 37.621 9.918 38.918 1.00 30.53 232 ALA B O 1
ATOM 3859 N N . THR B 1 233 ? 38.165 10.973 36.995 1.00 32.33 233 THR B N 1
ATOM 3860 C CA . THR B 1 233 ? 37.468 12.205 37.304 1.00 28.59 233 THR B CA 1
ATOM 3861 C C . THR B 1 233 ? 36.215 12.211 36.435 1.00 28.47 233 THR B C 1
ATOM 3862 O O . THR B 1 233 ? 36.277 11.977 35.223 1.00 29.59 233 THR B O 1
ATOM 3866 N N . ARG B 1 234 ? 35.074 12.440 37.080 1.00 31.95 234 ARG B N 1
ATOM 3867 C CA . ARG B 1 234 ? 33.776 12.285 36.437 1.00 29.73 234 ARG B CA 1
ATOM 3868 C C . ARG B 1 234 ? 32.767 13.394 36.786 1.00 31.42 234 ARG B C 1
ATOM 3869 O O . ARG B 1 234 ? 32.785 13.944 37.895 1.00 31.47 234 ARG B O 1
ATOM 3877 N N . LEU B 1 235 ? 31.882 13.685 35.835 1.00 30.19 235 LEU B N 1
ATOM 3878 C CA . LEU B 1 235 ? 30.712 14.527 36.076 1.00 34.28 235 LEU B CA 1
ATOM 3879 C C . LEU B 1 235 ? 29.605 13.724 36.768 1.00 32.01 235 LEU B C 1
ATOM 3880 O O . LEU B 1 235 ? 29.294 12.558 36.419 1.00 28.48 235 LEU B O 1
ATOM 3885 N N . ASP B 1 236 ? 29.044 14.328 37.803 1.00 29.94 236 ASP B N 1
ATOM 3886 C CA . ASP B 1 236 ? 27.934 13.723 38.563 1.00 34.36 236 ASP B CA 1
ATOM 3887 C C . ASP B 1 236 ? 26.632 14.045 37.804 1.00 32.86 236 ASP B C 1
ATOM 3888 O O . ASP B 1 236 ? 26.091 15.164 37.852 1.00 28.57 236 ASP B O 1
ATOM 3893 N N . VAL B 1 237 ? 26.147 13.058 37.079 1.00 33.50 237 VAL B N 1
ATOM 3894 C CA . VAL B 1 237 ? 25.076 13.301 36.117 1.00 37.30 237 VAL B CA 1
ATOM 3895 C C . VAL B 1 237 ? 23.761 13.606 36.817 1.00 37.66 237 VAL B C 1
ATOM 3896 O O . VAL B 1 237 ? 23.042 14.518 36.400 1.00 37.94 237 VAL B O 1
ATOM 3900 N N . PRO B 1 238 ? 23.443 12.879 37.894 1.00 39.46 238 PRO B N 1
ATOM 3901 C CA . PRO B 1 238 ? 22.168 13.267 38.508 1.00 48.47 238 PRO B CA 1
ATOM 3902 C C . PRO B 1 238 ? 22.170 14.717 39.003 1.00 35.07 238 PRO B C 1
ATOM 3903 O O . PRO B 1 238 ? 21.203 15.469 38.852 1.00 35.26 238 PRO B O 1
ATOM 3907 N N . SER B 1 239 ? 23.297 15.149 39.541 1.00 34.02 239 SER B N 1
ATOM 3908 C CA . SER B 1 239 ? 23.387 16.516 40.032 1.00 37.68 239 SER B CA 1
ATOM 3909 C C . SER B 1 239 ? 23.346 17.524 38.898 1.00 36.85 239 SER B C 1
ATOM 3910 O O . SER B 1 239 ? 22.688 18.573 39.008 1.00 35.80 239 SER B O 1
ATOM 3913 N N . LEU B 1 240 ? 24.017 17.191 37.805 1.00 30.24 240 LEU B N 1
ATOM 3914 C CA . LEU B 1 240 ? 24.075 18.060 36.638 1.00 31.52 240 LEU B CA 1
ATOM 3915 C C . LEU B 1 240 ? 22.719 18.104 35.981 1.00 47.33 240 LEU B C 1
ATOM 3916 O O . LEU B 1 240 ? 22.253 19.190 35.590 1.00 39.57 240 LEU B O 1
ATOM 3921 N N . PHE B 1 241 ? 22.069 16.927 35.869 1.00 37.09 241 PHE B N 1
ATOM 3922 C CA . PHE B 1 241 ? 20.726 16.818 35.291 1.00 47.27 241 PHE B CA 1
ATOM 3923 C C . PHE B 1 241 ? 19.791 17.759 36.010 1.00 41.18 241 PHE B C 1
ATOM 3924 O O . PHE B 1 241 ? 18.950 18.426 35.397 1.00 47.67 241 PHE B O 1
ATOM 3932 N N . ARG B 1 242 ? 19.935 17.796 37.328 1.00 39.42 242 ARG B N 1
ATOM 3933 C CA . ARG B 1 242 ? 19.085 18.636 38.172 1.00 40.50 242 ARG B CA 1
ATOM 3934 C C . ARG B 1 242 ? 19.244 20.102 37.775 1.00 40.84 242 ARG B C 1
ATOM 3935 O O . ARG B 1 242 ? 18.265 20.750 37.496 1.00 45.54 242 ARG B O 1
ATOM 3943 N N . ILE B 1 243 ? 20.500 20.600 37.765 1.00 48.79 243 ILE B N 1
ATOM 3944 C CA . ILE B 1 243 ? 20.817 22.002 37.384 1.00 48.30 243 ILE B CA 1
ATOM 3945 C C . ILE B 1 243 ? 20.116 22.408 36.090 1.00 59.30 243 ILE B C 1
ATOM 3946 O O . ILE B 1 243 ? 19.356 23.380 36.045 1.00 75.33 243 ILE B O 1
ATOM 3951 N N . VAL B 1 244 ? 20.361 21.635 35.042 1.00 45.25 244 VAL B N 1
ATOM 3952 C CA . VAL B 1 244 ? 19.880 21.959 33.713 1.00 70.97 244 VAL B CA 1
ATOM 3953 C C . VAL B 1 244 ? 18.430 21.531 33.457 1.00 102.83 244 VAL B C 1
ATOM 3954 O O . VAL B 1 244 ? 17.495 22.338 33.550 1.00 103.06 244 VAL B O 1
ATOM 3958 N N . ARG B 1 245 ? 18.279 20.243 33.147 1.00 126.28 245 ARG B N 1
ATOM 3959 C CA . ARG B 1 245 ? 17.104 19.696 32.473 1.00 138.54 245 ARG B CA 1
ATOM 3960 C C . ARG B 1 245 ? 15.824 19.997 33.232 1.00 145.53 245 ARG B C 1
ATOM 3961 O O . ARG B 1 245 ? 15.008 20.791 32.769 1.00 155.01 245 ARG B O 1
#

Nearest PDB structures (foldseek):
  4pa5-assembly1_B  TM=9.935E-01  e=6.641E-49  Bacillus subtilis subsp. subtilis str. 168
  7c9j-assembly1_A  TM=9.622E-01  e=1.445E-25  Geobacillus stearothermophilus
  4pa5-assembly1_B  TM=1.003E+00  e=1.094E-51  Bacillus subtilis subsp. subtilis str. 168
  7c9j-assembly1_A  TM=9.561E-01  e=9.064E-25  Geobacillus stearothermophilus